Protein AF-A0A7S2Z3S9-F1 (afdb_monomer)

InterPro domains:
  IPR002192 Pyruvate phosphate dikinase, AMP/ATP-binding [PF01326] (464-545)
  IPR013815 ATP-grasp fold, subdomain 1 [G3DSA:3.30.1490.20] (349-508)
  IPR054481 Alpha-glucan water dikinase, phosphohistidine-like domain [PF22973] (184-282)

Mean predicted aligned error: 8.88 Å

Organism: NCBI:txid464258

Sequence (613 aa):
GGDPVGFIQCAVDARCILEEMGALRQGDGNGAARDCLYLDAALESQIRACAEAAAGNQGLDVARLVSPLLQNLCLSTGDNAELCYCLQAWQGLPNTSTQGISKEEALLMSAVVDRMKRAVGDLIERANAELQPIANAVGPPTGCDDWAVELFTEEVVRGGPAFCVSLVISLLEPSLRTLAELGSWQIISPAPEKTLLAKNVYHAQELYACMKLSFASPCVLVCDRVTGEEDIPENCVAVVTRDSPDMLSHIAVRARNEKVLLATCHDEAEFERIKANEAAPVPTSAAGDAAGDGRNQWFALNSTGSGSLTYERCDAPGGQESGAAAATGVSRNVRISSPKWRGKYAVGMDGFKDEVVGAKSKNLAGLRDKLPGWIRLPESVTIPFGTFEHVLEKVGANSALKADIARLTSSDRVSEDPEEALEKAKALAMEVSIPSEMRAAVVEGMREAGIDWRFEGGSKARLRQEEQIEAAIKSVWASKFNLRAYYSLHKAKLNFMDVRMAVLIQKVVNAKYAFVIHTTNPSTGDAGEVYCEVVKGLGEVLVGNYPGRALSFTCDKRALAAASESGQEQAAGMIQIESFPSKSVGLYLPESLIFRSDSNGEDLEGYAGAGLY

Structure (mmCIF, N/CA/C/O backbone):
data_AF-A0A7S2Z3S9-F1
#
_entry.id   AF-A0A7S2Z3S9-F1
#
loop_
_atom_site.group_PDB
_atom_site.id
_atom_site.type_symbol
_atom_site.label_atom_id
_atom_site.label_alt_id
_atom_site.label_comp_id
_atom_site.label_asym_id
_atom_site.label_entity_id
_atom_site.label_seq_id
_atom_site.pdbx_PDB_ins_code
_atom_site.Cartn_x
_atom_site.Cartn_y
_atom_site.Cartn_z
_atom_site.occupancy
_atom_site.B_iso_or_equiv
_atom_site.auth_seq_id
_atom_site.auth_comp_id
_atom_site.auth_asym_id
_atom_site.auth_atom_id
_atom_site.pdbx_PDB_model_num
ATOM 1 N N . GLY A 1 1 ? 38.839 -0.338 -29.214 1.00 46.25 1 GLY A N 1
ATOM 2 C CA . GLY A 1 1 ? 38.989 -1.756 -28.827 1.00 46.25 1 GLY A CA 1
ATOM 3 C C . GLY A 1 1 ? 37.606 -2.284 -28.541 1.00 46.25 1 GLY A C 1
ATOM 4 O O . GLY A 1 1 ? 36.820 -1.511 -28.022 1.00 46.25 1 GLY A O 1
ATOM 5 N N . GLY A 1 2 ? 37.279 -3.513 -28.938 1.00 70.69 2 GLY A N 1
ATOM 6 C CA . GLY A 1 2 ? 35.916 -4.071 -28.890 1.00 70.69 2 GLY A CA 1
ATOM 7 C C . GLY A 1 2 ? 35.334 -4.340 -27.493 1.00 70.69 2 GLY A C 1
ATOM 8 O O . GLY A 1 2 ? 34.629 -5.327 -27.343 1.00 70.69 2 GLY A O 1
ATOM 9 N N . ASP A 1 3 ? 35.649 -3.516 -26.488 1.00 84.44 3 ASP A N 1
ATOM 10 C CA . ASP A 1 3 ? 35.012 -3.538 -25.167 1.00 84.44 3 ASP A CA 1
ATOM 11 C C . ASP A 1 3 ? 33.890 -2.481 -25.131 1.00 84.44 3 ASP A C 1
ATOM 13 O O . ASP A 1 3 ? 34.186 -1.285 -25.017 1.00 84.44 3 ASP A O 1
ATOM 17 N N . PRO A 1 4 ? 32.615 -2.887 -25.272 1.00 84.69 4 PRO A N 1
ATOM 18 C CA . PRO A 1 4 ? 31.492 -1.954 -25.311 1.00 84.69 4 PRO A CA 1
ATOM 19 C C . PRO A 1 4 ? 31.331 -1.182 -23.999 1.00 84.69 4 PRO A C 1
ATOM 21 O O . PRO A 1 4 ? 31.001 0.000 -24.031 1.00 84.69 4 PRO A O 1
ATOM 24 N N . VAL A 1 5 ? 31.633 -1.805 -22.854 1.00 87.69 5 VAL A N 1
ATOM 25 C CA . VAL A 1 5 ? 31.534 -1.164 -21.534 1.00 87.69 5 VAL A CA 1
ATOM 26 C C . VAL A 1 5 ? 32.515 0.003 -21.441 1.00 87.69 5 VAL A C 1
ATOM 28 O O . VAL A 1 5 ? 32.126 1.112 -21.079 1.00 87.69 5 VAL A O 1
ATOM 31 N N . GLY A 1 6 ? 33.775 -0.232 -21.823 1.00 90.00 6 GLY A N 1
ATOM 32 C CA . GLY A 1 6 ? 34.807 0.801 -21.839 1.00 90.00 6 GLY A CA 1
ATOM 33 C C . GLY A 1 6 ? 34.465 1.963 -22.773 1.00 90.00 6 GLY A C 1
ATOM 34 O O . GLY A 1 6 ? 34.646 3.119 -22.397 1.00 90.00 6 GLY A O 1
ATOM 35 N N . PHE A 1 7 ? 33.915 1.681 -23.961 1.00 93.19 7 PHE A N 1
ATOM 36 C CA . PHE A 1 7 ? 33.456 2.736 -24.870 1.00 93.19 7 PHE A CA 1
ATOM 37 C C . PHE A 1 7 ? 32.340 3.586 -24.252 1.00 93.19 7 PHE A C 1
ATOM 39 O O . PHE A 1 7 ? 32.438 4.812 -24.269 1.00 93.19 7 PHE A O 1
ATOM 46 N N . ILE A 1 8 ? 31.303 2.947 -23.698 1.00 94.19 8 ILE A N 1
ATOM 47 C CA . ILE A 1 8 ? 30.168 3.659 -23.100 1.00 94.19 8 ILE A CA 1
ATOM 48 C C . ILE A 1 8 ? 30.655 4.529 -21.940 1.00 94.19 8 ILE A C 1
ATOM 50 O O . ILE A 1 8 ? 30.300 5.702 -21.895 1.00 94.19 8 ILE A O 1
ATOM 54 N N . GLN A 1 9 ? 31.506 4.007 -21.049 1.00 94.75 9 GLN A N 1
ATOM 55 C CA . GLN A 1 9 ? 32.038 4.803 -19.940 1.00 94.75 9 GLN A CA 1
ATOM 56 C C . GLN A 1 9 ? 32.809 6.031 -20.445 1.00 94.75 9 GLN A C 1
ATOM 58 O O . GLN A 1 9 ? 32.537 7.137 -19.995 1.00 94.75 9 GLN A O 1
ATOM 63 N N . CYS A 1 10 ? 33.702 5.877 -21.431 1.00 95.75 10 CYS A N 1
ATOM 64 C CA . CYS A 1 10 ? 34.425 7.020 -21.997 1.00 95.75 10 CYS A CA 1
ATOM 65 C C . CYS A 1 10 ? 33.494 8.057 -22.643 1.00 95.75 10 CYS A C 1
ATOM 67 O O . CYS A 1 10 ? 33.759 9.256 -22.560 1.00 95.75 10 CYS A O 1
ATOM 69 N N . ALA A 1 11 ? 32.419 7.617 -23.302 1.00 95.62 11 ALA A N 1
ATOM 70 C CA . ALA A 1 11 ? 31.433 8.522 -23.881 1.00 95.62 11 ALA A CA 1
ATOM 71 C C . ALA A 1 11 ? 30.648 9.273 -22.792 1.00 95.62 11 ALA A C 1
ATOM 73 O O . ALA A 1 11 ? 30.449 10.477 -22.916 1.00 95.62 11 ALA A O 1
ATOM 74 N N . VAL A 1 12 ? 30.268 8.597 -21.704 1.00 95.81 12 VAL A N 1
ATOM 75 C CA . VAL A 1 12 ? 29.623 9.217 -20.535 1.00 95.81 12 VAL A CA 1
ATOM 76 C C . VAL A 1 12 ? 30.548 10.230 -19.861 1.00 95.81 12 VAL A C 1
ATOM 78 O O . VAL A 1 12 ? 30.123 11.350 -19.593 1.00 95.81 12 VAL A O 1
ATOM 81 N N . ASP A 1 13 ? 31.825 9.892 -19.671 1.00 95.12 13 ASP A N 1
ATOM 82 C CA . ASP A 1 13 ? 32.823 10.811 -19.113 1.00 95.12 13 ASP A CA 1
ATOM 83 C C . ASP A 1 13 ? 32.978 12.064 -19.995 1.00 95.12 13 ASP A C 1
ATOM 85 O O . ASP A 1 13 ? 33.069 13.183 -19.490 1.00 95.12 13 ASP A O 1
ATOM 89 N N . ALA A 1 14 ? 32.942 11.904 -21.325 1.00 94.12 14 ALA A N 1
ATOM 90 C CA . ALA A 1 14 ? 32.953 13.031 -22.255 1.00 94.12 14 ALA A CA 1
ATOM 91 C C . ALA A 1 14 ? 31.709 13.926 -22.104 1.00 94.12 14 ALA A C 1
ATOM 93 O O . ALA A 1 14 ? 31.842 15.150 -22.146 1.00 94.12 14 ALA A O 1
ATOM 94 N N . ARG A 1 15 ? 30.522 13.347 -21.872 1.00 92.94 15 ARG A N 1
ATOM 95 C CA . ARG A 1 15 ? 29.297 14.112 -21.577 1.00 92.94 15 ARG A CA 1
ATOM 96 C C . ARG A 1 15 ? 29.404 14.883 -20.257 1.00 92.94 15 ARG A C 1
ATOM 98 O O . ARG A 1 15 ? 29.053 16.059 -20.225 1.00 92.94 15 ARG A O 1
ATOM 105 N N . CYS A 1 16 ? 29.967 14.283 -19.201 1.00 90.50 16 CYS A N 1
ATOM 106 C CA . CYS A 1 16 ? 30.242 14.990 -17.940 1.00 90.50 16 CYS A CA 1
ATOM 107 C C . CYS A 1 16 ? 31.135 16.221 -18.161 1.00 90.50 16 CYS A C 1
ATOM 109 O O . CYS A 1 16 ? 30.833 17.304 -17.666 1.00 90.50 16 CYS A O 1
ATOM 111 N N . ILE A 1 17 ? 32.202 16.077 -18.954 1.00 90.00 17 ILE A N 1
ATOM 112 C CA . ILE A 1 17 ? 33.101 17.190 -19.288 1.00 90.00 17 ILE A CA 1
ATOM 113 C C . ILE A 1 17 ? 32.343 18.308 -20.024 1.00 90.00 17 ILE A C 1
ATOM 115 O O . ILE A 1 17 ? 32.545 19.485 -19.725 1.00 90.00 17 ILE A O 1
ATOM 119 N N . LEU A 1 18 ? 31.455 17.967 -20.966 1.00 86.38 18 LEU A N 1
ATOM 120 C CA . LEU A 1 18 ? 30.634 18.956 -21.679 1.00 86.38 18 LEU A CA 1
ATOM 121 C C . LEU A 1 18 ? 29.681 19.713 -20.744 1.00 86.38 18 LEU A C 1
ATOM 123 O O . LEU A 1 18 ? 29.494 20.922 -20.916 1.00 86.38 18 LEU A O 1
ATOM 127 N N . GLU A 1 19 ? 29.110 19.032 -19.747 1.00 80.62 19 GLU A N 1
ATOM 128 C CA . GLU A 1 19 ? 28.272 19.662 -18.725 1.00 80.62 19 GLU A CA 1
ATOM 129 C C . GLU A 1 19 ? 29.084 20.636 -17.851 1.00 80.62 19 GLU A C 1
ATOM 131 O O . GLU A 1 19 ? 28.680 21.789 -17.664 1.00 80.62 19 GLU A O 1
ATOM 136 N N . GLU A 1 20 ? 30.259 20.212 -17.370 1.00 80.88 20 GLU A N 1
ATOM 137 C CA . GLU A 1 20 ? 31.160 21.024 -16.537 1.00 80.88 20 GLU A CA 1
ATOM 138 C C . GLU A 1 20 ? 31.692 22.265 -17.259 1.00 80.88 20 GLU A C 1
ATOM 140 O O . GLU A 1 20 ? 31.838 23.328 -16.651 1.00 80.88 20 GLU A O 1
ATOM 145 N N . MET A 1 21 ? 31.937 22.164 -18.569 1.00 73.62 21 MET A N 1
ATOM 146 C CA . MET A 1 21 ? 32.360 23.293 -19.404 1.00 73.62 21 MET A CA 1
ATOM 147 C C . MET A 1 21 ? 31.307 24.408 -19.487 1.00 73.62 21 MET A C 1
ATOM 149 O O . MET A 1 21 ? 31.589 25.476 -20.028 1.00 73.62 21 MET A O 1
ATOM 153 N N . GLY A 1 22 ? 30.092 24.195 -18.966 1.00 62.62 22 GLY A N 1
ATOM 154 C CA . GLY A 1 22 ? 29.043 25.209 -18.934 1.00 62.62 22 GLY A CA 1
ATOM 155 C C . GLY A 1 22 ? 28.518 25.581 -20.321 1.00 62.62 22 GLY A C 1
ATOM 156 O O . GLY A 1 22 ? 27.752 26.538 -20.435 1.00 62.62 22 GLY A O 1
ATOM 157 N N . ALA A 1 23 ? 28.873 24.819 -21.362 1.00 58.03 23 ALA A N 1
ATOM 158 C CA . ALA A 1 23 ? 28.475 25.066 -22.746 1.00 58.03 23 ALA A CA 1
ATOM 159 C C . ALA A 1 23 ? 26.946 25.041 -22.944 1.00 58.03 23 ALA A C 1
ATOM 161 O O . ALA A 1 23 ? 26.436 25.629 -23.891 1.00 58.03 23 ALA A O 1
ATOM 162 N N . LEU A 1 24 ? 26.218 24.409 -22.016 1.00 56.31 24 LEU A N 1
ATOM 163 C CA . LEU A 1 24 ? 24.753 24.367 -21.961 1.00 56.31 24 LEU A CA 1
ATOM 164 C C . LEU A 1 24 ? 24.124 25.491 -21.116 1.00 56.31 24 LEU A C 1
ATOM 166 O O . LEU A 1 24 ? 22.915 25.694 -21.171 1.00 56.31 24 LEU A O 1
ATOM 170 N N . ARG A 1 25 ? 24.917 26.204 -20.302 1.00 57.06 25 ARG A N 1
ATOM 171 C CA . ARG A 1 25 ? 24.436 27.183 -19.305 1.00 57.06 25 ARG A CA 1
ATOM 172 C C . ARG A 1 25 ? 24.898 28.617 -19.569 1.00 57.06 25 ARG A C 1
ATOM 174 O O . ARG A 1 25 ? 24.280 29.544 -19.053 1.00 57.06 25 ARG A O 1
ATOM 181 N N . GLN A 1 26 ? 25.959 28.822 -20.349 1.00 52.41 26 GLN A N 1
ATOM 182 C CA . GLN A 1 26 ? 26.469 30.153 -20.673 1.00 52.41 26 GLN A CA 1
ATOM 183 C C . GLN A 1 26 ? 25.977 30.599 -22.053 1.00 52.41 26 GLN A C 1
ATOM 185 O O . GLN A 1 26 ? 26.282 29.983 -23.071 1.00 52.41 26 GLN A O 1
ATOM 190 N N . GLY A 1 27 ? 25.202 31.687 -22.077 1.00 53.28 27 GLY A N 1
ATOM 191 C CA . GLY A 1 27 ? 24.647 32.324 -23.278 1.00 53.28 27 GLY A CA 1
ATOM 192 C C . GLY A 1 27 ? 25.679 33.071 -24.128 1.00 53.28 27 GLY A C 1
ATOM 193 O O . GLY A 1 27 ? 25.369 34.128 -24.678 1.00 53.28 27 GLY A O 1
ATOM 194 N N . ASP A 1 28 ? 26.895 32.544 -24.241 1.00 53.22 28 ASP A N 1
ATOM 195 C CA . ASP A 1 28 ? 27.974 33.192 -24.970 1.00 53.22 28 ASP A CA 1
ATOM 196 C C . ASP A 1 28 ? 27.952 32.750 -26.444 1.00 53.22 28 ASP A C 1
ATOM 198 O O . ASP A 1 28 ? 28.415 31.679 -26.831 1.00 53.22 28 ASP A O 1
ATOM 202 N N . GLY A 1 29 ? 27.375 33.607 -27.292 1.00 56.47 29 GLY A N 1
ATOM 203 C CA . GLY A 1 29 ? 27.724 33.719 -28.713 1.00 56.47 29 GLY A CA 1
ATOM 204 C C . GLY A 1 29 ? 27.525 32.485 -29.608 1.00 56.47 29 GLY A C 1
ATOM 205 O O . GLY A 1 29 ? 28.466 32.070 -30.271 1.00 56.47 29 GLY A O 1
ATOM 206 N N . ASN A 1 30 ? 26.299 31.953 -29.690 1.00 60.78 30 ASN A N 1
ATOM 207 C CA . ASN A 1 30 ? 25.638 31.264 -30.827 1.00 60.78 30 ASN A CA 1
ATOM 208 C C . ASN A 1 30 ? 26.328 30.141 -31.657 1.00 60.78 30 ASN A C 1
ATOM 210 O O . ASN A 1 30 ? 25.667 29.578 -32.530 1.00 60.78 30 ASN A O 1
ATOM 214 N N . GLY A 1 31 ? 27.585 29.758 -31.415 1.00 64.62 31 GLY A N 1
ATOM 215 C CA . GLY A 1 31 ? 28.278 28.677 -32.141 1.00 64.62 31 GLY A CA 1
ATOM 216 C C . GLY A 1 31 ? 28.707 27.519 -31.241 1.00 64.62 31 GLY A C 1
ATOM 217 O O . GLY A 1 31 ? 28.269 26.390 -31.434 1.00 64.62 31 GLY A O 1
ATOM 218 N N . ALA A 1 32 ? 29.503 27.814 -30.210 1.00 70.88 32 ALA A N 1
ATOM 219 C CA . ALA A 1 32 ? 30.092 26.794 -29.340 1.00 70.88 32 ALA A CA 1
ATOM 220 C C . ALA A 1 32 ? 29.043 26.014 -28.528 1.00 70.88 32 ALA A C 1
ATOM 222 O O . ALA A 1 32 ? 29.096 24.791 -28.489 1.00 70.88 32 ALA A O 1
ATOM 223 N N . ALA A 1 33 ? 28.041 26.696 -27.960 1.00 75.50 33 ALA A N 1
ATOM 224 C CA . ALA A 1 33 ? 26.952 26.045 -27.221 1.00 75.50 33 ALA A CA 1
ATOM 225 C C . ALA A 1 33 ? 26.161 25.055 -28.094 1.00 75.50 33 ALA A C 1
ATOM 227 O O . ALA A 1 33 ? 25.833 23.948 -27.673 1.00 75.50 33 ALA A O 1
ATOM 228 N N . ARG A 1 34 ? 25.901 25.439 -29.349 1.00 80.75 34 ARG A N 1
ATOM 229 C CA . ARG A 1 34 ? 25.205 24.602 -30.328 1.00 80.75 34 ARG A CA 1
ATOM 230 C C . ARG A 1 34 ? 26.041 23.382 -30.715 1.00 80.75 34 ARG A C 1
ATOM 232 O O . ARG A 1 34 ? 25.510 22.281 -30.787 1.00 80.75 34 ARG A O 1
ATOM 239 N N . ASP A 1 35 ? 27.332 23.570 -30.966 1.00 84.88 35 ASP A N 1
ATOM 240 C CA . ASP A 1 35 ? 28.220 22.474 -31.354 1.00 84.88 35 ASP A CA 1
ATOM 241 C C . ASP A 1 35 ? 28.435 21.494 -30.180 1.00 84.88 35 ASP A C 1
ATOM 243 O O . ASP A 1 35 ? 28.460 20.284 -30.395 1.00 84.88 35 ASP A O 1
ATOM 247 N N . CYS A 1 36 ? 28.475 21.987 -28.935 1.00 83.44 36 CYS A N 1
ATOM 248 C CA . CYS A 1 36 ? 28.467 21.153 -27.729 1.00 83.44 36 CYS A CA 1
ATOM 249 C C . CYS A 1 36 ? 27.154 20.376 -27.552 1.00 83.44 36 CYS A C 1
ATOM 251 O O . CYS A 1 36 ? 27.210 19.197 -27.222 1.00 83.44 36 CYS A O 1
ATOM 253 N N . LEU A 1 37 ? 25.992 20.987 -27.817 1.00 83.19 37 LEU A N 1
ATOM 254 C CA . LEU A 1 37 ? 24.693 20.294 -27.821 1.00 83.19 37 LEU A CA 1
ATOM 255 C C . LEU A 1 37 ? 24.646 19.168 -28.860 1.00 83.19 37 LEU A C 1
ATOM 257 O O . LEU A 1 37 ? 24.210 18.061 -28.558 1.00 83.19 37 LEU A O 1
ATOM 261 N N . TYR A 1 38 ? 25.112 19.435 -30.084 1.00 88.44 38 TYR A N 1
ATOM 262 C CA . TYR A 1 38 ? 25.170 18.410 -31.126 1.00 88.44 38 TYR A CA 1
ATOM 263 C C . TYR A 1 38 ? 26.153 17.294 -30.782 1.00 88.44 38 TYR A C 1
ATOM 265 O O . TYR A 1 38 ? 25.869 16.134 -31.074 1.00 88.44 38 TYR A O 1
ATOM 273 N N . LEU A 1 39 ? 27.288 17.625 -30.162 1.00 91.31 39 LEU A N 1
ATOM 274 C CA . LEU A 1 39 ? 28.233 16.624 -29.687 1.00 91.31 39 LEU A CA 1
ATOM 275 C C . LEU A 1 39 ? 27.629 15.774 -28.561 1.00 91.31 39 LEU A C 1
ATOM 277 O O . LEU A 1 39 ? 27.770 14.557 -28.611 1.00 91.31 39 LEU A O 1
ATOM 281 N N . ASP A 1 40 ? 26.921 16.377 -27.602 1.00 90.56 40 ASP A N 1
ATOM 282 C CA . ASP A 1 40 ? 26.237 15.648 -26.527 1.00 90.56 40 ASP A CA 1
ATOM 283 C C . ASP A 1 40 ? 25.178 14.683 -27.082 1.00 90.56 40 ASP A C 1
ATOM 285 O O . ASP A 1 40 ? 25.196 13.493 -26.769 1.00 90.56 40 ASP A O 1
ATOM 289 N N . ALA A 1 41 ? 24.330 15.160 -27.999 1.00 89.06 41 ALA A N 1
ATOM 290 C CA . ALA A 1 41 ? 23.329 14.331 -28.670 1.00 89.06 41 ALA A CA 1
ATOM 291 C C . ALA A 1 41 ? 23.964 13.207 -29.512 1.00 89.06 41 ALA A C 1
ATOM 293 O O . ALA A 1 41 ? 23.458 12.085 -29.554 1.00 89.06 41 ALA A O 1
ATOM 294 N N . ALA A 1 42 ? 25.094 13.478 -30.173 1.00 93.25 42 ALA A N 1
ATOM 295 C CA . ALA A 1 42 ? 25.831 12.458 -30.912 1.00 93.25 42 ALA A CA 1
ATOM 296 C C . ALA A 1 42 ? 26.434 11.402 -29.974 1.00 93.25 42 ALA A C 1
ATOM 298 O O . ALA A 1 42 ? 26.370 10.215 -30.286 1.00 93.25 42 ALA A O 1
ATOM 299 N N . LEU A 1 43 ? 26.992 11.810 -28.829 1.00 94.38 43 LEU A N 1
ATOM 300 C CA . LEU A 1 43 ? 27.526 10.896 -27.817 1.00 94.38 43 LEU A CA 1
ATOM 301 C C . LEU A 1 43 ? 26.426 10.005 -27.236 1.00 94.38 43 LEU A C 1
ATOM 303 O O . LEU A 1 43 ? 26.624 8.796 -27.161 1.00 94.38 43 LEU A O 1
ATOM 307 N N . GLU A 1 44 ? 25.268 10.569 -26.888 1.00 92.44 44 GLU A N 1
ATOM 308 C CA . GLU A 1 44 ? 24.108 9.806 -26.408 1.00 92.44 44 GLU A CA 1
ATOM 309 C C . GLU A 1 44 ? 23.663 8.761 -27.444 1.00 92.44 44 GLU A C 1
ATOM 311 O O . GLU A 1 44 ? 23.567 7.574 -27.126 1.00 92.44 44 GLU A O 1
ATOM 316 N N . SER A 1 45 ? 23.538 9.165 -28.710 1.00 92.44 45 SER A N 1
ATOM 317 C CA . SER A 1 45 ? 23.174 8.265 -29.807 1.00 92.44 45 SER A CA 1
ATOM 318 C C . SER A 1 45 ? 24.180 7.116 -29.986 1.00 92.44 45 SER A C 1
ATOM 320 O O . SER A 1 45 ? 23.789 5.961 -30.178 1.00 92.44 45 SER A O 1
ATOM 322 N N . GLN A 1 46 ? 25.486 7.395 -29.866 1.00 94.25 46 GLN A N 1
ATOM 323 C CA . GLN A 1 46 ? 26.528 6.362 -29.916 1.00 94.25 46 GLN A CA 1
ATOM 324 C C . GLN A 1 46 ? 26.507 5.441 -28.689 1.00 94.25 46 GLN A C 1
ATOM 326 O O . GLN A 1 46 ? 26.731 4.237 -28.830 1.00 94.25 46 GLN A O 1
ATOM 331 N N . ILE A 1 47 ? 26.230 5.978 -27.496 1.00 94.38 47 ILE A N 1
ATOM 332 C CA . ILE A 1 47 ? 26.049 5.190 -26.270 1.00 94.38 47 ILE A CA 1
ATOM 333 C C . ILE A 1 47 ? 24.902 4.200 -26.460 1.00 94.38 47 ILE A C 1
ATOM 335 O O . ILE A 1 47 ? 25.094 3.009 -26.215 1.00 94.38 47 ILE A O 1
ATOM 339 N N . ARG A 1 48 ? 23.750 4.666 -26.953 1.00 92.19 48 ARG A N 1
ATOM 340 C CA . ARG A 1 48 ? 22.579 3.821 -27.203 1.00 92.19 48 ARG A CA 1
A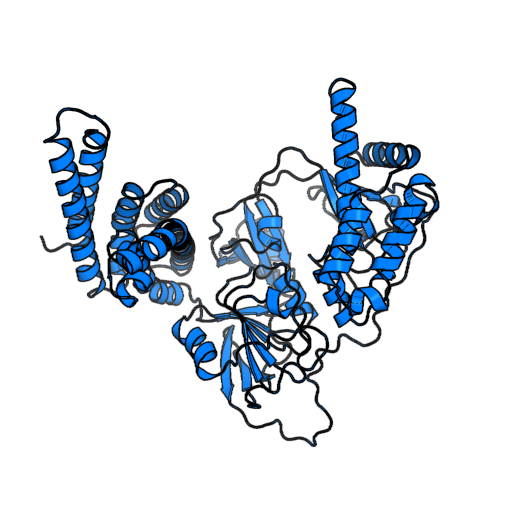TOM 341 C C . ARG A 1 48 ? 22.867 2.722 -28.217 1.00 92.19 48 ARG A C 1
ATOM 343 O O . ARG A 1 48 ? 22.654 1.551 -27.916 1.00 92.19 48 ARG A O 1
ATOM 350 N N . ALA A 1 49 ? 23.433 3.070 -29.373 1.00 90.94 49 ALA A N 1
ATOM 351 C CA . ALA A 1 49 ? 23.787 2.086 -30.396 1.00 90.94 49 ALA A CA 1
ATOM 352 C C . ALA A 1 49 ? 24.770 1.021 -29.868 1.00 90.94 49 ALA A C 1
ATOM 354 O O . ALA A 1 49 ? 24.633 -0.166 -30.168 1.00 90.94 49 ALA A O 1
ATOM 355 N N . CYS A 1 50 ? 25.748 1.428 -29.050 1.00 90.81 50 CYS A N 1
ATOM 356 C CA . CYS A 1 50 ? 26.682 0.502 -28.413 1.00 90.81 50 CYS A CA 1
ATOM 357 C C . CYS A 1 50 ? 25.984 -0.399 -27.380 1.00 90.81 50 CYS A C 1
ATOM 359 O O . CYS A 1 50 ? 26.238 -1.604 -27.349 1.00 90.81 50 CYS A O 1
ATOM 361 N N . ALA A 1 51 ? 25.085 0.160 -26.565 1.00 89.44 51 ALA A N 1
ATOM 362 C CA . ALA A 1 51 ? 24.321 -0.577 -25.563 1.00 89.44 51 ALA A CA 1
ATOM 363 C C . ALA A 1 51 ? 23.417 -1.640 -26.201 1.00 89.44 51 ALA A C 1
ATOM 365 O O . ALA A 1 51 ? 23.451 -2.794 -25.782 1.00 89.44 51 ALA A O 1
ATOM 366 N N . GLU A 1 52 ? 22.675 -1.279 -27.251 1.00 88.75 52 GLU A N 1
ATOM 367 C CA . GLU A 1 52 ? 21.822 -2.196 -28.017 1.00 88.75 52 GLU A CA 1
ATOM 368 C C . GLU A 1 52 ? 22.641 -3.338 -28.646 1.00 88.75 52 GLU A C 1
ATOM 370 O O . GLU A 1 52 ? 22.269 -4.510 -28.549 1.00 88.75 52 GLU A O 1
ATOM 375 N N . ALA A 1 53 ? 23.804 -3.025 -29.228 1.00 86.88 53 ALA A N 1
ATOM 376 C CA . ALA A 1 53 ? 24.695 -4.029 -29.810 1.00 86.88 53 ALA A CA 1
ATOM 377 C C . ALA A 1 53 ? 25.323 -4.963 -28.756 1.00 86.88 53 ALA A C 1
ATOM 379 O O . ALA A 1 53 ? 25.530 -6.153 -29.017 1.00 86.88 53 ALA A O 1
ATOM 380 N N . ALA A 1 54 ? 25.639 -4.439 -27.569 1.00 83.00 54 ALA A N 1
ATOM 381 C CA . ALA A 1 54 ? 26.207 -5.212 -26.467 1.00 83.00 54 ALA A CA 1
ATOM 382 C C . ALA A 1 54 ? 25.162 -6.124 -25.801 1.00 83.00 54 ALA A C 1
ATOM 384 O O . ALA A 1 54 ? 25.457 -7.281 -25.497 1.00 83.00 54 ALA A O 1
ATOM 385 N N . ALA A 1 55 ? 23.933 -5.627 -25.645 1.00 77.12 55 ALA A N 1
ATOM 386 C CA . ALA A 1 55 ? 22.796 -6.336 -25.064 1.00 77.12 55 ALA A CA 1
ATOM 387 C C . ALA A 1 55 ? 22.444 -7.632 -25.820 1.00 77.12 55 ALA A C 1
ATOM 389 O O . ALA A 1 55 ? 22.078 -8.629 -25.203 1.00 77.12 55 ALA A O 1
ATOM 390 N N . GLY A 1 56 ? 22.617 -7.659 -27.146 1.00 68.88 56 GLY A N 1
ATOM 391 C CA . GLY A 1 56 ? 22.321 -8.838 -27.968 1.00 68.88 56 GLY A CA 1
ATOM 392 C C . GLY A 1 56 ? 23.285 -10.024 -27.811 1.00 68.88 56 GLY A C 1
ATOM 393 O O . GLY A 1 56 ? 22.996 -11.098 -28.334 1.00 68.88 56 GLY A O 1
ATOM 394 N N . ASN A 1 57 ? 24.425 -9.859 -27.128 1.00 62.69 57 ASN A N 1
ATOM 395 C CA . ASN A 1 57 ? 25.527 -10.830 -27.171 1.00 62.69 57 ASN A CA 1
ATOM 396 C C . ASN A 1 57 ? 25.867 -11.504 -25.836 1.00 62.69 57 ASN A C 1
ATOM 398 O O . ASN A 1 57 ? 26.735 -12.380 -25.823 1.00 62.69 57 ASN A O 1
ATOM 402 N N . GLN A 1 58 ? 25.262 -11.109 -24.710 1.00 60.03 58 GLN A N 1
ATOM 403 C CA . GLN A 1 58 ? 25.810 -11.464 -23.400 1.00 60.03 58 GLN A CA 1
ATOM 404 C C . GLN A 1 58 ? 24.745 -11.741 -22.330 1.00 60.03 58 GLN A C 1
ATOM 406 O O . GLN A 1 58 ? 23.753 -11.036 -22.230 1.00 60.03 58 GLN A O 1
ATOM 411 N N . GLY A 1 59 ? 24.968 -12.787 -21.523 1.00 62.09 59 GLY A N 1
ATOM 412 C CA . GLY A 1 59 ? 24.191 -13.082 -20.311 1.00 62.09 59 GLY A CA 1
ATOM 413 C C . GLY A 1 59 ? 24.525 -12.108 -19.169 1.00 62.09 59 GLY A C 1
ATOM 414 O O . GLY A 1 59 ? 24.456 -10.898 -19.334 1.00 62.09 59 GLY A O 1
ATOM 415 N N . LEU A 1 60 ? 24.958 -12.607 -18.005 1.00 58.91 60 LEU A N 1
ATOM 416 C CA . LEU A 1 60 ? 25.265 -11.778 -16.817 1.00 58.91 60 LEU A CA 1
ATOM 417 C C . LEU A 1 60 ? 26.370 -10.708 -17.006 1.00 58.91 60 LEU A C 1
ATOM 419 O O . LEU A 1 60 ? 26.475 -9.807 -16.179 1.00 58.91 60 LEU A O 1
ATOM 423 N N . ASP A 1 61 ? 27.166 -10.749 -18.081 1.00 72.56 61 ASP A N 1
ATOM 424 C CA . ASP A 1 61 ? 28.163 -9.705 -18.420 1.00 72.56 61 ASP A CA 1
ATOM 425 C C . ASP A 1 61 ? 27.481 -8.348 -18.753 1.00 72.56 61 ASP A C 1
ATOM 427 O O . ASP A 1 61 ? 28.074 -7.281 -18.592 1.00 72.56 61 ASP A O 1
ATOM 431 N N . VAL A 1 62 ? 26.169 -8.366 -19.048 1.00 81.69 62 VAL A N 1
ATOM 432 C CA . VAL A 1 62 ? 25.298 -7.179 -19.169 1.00 81.69 62 VAL A CA 1
ATOM 433 C C . VAL A 1 62 ? 25.240 -6.353 -17.871 1.00 81.69 62 VAL A C 1
ATOM 435 O O . VAL A 1 62 ? 25.002 -5.147 -17.916 1.00 81.69 62 VAL A O 1
ATOM 438 N N . ALA A 1 63 ? 25.557 -6.939 -16.708 1.00 86.19 63 ALA A N 1
ATOM 439 C CA . ALA A 1 63 ? 25.580 -6.233 -15.422 1.00 86.19 63 ALA A CA 1
ATOM 440 C C . ALA A 1 63 ? 26.603 -5.085 -15.404 1.00 86.19 63 ALA A C 1
ATOM 442 O O . ALA A 1 63 ? 26.408 -4.076 -14.722 1.00 86.19 63 ALA A O 1
ATOM 443 N N . ARG A 1 64 ? 27.675 -5.200 -16.199 1.00 87.56 64 ARG A N 1
ATOM 444 C CA . ARG A 1 64 ? 28.706 -4.162 -16.333 1.00 87.56 64 ARG A CA 1
ATOM 445 C C . ARG A 1 64 ? 28.224 -2.938 -17.107 1.00 87.56 64 ARG A C 1
ATOM 447 O O . ARG A 1 64 ? 28.820 -1.875 -16.968 1.00 87.56 64 ARG A O 1
ATOM 454 N N . LEU A 1 65 ? 27.151 -3.067 -17.889 1.00 90.44 65 LEU A N 1
ATOM 455 C CA . LEU A 1 65 ? 26.537 -1.950 -18.608 1.00 90.44 65 LEU A CA 1
ATOM 456 C C . LEU A 1 65 ? 25.670 -1.078 -17.690 1.00 90.44 65 LEU A C 1
ATOM 458 O O . LEU A 1 65 ? 25.463 0.092 -17.993 1.00 90.44 65 LEU A O 1
ATOM 462 N N . VAL A 1 66 ? 25.196 -1.604 -16.554 1.00 92.62 66 VAL A N 1
ATOM 463 C CA . VAL A 1 66 ? 24.262 -0.889 -15.666 1.00 92.62 66 VAL A CA 1
ATOM 464 C C . VAL A 1 66 ? 24.852 0.420 -15.149 1.00 92.62 66 VAL A C 1
ATOM 466 O O . VAL A 1 66 ? 24.221 1.457 -15.300 1.00 92.62 66 VAL A O 1
ATOM 469 N N . SER A 1 67 ? 26.060 0.400 -14.573 1.00 94.25 67 SER A N 1
ATOM 470 C CA . SER A 1 67 ? 26.680 1.613 -14.014 1.00 94.25 67 SER A CA 1
ATOM 471 C C . SER A 1 67 ? 26.844 2.733 -15.054 1.00 94.25 67 SER A C 1
ATOM 473 O O . SER A 1 67 ? 26.317 3.820 -14.816 1.00 94.25 67 SER A O 1
ATOM 475 N N . PRO A 1 68 ? 27.522 2.519 -16.203 1.00 94.88 68 PRO A N 1
ATOM 476 C CA . PRO A 1 68 ? 27.701 3.589 -17.181 1.00 94.88 68 PRO A CA 1
ATOM 477 C C . PRO A 1 68 ? 26.375 4.053 -17.805 1.00 94.88 68 PRO A C 1
ATOM 479 O O . PRO A 1 68 ? 26.183 5.250 -17.999 1.00 94.88 68 PRO A O 1
ATOM 482 N N . LEU A 1 69 ? 25.419 3.154 -18.072 1.00 95.75 69 LEU A N 1
ATOM 483 C CA . LEU A 1 69 ? 24.120 3.550 -18.636 1.00 95.75 69 LEU A CA 1
ATOM 484 C C . LEU A 1 69 ? 23.239 4.297 -17.634 1.00 95.75 69 LEU A C 1
ATOM 486 O O . LEU A 1 69 ? 22.558 5.250 -18.007 1.00 95.75 69 LEU A O 1
ATOM 490 N N . LEU A 1 70 ? 23.269 3.908 -16.362 1.00 96.00 70 LEU A N 1
ATOM 491 C CA . LEU A 1 70 ? 22.536 4.611 -15.318 1.00 96.00 70 LEU A CA 1
ATOM 492 C C . LEU A 1 70 ? 23.155 5.987 -15.044 1.00 96.00 70 LEU A C 1
ATOM 494 O O . LEU A 1 70 ? 22.420 6.957 -14.888 1.00 96.00 70 LEU A O 1
ATOM 498 N N . GLN A 1 71 ? 24.486 6.108 -15.084 1.00 95.88 71 GLN A N 1
ATOM 499 C CA . GLN A 1 71 ? 25.169 7.405 -15.052 1.00 95.88 71 GLN A CA 1
ATOM 500 C C . GLN A 1 71 ? 24.754 8.282 -16.245 1.00 95.88 71 GLN A C 1
ATOM 502 O O . GLN A 1 71 ? 24.408 9.446 -16.053 1.00 95.88 71 GLN A O 1
ATOM 507 N N . ASN A 1 72 ? 24.708 7.716 -17.457 1.00 95.81 72 ASN A N 1
ATOM 508 C CA . ASN A 1 72 ? 24.231 8.405 -18.659 1.00 95.81 72 ASN A CA 1
ATOM 509 C C . ASN A 1 72 ? 22.793 8.934 -18.503 1.00 95.81 72 ASN A C 1
ATOM 511 O O . ASN A 1 72 ? 22.481 10.059 -18.904 1.00 95.81 72 ASN A O 1
ATOM 515 N N . LEU A 1 73 ? 21.916 8.123 -17.903 1.00 95.81 73 LEU A N 1
ATOM 516 C CA . LEU A 1 73 ? 20.539 8.503 -17.613 1.00 95.81 73 LEU A CA 1
ATOM 517 C C . LEU A 1 73 ? 20.470 9.628 -16.572 1.00 95.81 73 LEU A C 1
ATOM 519 O O . LEU A 1 73 ? 19.737 10.591 -16.788 1.00 95.81 73 LEU A O 1
ATOM 523 N N . CYS A 1 74 ? 21.258 9.557 -15.494 1.00 94.81 74 CYS A N 1
ATOM 524 C CA . CYS A 1 74 ? 21.342 10.629 -14.500 1.00 94.81 74 CYS A CA 1
ATOM 525 C C . CYS A 1 74 ? 21.744 11.969 -15.139 1.00 94.81 74 CYS A C 1
ATOM 527 O O . CYS A 1 74 ? 21.101 12.974 -14.863 1.00 94.81 74 CYS A O 1
ATOM 529 N N . LEU A 1 75 ? 22.731 11.991 -16.044 1.00 91.44 75 LEU A N 1
ATOM 530 C CA . LEU A 1 75 ? 23.138 13.218 -16.756 1.00 91.44 75 LEU A CA 1
ATOM 531 C C . LEU A 1 75 ? 22.029 13.806 -17.639 1.00 91.44 75 LEU A C 1
ATOM 533 O O . LEU A 1 75 ? 22.016 14.999 -17.921 1.00 91.44 75 LEU A O 1
ATOM 537 N N . SER A 1 76 ? 21.102 12.965 -18.095 1.00 90.25 76 SER A N 1
ATOM 538 C CA . SER A 1 76 ? 20.067 13.347 -19.061 1.00 90.25 76 SER A CA 1
ATOM 539 C C . SER A 1 76 ? 18.714 13.645 -18.411 1.00 90.25 76 SER A C 1
ATOM 541 O O . SER A 1 76 ? 17.743 13.899 -19.119 1.00 90.25 76 SER A O 1
ATOM 543 N N . THR A 1 77 ? 18.619 13.572 -17.079 1.00 88.19 77 THR A N 1
ATOM 544 C CA . THR A 1 77 ? 17.354 13.696 -16.345 1.00 88.19 77 THR A CA 1
ATOM 545 C C . THR A 1 77 ? 17.477 14.652 -15.163 1.00 88.19 77 THR A C 1
ATOM 547 O O . THR A 1 77 ? 18.400 14.559 -14.356 1.00 88.19 77 THR A O 1
ATOM 550 N N . GLY A 1 78 ? 16.518 15.576 -15.048 1.00 83.00 78 GLY A N 1
ATOM 551 C CA . GLY A 1 78 ? 16.294 16.354 -13.826 1.00 83.00 78 GLY A CA 1
ATOM 552 C C . GLY A 1 78 ? 15.585 15.523 -12.751 1.00 83.00 78 GLY A C 1
ATOM 553 O O . GLY A 1 78 ? 15.074 14.442 -13.043 1.00 83.00 78 GLY A O 1
ATOM 554 N N . ASP A 1 79 ? 15.565 16.020 -11.509 1.00 86.06 79 ASP A N 1
ATOM 555 C CA . ASP A 1 79 ? 14.900 15.373 -10.361 1.00 86.06 79 ASP A CA 1
ATOM 556 C C . ASP A 1 79 ? 15.237 13.875 -10.213 1.00 86.06 79 ASP A C 1
ATOM 558 O O . ASP A 1 79 ? 14.404 13.018 -9.921 1.00 86.06 79 ASP A O 1
ATOM 562 N N . ASN A 1 80 ? 16.514 13.553 -10.414 1.00 91.75 80 ASN A N 1
ATOM 563 C CA . ASN A 1 80 ? 17.038 12.197 -10.578 1.00 91.75 80 ASN A CA 1
ATOM 564 C C . ASN A 1 80 ? 17.574 11.568 -9.274 1.00 91.75 80 ASN A C 1
ATOM 566 O O . ASN A 1 80 ? 18.394 10.649 -9.322 1.00 91.75 80 ASN A O 1
ATOM 570 N N . ALA A 1 81 ? 17.147 12.050 -8.101 1.00 94.25 81 ALA A N 1
ATOM 571 C CA . ALA A 1 81 ? 17.706 11.624 -6.813 1.00 94.25 81 ALA A CA 1
ATOM 572 C C . ALA A 1 81 ? 17.650 10.096 -6.616 1.00 94.25 81 ALA A C 1
ATOM 574 O O . ALA A 1 81 ? 18.633 9.491 -6.188 1.00 94.25 81 ALA A O 1
ATOM 575 N N . GLU A 1 82 ? 16.536 9.459 -6.991 1.00 94.50 82 GLU A N 1
ATOM 576 C CA . GLU A 1 82 ? 16.390 8.003 -6.890 1.00 94.50 82 GLU A CA 1
ATOM 577 C C . GLU A 1 82 ? 17.333 7.249 -7.837 1.00 94.50 82 GLU A C 1
ATOM 579 O O . GLU A 1 82 ? 17.926 6.247 -7.435 1.00 94.50 82 GLU A O 1
ATOM 584 N N . LEU A 1 83 ? 17.541 7.747 -9.061 1.00 96.12 83 LEU A N 1
ATOM 585 C CA . LEU A 1 83 ? 18.499 7.167 -10.009 1.00 96.12 83 LEU A CA 1
ATOM 586 C C . LEU A 1 83 ? 19.932 7.279 -9.471 1.00 96.12 83 LEU A C 1
ATOM 588 O O . LEU A 1 83 ? 20.684 6.307 -9.527 1.00 96.12 83 LEU A O 1
ATOM 592 N N . CYS A 1 84 ? 20.283 8.415 -8.859 1.00 95.81 84 CYS A N 1
ATOM 593 C CA . CYS A 1 84 ? 21.565 8.598 -8.178 1.00 95.81 84 CYS A CA 1
ATOM 594 C C . CYS A 1 84 ? 21.744 7.608 -7.014 1.00 95.81 84 CYS A C 1
ATOM 596 O O . CYS A 1 84 ? 22.815 7.015 -6.869 1.00 95.81 84 CYS A O 1
ATOM 598 N N . TYR A 1 85 ? 20.702 7.372 -6.207 1.00 95.50 85 TYR A N 1
ATOM 599 C CA . TYR A 1 85 ? 20.750 6.362 -5.146 1.00 95.50 85 TYR A CA 1
ATOM 600 C C . TYR A 1 85 ? 20.893 4.942 -5.697 1.00 95.50 85 TYR A C 1
ATOM 602 O O . TYR A 1 85 ? 21.619 4.139 -5.111 1.00 95.50 85 TYR A O 1
ATOM 610 N N . CYS A 1 86 ? 20.236 4.627 -6.815 1.00 96.25 86 CYS A N 1
ATOM 611 C CA . CYS A 1 86 ? 20.387 3.343 -7.494 1.00 96.25 86 CYS A CA 1
ATOM 612 C C . CYS A 1 86 ? 21.807 3.159 -8.043 1.00 96.25 86 CYS A C 1
ATOM 614 O O . CYS A 1 86 ? 22.380 2.086 -7.881 1.00 96.25 86 CYS A O 1
ATOM 616 N N . LEU A 1 87 ? 22.396 4.207 -8.628 1.00 96.00 87 LEU A N 1
ATOM 617 C CA . LEU A 1 87 ? 23.769 4.194 -9.132 1.00 96.00 87 LEU A CA 1
ATOM 618 C C . LEU A 1 87 ? 24.766 3.948 -8.001 1.00 96.00 87 LEU A C 1
ATOM 620 O O . LEU A 1 87 ? 25.592 3.044 -8.100 1.00 96.00 87 LEU A O 1
ATOM 624 N N . GLN A 1 88 ? 24.641 4.694 -6.902 1.00 95.56 88 GLN A N 1
ATOM 625 C CA . GLN A 1 88 ? 25.492 4.516 -5.729 1.00 95.56 88 GLN A CA 1
ATOM 626 C C . GLN A 1 88 ? 25.343 3.111 -5.129 1.00 95.56 88 GLN A C 1
ATOM 628 O O . GLN A 1 88 ? 26.341 2.488 -4.770 1.00 95.56 88 GLN A O 1
ATOM 633 N N . ALA A 1 89 ? 24.111 2.605 -5.024 1.00 94.06 89 ALA A N 1
ATOM 634 C CA . ALA A 1 89 ? 23.855 1.262 -4.514 1.00 94.06 89 ALA A CA 1
ATOM 635 C C . ALA A 1 89 ? 24.475 0.192 -5.419 1.00 94.06 89 ALA A C 1
ATOM 637 O O . ALA A 1 89 ? 25.135 -0.708 -4.912 1.00 94.06 89 ALA A O 1
ATOM 638 N N . TRP A 1 90 ? 24.321 0.322 -6.740 1.00 93.94 90 TRP A N 1
ATOM 639 C CA . TRP A 1 90 ? 24.876 -0.616 -7.713 1.00 93.94 90 TRP A CA 1
ATOM 640 C C . TRP A 1 90 ? 26.407 -0.624 -7.715 1.00 93.94 90 TRP A C 1
ATOM 642 O O . TRP A 1 90 ? 27.023 -1.684 -7.712 1.00 93.94 90 TRP A O 1
ATOM 652 N N . GLN A 1 91 ? 27.038 0.551 -7.668 1.00 92.19 91 GLN A N 1
ATOM 653 C CA . GLN A 1 91 ? 28.499 0.680 -7.596 1.00 92.19 91 GLN A CA 1
ATOM 654 C C . GLN A 1 91 ? 29.080 0.178 -6.269 1.00 92.19 91 GLN A C 1
ATOM 656 O O . GLN A 1 91 ? 30.248 -0.200 -6.213 1.00 92.19 91 GLN A O 1
ATOM 661 N N . GLY A 1 92 ? 28.278 0.189 -5.201 1.00 89.94 92 GLY A N 1
ATOM 662 C CA . GLY A 1 92 ? 28.648 -0.346 -3.894 1.00 89.94 92 GLY A CA 1
ATOM 663 C C . GLY A 1 92 ? 28.517 -1.866 -3.773 1.00 89.94 92 GLY A C 1
ATOM 664 O O . GLY A 1 92 ? 28.891 -2.410 -2.732 1.00 89.94 92 GLY A O 1
ATOM 665 N N . LEU A 1 93 ? 27.984 -2.553 -4.790 1.00 88.38 93 LEU A N 1
ATOM 666 C CA . LEU A 1 93 ? 27.887 -4.011 -4.792 1.00 88.38 93 LEU A CA 1
ATOM 667 C C . LEU A 1 93 ? 29.286 -4.650 -4.858 1.00 88.38 93 LEU A C 1
ATOM 669 O O . LEU A 1 93 ? 30.196 -4.081 -5.468 1.00 88.38 93 LEU A O 1
ATOM 673 N N . PRO A 1 94 ? 29.487 -5.837 -4.258 1.00 76.25 94 PRO A N 1
ATOM 674 C CA . PRO A 1 94 ? 30.755 -6.548 -4.353 1.00 76.25 94 PRO A CA 1
ATOM 675 C C . PRO A 1 94 ? 31.147 -6.781 -5.817 1.00 76.25 94 PRO A C 1
ATOM 677 O O . PRO A 1 94 ? 30.334 -7.229 -6.624 1.00 76.25 94 PRO A O 1
ATOM 680 N N . ASN A 1 95 ? 32.408 -6.512 -6.167 1.00 65.94 95 ASN A N 1
ATOM 681 C CA . ASN A 1 95 ? 32.939 -6.870 -7.480 1.00 65.94 95 ASN A CA 1
ATOM 682 C C . ASN A 1 95 ? 32.985 -8.399 -7.584 1.00 65.94 95 ASN A C 1
ATOM 684 O O . ASN A 1 95 ? 33.921 -9.031 -7.092 1.00 65.94 95 ASN A O 1
ATOM 688 N N . THR A 1 96 ? 31.982 -8.996 -8.226 1.00 60.44 96 THR A N 1
ATOM 689 C CA . THR A 1 96 ? 31.875 -10.445 -8.432 1.00 60.44 96 THR A CA 1
ATOM 690 C C . THR A 1 96 ? 32.854 -10.901 -9.508 1.00 60.44 96 THR A C 1
ATOM 692 O O . THR A 1 96 ? 32.489 -11.287 -10.617 1.00 60.44 96 THR A O 1
ATOM 695 N N . SER A 1 97 ? 34.143 -10.829 -9.196 1.00 51.88 97 SER A N 1
ATOM 696 C CA . SER A 1 97 ? 35.202 -11.398 -10.011 1.00 51.88 97 SER A CA 1
ATOM 697 C C . SER A 1 97 ? 35.637 -12.722 -9.390 1.00 51.88 97 SER A C 1
ATOM 699 O O . SER A 1 97 ? 36.177 -12.745 -8.288 1.00 51.88 97 SER A O 1
ATOM 701 N N . THR A 1 98 ? 35.442 -13.808 -10.145 1.00 41.56 98 THR A N 1
ATOM 702 C CA . THR A 1 98 ? 36.005 -15.172 -10.001 1.00 41.56 98 THR A CA 1
ATOM 703 C C . THR A 1 98 ? 35.240 -16.254 -9.224 1.00 41.56 98 THR A C 1
ATOM 705 O O . THR A 1 98 ? 35.468 -17.419 -9.539 1.00 41.56 98 THR A O 1
ATOM 708 N N . GLN A 1 99 ? 34.312 -15.952 -8.304 1.00 55.00 99 GLN A N 1
ATOM 709 C CA . GLN A 1 99 ? 33.629 -16.994 -7.493 1.00 55.00 99 GLN A CA 1
ATOM 710 C C . GLN A 1 99 ? 32.125 -17.191 -7.77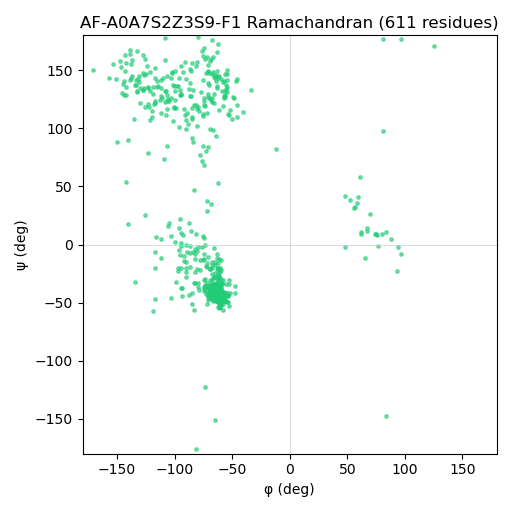2 1.00 55.00 99 GLN A C 1
ATOM 712 O O . GLN A 1 99 ? 31.492 -18.029 -7.135 1.00 55.00 99 GLN A O 1
ATOM 717 N N . GLY A 1 100 ? 31.569 -16.494 -8.768 1.00 73.19 100 GLY A N 1
ATOM 718 C CA . GLY A 1 100 ? 30.124 -16.479 -9.020 1.00 73.19 100 GLY A CA 1
ATOM 719 C C . GLY A 1 100 ? 29.388 -15.498 -8.102 1.00 73.19 100 GLY A C 1
ATOM 720 O O . GLY A 1 100 ? 30.010 -14.840 -7.275 1.00 73.19 100 GLY A O 1
ATOM 721 N N . ILE A 1 101 ? 28.077 -15.365 -8.305 1.00 82.56 101 ILE A N 1
ATOM 722 C CA . ILE A 1 101 ? 27.187 -14.504 -7.513 1.00 82.56 101 ILE A CA 1
ATOM 723 C C . ILE A 1 101 ? 26.465 -15.411 -6.509 1.00 82.56 101 ILE A C 1
ATOM 725 O O . ILE A 1 101 ? 25.840 -16.392 -6.917 1.00 82.56 101 ILE A O 1
ATOM 729 N N . SER A 1 102 ? 26.560 -15.117 -5.214 1.00 88.00 102 SER A N 1
ATOM 730 C CA . SER A 1 102 ? 25.804 -15.829 -4.175 1.00 88.00 102 SER A CA 1
ATOM 731 C C . SER A 1 102 ? 24.311 -15.477 -4.215 1.00 88.00 102 SER A C 1
ATOM 733 O O . SER A 1 102 ? 23.917 -14.442 -4.753 1.00 88.00 102 SER A O 1
ATOM 735 N N . LYS A 1 103 ? 23.459 -16.308 -3.598 1.00 89.62 103 LYS A N 1
ATOM 736 C CA . LYS A 1 103 ? 22.014 -16.034 -3.482 1.00 89.62 103 LYS A CA 1
ATOM 737 C C . LYS A 1 103 ? 21.739 -14.668 -2.841 1.00 89.62 103 LYS A C 1
ATOM 739 O O . LYS A 1 103 ? 20.900 -13.917 -3.326 1.00 89.62 103 LYS A O 1
ATOM 744 N N . GLU A 1 104 ? 22.459 -14.333 -1.772 1.00 89.38 104 GLU A N 1
ATOM 745 C CA . GLU A 1 104 ? 22.285 -13.067 -1.053 1.00 89.38 104 GLU A CA 1
ATOM 746 C C . GLU A 1 104 ? 22.723 -11.862 -1.901 1.00 89.38 104 GLU A C 1
ATOM 748 O O . GLU A 1 104 ? 22.003 -10.867 -1.975 1.00 89.38 104 GLU A O 1
ATOM 753 N N . GLU A 1 105 ? 23.841 -11.968 -2.627 1.00 90.12 105 GLU A N 1
ATOM 754 C CA . GLU A 1 105 ? 24.254 -10.938 -3.591 1.00 90.12 105 GLU A CA 1
ATOM 755 C C . GLU A 1 105 ? 23.228 -10.778 -4.719 1.00 90.12 105 GLU A C 1
ATOM 757 O O . GLU A 1 105 ? 22.896 -9.652 -5.085 1.00 90.12 105 GLU A O 1
ATOM 762 N N . ALA A 1 106 ? 22.663 -11.877 -5.229 1.00 91.31 106 ALA A N 1
ATOM 763 C CA . ALA A 1 106 ? 21.613 -11.833 -6.243 1.00 91.31 106 ALA A CA 1
ATOM 764 C C . ALA A 1 106 ? 20.323 -11.175 -5.720 1.00 91.31 106 ALA A C 1
ATOM 766 O O . ALA A 1 106 ? 19.701 -10.394 -6.445 1.00 91.31 106 ALA A O 1
ATOM 767 N N . LEU A 1 107 ? 19.937 -11.423 -4.461 1.00 92.50 107 LEU A N 1
ATOM 768 C CA . LEU A 1 107 ? 18.817 -10.736 -3.803 1.00 92.50 107 LEU A CA 1
ATOM 769 C C . LEU A 1 107 ? 19.086 -9.231 -3.666 1.00 92.50 107 LEU A C 1
ATOM 771 O O . LEU A 1 107 ? 18.193 -8.421 -3.917 1.00 92.50 107 LEU A O 1
ATOM 775 N N . LEU A 1 108 ? 20.310 -8.846 -3.297 1.00 92.88 108 LEU A N 1
ATOM 776 C CA . LEU A 1 108 ? 20.698 -7.443 -3.165 1.00 92.88 108 LEU A CA 1
ATOM 777 C C . LEU A 1 108 ? 20.686 -6.733 -4.525 1.00 92.88 108 LEU A C 1
ATOM 779 O O . LEU A 1 108 ? 20.103 -5.658 -4.651 1.00 92.88 108 LEU A O 1
ATOM 783 N N . MET A 1 109 ? 21.261 -7.357 -5.557 1.00 92.62 109 MET A N 1
ATOM 784 C CA . MET A 1 109 ? 21.208 -6.872 -6.939 1.00 92.62 109 MET A CA 1
ATOM 785 C C . MET A 1 109 ? 19.766 -6.715 -7.425 1.00 92.62 109 MET A C 1
ATOM 787 O O . MET A 1 109 ? 19.426 -5.677 -7.992 1.00 92.62 109 MET A O 1
ATOM 791 N N . SER A 1 110 ? 18.908 -7.705 -7.155 1.00 91.81 110 SER A N 1
ATOM 792 C CA . SER A 1 110 ? 17.484 -7.664 -7.514 1.00 91.81 110 SER A CA 1
ATOM 793 C C . SER A 1 110 ? 16.771 -6.485 -6.851 1.00 91.81 110 SER A C 1
ATOM 795 O O . SER A 1 110 ? 16.035 -5.766 -7.518 1.00 91.81 110 SER A O 1
ATOM 797 N N . ALA A 1 111 ? 17.051 -6.205 -5.574 1.00 93.56 111 ALA A N 1
ATOM 798 C CA . ALA A 1 111 ? 16.462 -5.062 -4.880 1.00 93.56 111 ALA A CA 1
ATOM 799 C C . ALA A 1 111 ? 16.872 -3.710 -5.492 1.00 93.56 111 ALA A C 1
ATOM 801 O O . ALA A 1 111 ? 16.062 -2.781 -5.529 1.00 93.56 111 ALA A O 1
ATOM 802 N N . VAL A 1 112 ? 18.105 -3.582 -5.998 1.00 94.81 112 VAL A N 1
ATOM 803 C CA . VAL A 1 112 ? 18.529 -2.375 -6.728 1.00 94.81 112 VAL A CA 1
ATOM 804 C C . VAL A 1 112 ? 17.846 -2.303 -8.097 1.00 94.81 112 VAL A C 1
ATOM 806 O O . VAL A 1 112 ? 17.343 -1.240 -8.456 1.00 94.81 112 VAL A O 1
ATOM 809 N N . VAL A 1 113 ? 17.758 -3.416 -8.832 1.00 93.19 113 VAL A N 1
ATOM 810 C CA . VAL A 1 113 ? 17.048 -3.484 -10.123 1.00 93.19 113 VAL A CA 1
ATOM 811 C C . VAL A 1 113 ? 15.574 -3.104 -9.971 1.00 93.19 113 VAL A C 1
ATOM 813 O O . VAL A 1 113 ? 15.080 -2.297 -10.753 1.00 93.19 113 VAL A O 1
ATOM 816 N N . ASP A 1 114 ? 14.889 -3.579 -8.929 1.00 91.69 114 ASP A N 1
ATOM 817 C CA . ASP A 1 114 ? 13.504 -3.200 -8.625 1.00 91.69 114 ASP A CA 1
ATOM 818 C C . ASP A 1 114 ? 13.348 -1.681 -8.454 1.00 91.69 114 ASP A C 1
ATOM 820 O O . ASP A 1 114 ? 12.368 -1.089 -8.914 1.00 91.69 114 ASP A O 1
ATOM 824 N N . ARG A 1 115 ? 14.314 -1.030 -7.791 1.00 94.75 115 ARG A N 1
ATOM 825 C CA . ARG A 1 115 ? 14.331 0.432 -7.639 1.00 94.75 115 ARG A CA 1
ATOM 826 C C . ARG A 1 115 ? 14.574 1.135 -8.967 1.00 94.75 115 ARG A C 1
ATOM 828 O O . ARG A 1 115 ? 13.859 2.085 -9.275 1.00 94.75 115 ARG A O 1
ATOM 835 N N . MET A 1 116 ? 15.519 0.641 -9.769 1.00 95.31 116 MET A N 1
ATOM 836 C CA . MET A 1 116 ? 15.784 1.175 -11.107 1.00 95.31 116 MET A CA 1
ATOM 837 C C . MET A 1 116 ? 14.544 1.074 -12.003 1.00 95.31 116 MET A C 1
ATOM 839 O O . MET A 1 116 ? 14.193 2.060 -12.643 1.00 95.31 116 MET A O 1
ATOM 843 N N . LYS A 1 117 ? 13.839 -0.068 -12.000 1.00 92.75 117 LYS A N 1
ATOM 844 C CA . LYS A 1 117 ? 12.592 -0.274 -12.762 1.00 92.75 117 LYS A CA 1
ATOM 845 C C . LYS A 1 117 ? 11.557 0.790 -12.440 1.00 92.75 117 LYS A C 1
ATOM 847 O O . LYS A 1 117 ? 11.010 1.399 -13.352 1.00 92.75 117 LYS A O 1
ATOM 852 N N . ARG A 1 118 ? 11.314 1.041 -11.152 1.00 91.44 118 ARG A N 1
ATOM 853 C CA . ARG A 1 118 ? 10.345 2.060 -10.733 1.00 91.44 118 ARG A CA 1
ATOM 854 C C . ARG A 1 118 ? 10.808 3.469 -11.083 1.00 91.44 118 ARG A C 1
ATOM 856 O O . ARG A 1 118 ? 10.032 4.216 -11.652 1.00 91.44 118 ARG A O 1
ATOM 863 N N . ALA A 1 119 ? 12.074 3.804 -10.839 1.00 93.94 119 ALA A N 1
ATOM 864 C CA . ALA A 1 119 ? 12.604 5.126 -11.171 1.00 93.94 119 ALA A CA 1
ATOM 865 C C . ALA A 1 119 ? 12.540 5.431 -12.680 1.00 93.94 119 ALA A C 1
ATOM 867 O O . ALA A 1 119 ? 12.238 6.558 -13.074 1.00 93.94 119 ALA A O 1
ATOM 868 N N . VAL A 1 120 ? 12.803 4.429 -13.526 1.00 94.25 120 VAL A N 1
ATOM 869 C CA . VAL A 1 120 ? 12.642 4.541 -14.982 1.00 94.25 120 VAL A CA 1
ATOM 870 C C . VAL A 1 120 ? 11.162 4.602 -15.366 1.00 94.25 120 VAL A C 1
ATOM 872 O O . VAL A 1 120 ? 10.797 5.426 -16.196 1.00 94.25 120 VAL A O 1
ATOM 875 N N . GLY A 1 121 ? 10.298 3.800 -14.737 1.00 91.69 121 GLY A N 1
ATOM 876 C CA . GLY A 1 121 ? 8.846 3.864 -14.929 1.00 91.69 121 GLY A CA 1
ATOM 877 C C . GLY A 1 121 ? 8.272 5.253 -14.635 1.00 91.69 121 GLY A C 1
ATOM 878 O O . GLY A 1 121 ? 7.600 5.821 -15.491 1.00 91.69 121 GLY A O 1
ATOM 879 N N . ASP A 1 122 ? 8.630 5.845 -13.493 1.00 91.31 122 ASP A N 1
ATOM 880 C CA . ASP A 1 122 ? 8.210 7.197 -13.101 1.00 91.31 122 ASP A CA 1
ATOM 881 C C . ASP A 1 122 ? 8.671 8.252 -14.119 1.00 91.31 122 ASP A C 1
ATOM 883 O O . ASP A 1 122 ? 7.966 9.222 -14.393 1.00 91.31 122 ASP A O 1
ATOM 887 N N . LEU A 1 123 ? 9.866 8.084 -14.697 1.00 92.38 123 LEU A N 1
ATOM 888 C CA . LEU A 1 123 ? 10.372 8.970 -15.745 1.00 92.38 123 LEU A CA 1
ATOM 889 C C . LEU A 1 123 ? 9.539 8.862 -17.031 1.00 92.38 123 LEU A C 1
ATOM 891 O O . LEU A 1 123 ? 9.219 9.887 -17.632 1.00 92.38 123 LEU A O 1
ATOM 895 N N . ILE A 1 124 ? 9.187 7.642 -17.440 1.00 91.25 124 ILE A N 1
ATOM 896 C CA . ILE A 1 124 ? 8.351 7.383 -18.621 1.00 91.25 124 ILE A CA 1
ATOM 897 C C . ILE A 1 124 ? 6.946 7.949 -18.411 1.00 91.25 124 ILE A C 1
ATOM 899 O O . ILE A 1 124 ? 6.403 8.594 -19.306 1.00 91.25 124 ILE A O 1
ATOM 903 N N . GLU A 1 125 ? 6.373 7.761 -17.224 1.00 91.06 125 GLU A N 1
ATOM 904 C CA . GLU A 1 125 ? 5.052 8.283 -16.882 1.00 91.06 125 GLU A CA 1
ATOM 905 C C . GLU A 1 125 ? 5.029 9.816 -16.891 1.00 91.06 125 GLU A C 1
ATOM 907 O O . GLU A 1 125 ? 4.125 10.408 -17.484 1.00 91.06 125 GLU A O 1
ATOM 912 N N . ARG A 1 126 ? 6.062 10.474 -16.339 1.00 91.44 126 ARG A N 1
ATOM 913 C CA . ARG A 1 126 ? 6.220 11.935 -16.446 1.00 91.44 126 ARG A CA 1
ATOM 914 C C . ARG A 1 126 ? 6.323 12.395 -17.897 1.00 91.44 126 ARG A C 1
ATOM 916 O O . ARG A 1 126 ? 5.613 13.319 -18.285 1.00 91.44 126 ARG A O 1
ATOM 923 N N . ALA A 1 127 ? 7.153 11.734 -18.708 1.00 91.12 127 ALA A N 1
ATOM 924 C CA . ALA A 1 127 ? 7.282 12.065 -20.124 1.00 91.12 127 ALA A CA 1
ATOM 925 C C . ALA A 1 127 ? 5.930 11.949 -20.847 1.00 91.12 127 ALA A C 1
ATOM 927 O O . ALA A 1 127 ? 5.555 12.857 -21.585 1.00 91.12 127 ALA A O 1
ATOM 928 N N . ASN A 1 128 ? 5.167 10.884 -20.584 1.00 92.44 128 ASN A N 1
ATOM 929 C CA . ASN A 1 128 ? 3.830 10.686 -21.144 1.00 92.44 128 ASN A CA 1
ATOM 930 C C . ASN A 1 128 ? 2.850 11.789 -20.715 1.00 92.44 128 ASN A C 1
ATOM 932 O O . ASN A 1 128 ? 2.149 12.353 -21.554 1.00 92.44 128 ASN A O 1
ATOM 936 N N . ALA A 1 129 ? 2.839 12.143 -19.428 1.00 93.94 129 ALA A N 1
ATOM 937 C CA . ALA A 1 129 ? 1.974 13.191 -18.893 1.00 93.94 129 ALA A CA 1
ATOM 938 C C . ALA A 1 129 ? 2.284 14.583 -19.474 1.00 93.94 129 ALA A C 1
ATOM 940 O O . ALA A 1 129 ? 1.370 15.390 -19.649 1.00 93.94 129 ALA A O 1
ATOM 941 N N . GLU A 1 130 ? 3.549 14.869 -19.788 1.00 93.56 130 GLU A N 1
ATOM 942 C CA . GLU A 1 130 ? 3.984 16.167 -20.312 1.00 93.56 130 GLU A CA 1
ATOM 943 C C . GLU A 1 130 ? 3.891 16.265 -21.842 1.00 93.56 130 GLU A C 1
ATOM 945 O O . GLU A 1 130 ? 3.437 17.283 -22.369 1.00 93.56 130 GLU A O 1
ATOM 950 N N . LEU A 1 131 ? 4.308 15.225 -22.571 1.00 94.75 131 LEU A N 1
ATOM 951 C CA . LEU A 1 131 ? 4.485 15.277 -24.027 1.00 94.75 131 LEU A CA 1
ATOM 952 C C . LEU A 1 131 ? 3.259 14.794 -24.806 1.00 94.75 131 LEU A C 1
ATOM 954 O O . LEU A 1 131 ? 2.923 15.390 -25.833 1.00 94.75 131 LEU A O 1
ATOM 958 N N . GLN A 1 132 ? 2.555 13.761 -24.336 1.00 95.94 132 GLN A N 1
ATOM 959 C CA . GLN A 1 132 ? 1.450 13.174 -25.099 1.00 95.94 132 GLN A CA 1
ATOM 960 C C . GLN A 1 132 ? 0.268 14.139 -25.295 1.00 95.94 132 GLN A C 1
ATOM 962 O O . GLN A 1 132 ? -0.268 14.200 -26.405 1.00 95.94 132 GLN A O 1
ATOM 967 N N . PRO A 1 133 ? -0.128 14.968 -24.304 1.00 96.94 133 PRO A N 1
ATOM 968 C CA . PRO A 1 133 ? -1.146 15.994 -24.525 1.00 96.94 133 PRO A CA 1
ATOM 969 C C . PRO A 1 133 ? -0.745 17.015 -25.598 1.00 96.94 133 PRO A C 1
ATOM 971 O O . PRO A 1 133 ? -1.601 17.477 -26.353 1.00 96.94 133 PRO A O 1
ATOM 974 N N . ILE A 1 134 ? 0.549 17.344 -25.698 1.00 95.56 134 ILE A N 1
ATOM 975 C CA . ILE A 1 134 ? 1.078 18.254 -26.723 1.00 95.56 134 ILE A CA 1
ATOM 976 C C . ILE A 1 134 ? 1.006 17.588 -28.098 1.00 95.56 134 ILE A C 1
ATOM 978 O O . ILE A 1 134 ? 0.524 18.210 -29.046 1.00 95.56 134 ILE A O 1
ATOM 982 N N . ALA A 1 135 ? 1.418 16.322 -28.207 1.00 94.94 135 ALA A N 1
ATOM 983 C CA . ALA A 1 135 ? 1.311 15.550 -29.443 1.00 94.94 135 ALA A CA 1
ATOM 984 C C . ALA A 1 135 ? -0.144 15.486 -29.934 1.00 94.94 135 ALA A C 1
ATOM 986 O O . ALA A 1 135 ? -0.418 15.822 -31.086 1.00 94.94 135 ALA A O 1
ATOM 987 N N . ASN A 1 136 ? -1.088 15.178 -29.040 1.00 95.25 136 ASN A N 1
ATOM 988 C CA . ASN A 1 136 ? -2.520 15.124 -29.349 1.00 95.25 136 ASN A CA 1
ATOM 989 C C . ASN A 1 136 ? -3.090 16.485 -29.789 1.00 95.25 136 ASN A C 1
ATOM 991 O O . ASN A 1 136 ? -4.014 16.535 -30.599 1.00 95.25 136 ASN A O 1
ATOM 995 N N . ALA A 1 137 ? -2.555 17.594 -29.268 1.00 95.38 137 ALA A N 1
ATOM 996 C CA . ALA A 1 137 ? -2.998 18.940 -29.624 1.00 95.38 137 ALA A CA 1
ATOM 997 C C . ALA A 1 137 ? -2.416 19.439 -30.959 1.00 95.38 137 ALA A C 1
ATOM 999 O O . ALA A 1 137 ? -3.099 20.153 -31.693 1.00 95.38 137 ALA A O 1
ATOM 1000 N N . VAL A 1 138 ? -1.161 19.096 -31.269 1.00 95.06 138 VAL A N 1
ATOM 1001 C CA . VAL A 1 138 ? -0.432 19.609 -32.444 1.00 95.06 138 VAL A CA 1
ATOM 1002 C C . VAL A 1 138 ? -0.563 18.688 -33.656 1.00 95.06 138 VAL A C 1
ATOM 1004 O O . VAL A 1 138 ? -0.694 19.184 -34.772 1.00 95.06 138 VAL A O 1
ATOM 1007 N N . GLY A 1 139 ? -0.560 17.372 -33.447 1.00 94.75 139 GLY A N 1
ATOM 1008 C CA . GLY A 1 139 ? -0.478 16.367 -34.507 1.00 94.75 139 GLY A CA 1
ATOM 1009 C C . GLY A 1 139 ? -1.621 16.404 -35.530 1.00 94.75 139 GLY A C 1
ATOM 1010 O O . GLY A 1 139 ? -1.344 16.526 -36.729 1.00 94.75 139 GLY A O 1
ATOM 1011 N N . PRO A 1 140 ? -2.901 16.355 -35.107 1.00 93.75 140 PRO A N 1
ATOM 1012 C CA . PRO A 1 140 ? -4.018 16.367 -36.052 1.00 93.75 140 PRO A CA 1
ATOM 1013 C C . PRO A 1 140 ? -4.086 17.658 -36.897 1.00 93.75 140 PRO A C 1
ATOM 1015 O O . PRO A 1 140 ? -4.231 17.561 -38.118 1.00 93.75 140 PRO A O 1
ATOM 1018 N N . PRO A 1 141 ? -3.909 18.875 -36.330 1.00 95.12 141 PRO A N 1
ATOM 1019 C CA . PRO A 1 141 ? -3.860 20.106 -37.124 1.00 95.12 141 PRO A CA 1
ATOM 1020 C C . PRO A 1 141 ? -2.719 20.186 -38.147 1.00 95.12 141 PRO A C 1
ATOM 1022 O O . PRO A 1 141 ? -2.856 20.897 -39.143 1.00 95.12 141 PRO A O 1
ATOM 1025 N N . THR A 1 142 ? -1.595 19.497 -37.921 1.00 93.94 142 THR A N 1
ATOM 1026 C CA . THR A 1 142 ? -0.445 19.500 -38.843 1.00 93.94 142 THR A CA 1
ATOM 1027 C C . THR A 1 142 ? -0.547 18.458 -39.956 1.00 93.94 142 THR A C 1
ATOM 1029 O O . THR A 1 142 ? 0.337 18.404 -40.810 1.00 93.94 142 THR A O 1
ATOM 1032 N N . GLY A 1 143 ? -1.615 17.653 -39.979 1.00 93.44 143 GLY A N 1
ATOM 1033 C CA . GLY A 1 143 ? -1.786 16.565 -40.942 1.00 93.44 143 GLY A CA 1
ATOM 1034 C C . GLY A 1 143 ? -0.826 15.397 -40.707 1.00 93.44 143 GLY A C 1
ATOM 1035 O O . GLY A 1 143 ? -0.476 14.708 -41.662 1.00 93.44 143 GLY A O 1
ATOM 1036 N N . CYS A 1 144 ? -0.361 15.210 -39.466 1.00 93.50 144 CYS A N 1
ATOM 1037 C CA . CYS A 1 144 ? 0.394 14.020 -39.086 1.00 93.50 144 CYS A CA 1
ATOM 1038 C C . CYS A 1 144 ? -0.526 12.797 -39.070 1.00 93.50 144 CYS A C 1
ATOM 1040 O O . CYS A 1 144 ? -1.703 12.916 -38.733 1.00 93.50 144 CYS A O 1
ATOM 1042 N N . ASP A 1 145 ? 0.023 11.630 -39.400 1.00 95.62 145 ASP A N 1
ATOM 1043 C CA . ASP A 1 145 ? -0.720 10.378 -39.302 1.00 95.62 145 ASP A CA 1
ATOM 1044 C C . ASP A 1 145 ? -1.086 10.068 -37.842 1.00 95.62 145 ASP A C 1
ATOM 1046 O O . ASP A 1 145 ? -0.253 10.231 -36.947 1.00 95.62 145 ASP A O 1
ATOM 1050 N N . ASP A 1 146 ? -2.292 9.540 -37.614 1.00 93.56 146 ASP A N 1
ATOM 1051 C CA . ASP A 1 146 ? -2.811 9.237 -36.270 1.00 93.56 146 ASP A CA 1
ATOM 1052 C C . ASP A 1 146 ? -1.865 8.327 -35.467 1.00 93.56 146 ASP A C 1
ATOM 1054 O O . ASP A 1 146 ? -1.567 8.609 -34.308 1.00 93.56 146 ASP A O 1
ATOM 1058 N N . TRP A 1 147 ? -1.290 7.297 -36.103 1.00 94.44 147 TRP A N 1
ATOM 1059 C CA . TRP A 1 147 ? -0.352 6.372 -35.451 1.00 94.44 147 TRP A CA 1
ATOM 1060 C C . TRP A 1 147 ? 0.918 7.072 -34.938 1.00 94.44 147 TRP A C 1
ATOM 1062 O O . TRP A 1 147 ? 1.469 6.688 -33.907 1.00 94.44 147 TRP A O 1
ATOM 1072 N N . ALA A 1 148 ? 1.392 8.104 -35.646 1.00 93.00 148 ALA A N 1
ATOM 1073 C CA . ALA A 1 148 ? 2.583 8.853 -35.257 1.00 93.00 148 ALA A CA 1
ATOM 1074 C C . ALA A 1 148 ? 2.290 9.779 -34.071 1.00 93.00 148 ALA A C 1
ATOM 1076 O O . ALA A 1 148 ? 3.173 10.028 -33.252 1.00 93.00 148 ALA A O 1
ATOM 1077 N N . VAL A 1 149 ? 1.049 10.267 -33.966 1.00 94.12 149 VAL A N 1
ATOM 1078 C CA . VAL A 1 149 ? 0.573 11.037 -32.812 1.00 94.12 149 VAL A CA 1
ATOM 1079 C C . VAL A 1 149 ? 0.424 10.127 -31.595 1.00 94.12 149 VAL A C 1
ATOM 1081 O O . VAL A 1 149 ? 0.935 10.461 -30.528 1.00 94.12 149 VAL A O 1
ATOM 1084 N N . GLU A 1 150 ? -0.210 8.965 -31.758 1.00 93.62 150 GLU A N 1
ATOM 1085 C CA . GLU A 1 150 ? -0.441 7.988 -30.685 1.00 93.62 150 GLU A CA 1
ATOM 1086 C C . GLU A 1 150 ? 0.862 7.461 -30.066 1.00 93.62 150 GLU A C 1
ATOM 1088 O O . GLU A 1 150 ? 0.947 7.327 -28.848 1.00 93.62 150 GLU A O 1
ATOM 1093 N N . LEU A 1 151 ? 1.889 7.209 -30.885 1.00 92.88 151 LEU A N 1
ATOM 1094 C CA . LEU A 1 151 ? 3.170 6.646 -30.440 1.00 92.88 151 LEU A CA 1
ATOM 1095 C C . LEU A 1 151 ? 4.245 7.698 -30.136 1.00 92.88 151 LEU A C 1
ATOM 1097 O O . LEU A 1 151 ? 5.365 7.335 -29.779 1.00 92.88 151 LEU A O 1
ATOM 1101 N N . PHE A 1 152 ? 3.942 8.994 -30.272 1.00 94.56 152 PHE A N 1
ATOM 1102 C CA . PHE A 1 152 ? 4.950 10.057 -30.210 1.00 94.56 152 PHE A CA 1
ATOM 1103 C C . PHE A 1 152 ? 5.818 9.974 -28.951 1.00 94.56 152 PHE A C 1
ATOM 1105 O O . PHE A 1 152 ? 7.046 9.936 -29.036 1.00 94.56 152 PHE A O 1
ATOM 1112 N N . THR A 1 153 ? 5.190 9.922 -27.775 1.00 93.56 153 THR A N 1
ATOM 1113 C CA . THR A 1 153 ? 5.939 9.926 -26.514 1.00 93.56 153 THR A CA 1
ATOM 1114 C C . THR A 1 153 ? 6.704 8.625 -26.295 1.00 93.56 153 THR A C 1
ATOM 1116 O O . THR A 1 153 ? 7.824 8.649 -25.784 1.00 93.56 153 THR A O 1
ATOM 1119 N N . GLU A 1 154 ? 6.141 7.493 -26.722 1.00 90.19 154 GLU A N 1
ATOM 1120 C CA . GLU A 1 154 ? 6.822 6.200 -26.656 1.00 90.19 154 GLU A CA 1
ATOM 1121 C C . GLU A 1 154 ? 8.104 6.209 -27.499 1.00 90.19 154 GLU A C 1
ATOM 1123 O O . GLU A 1 154 ? 9.154 5.777 -27.025 1.00 90.19 154 GLU A O 1
ATOM 1128 N N . GLU A 1 155 ? 8.056 6.766 -28.709 1.00 92.38 155 GLU A N 1
ATOM 1129 C CA . GLU A 1 155 ? 9.226 6.881 -29.583 1.00 92.38 155 GLU A CA 1
ATOM 1130 C C . GLU A 1 155 ? 10.266 7.878 -29.043 1.00 92.38 155 GLU A C 1
ATOM 1132 O O . GLU A 1 155 ? 11.468 7.629 -29.155 1.00 92.38 155 GLU A O 1
ATOM 1137 N N . VAL A 1 156 ? 9.844 8.957 -28.370 1.00 91.56 156 VAL A N 1
ATOM 1138 C CA . VAL A 1 156 ? 10.766 9.859 -27.650 1.00 91.56 156 VAL A CA 1
ATOM 1139 C C . VAL A 1 156 ? 11.493 9.117 -26.524 1.00 91.56 156 VAL A C 1
ATOM 1141 O O . VAL A 1 156 ? 12.709 9.246 -26.384 1.00 91.56 156 VAL A O 1
ATOM 1144 N N . VAL A 1 157 ? 10.774 8.309 -25.740 1.00 90.88 157 VAL A N 1
ATOM 1145 C CA . VAL A 1 157 ? 11.357 7.501 -24.657 1.00 90.88 157 VAL A CA 1
ATOM 1146 C C . VAL A 1 157 ? 12.299 6.428 -25.210 1.00 90.88 157 VAL A C 1
ATOM 1148 O O . VAL A 1 157 ? 13.411 6.277 -24.699 1.00 90.88 157 VAL A O 1
ATOM 1151 N N . ARG A 1 158 ? 11.885 5.703 -26.259 1.00 87.75 158 ARG A N 1
ATOM 1152 C CA . ARG A 1 158 ? 12.704 4.690 -26.953 1.00 87.75 158 ARG A CA 1
ATOM 1153 C C . ARG A 1 158 ? 13.971 5.288 -27.558 1.00 87.75 158 ARG A C 1
ATOM 1155 O O . ARG A 1 158 ? 15.017 4.645 -27.553 1.00 87.75 158 ARG A O 1
ATOM 1162 N N . GLY A 1 159 ? 13.884 6.521 -28.051 1.00 88.38 159 GLY A N 1
ATOM 1163 C CA . GLY A 1 159 ? 15.015 7.268 -28.587 1.00 88.38 159 GLY A CA 1
ATOM 1164 C C . GLY A 1 159 ? 15.978 7.814 -27.532 1.00 88.38 159 GLY A C 1
ATOM 1165 O O . GLY A 1 159 ? 17.027 8.322 -27.918 1.00 88.38 159 GLY A O 1
ATOM 1166 N N . GLY A 1 160 ? 15.642 7.729 -26.240 1.00 89.81 160 GLY A N 1
ATOM 1167 C CA . GLY A 1 160 ? 16.413 8.317 -25.148 1.00 89.81 160 GLY A CA 1
ATOM 1168 C C . GLY A 1 160 ? 17.158 7.313 -24.254 1.00 89.81 160 GLY A C 1
ATOM 1169 O O . GLY A 1 160 ? 17.014 6.093 -24.374 1.00 89.81 160 GLY A O 1
ATOM 1170 N N . PRO A 1 161 ? 17.915 7.813 -23.261 1.00 92.38 161 PRO A N 1
ATOM 1171 C CA . PRO A 1 161 ? 18.785 6.991 -22.418 1.00 92.38 161 PRO A CA 1
ATOM 1172 C C . PRO A 1 161 ? 18.029 6.052 -21.467 1.00 92.38 161 PRO A C 1
ATOM 1174 O O . PRO A 1 161 ? 18.591 5.052 -21.016 1.00 92.38 161 PRO A O 1
ATOM 1177 N N . ALA A 1 162 ? 16.757 6.343 -21.172 1.00 93.25 162 ALA A N 1
ATOM 1178 C CA . ALA A 1 162 ? 15.905 5.504 -20.328 1.00 93.25 162 ALA A CA 1
ATOM 1179 C C . ALA A 1 162 ? 15.694 4.112 -20.942 1.00 93.25 162 ALA A C 1
ATOM 1181 O O . ALA A 1 162 ? 15.686 3.111 -20.226 1.00 93.25 162 ALA A O 1
ATOM 1182 N N . PHE A 1 163 ? 15.605 4.041 -22.274 1.00 92.25 163 PHE A N 1
ATOM 1183 C CA . PHE A 1 163 ? 15.448 2.791 -23.008 1.00 92.25 163 PHE A CA 1
ATOM 1184 C C . PHE A 1 163 ? 16.623 1.834 -22.787 1.00 92.25 163 PHE A C 1
ATOM 1186 O O . PHE A 1 163 ? 16.411 0.659 -22.494 1.00 92.25 163 PHE A O 1
ATOM 1193 N N . CYS A 1 164 ? 17.861 2.336 -22.846 1.00 92.50 164 CYS A N 1
ATOM 1194 C CA . CYS A 1 164 ? 19.058 1.521 -22.623 1.00 92.50 164 CYS A CA 1
ATOM 1195 C C . CYS A 1 164 ? 19.073 0.879 -21.231 1.00 92.50 164 CYS A C 1
ATOM 1197 O O . CYS A 1 164 ? 19.454 -0.282 -21.084 1.00 92.50 164 CYS A O 1
ATOM 1199 N N . VAL A 1 165 ? 18.646 1.627 -20.210 1.00 94.38 165 VAL A N 1
ATOM 1200 C CA . VAL A 1 165 ? 18.548 1.118 -18.837 1.00 94.38 165 VAL A CA 1
ATOM 1201 C C . VAL A 1 165 ? 17.452 0.050 -18.745 1.00 94.38 165 VAL A C 1
ATOM 1203 O O . VAL A 1 165 ? 17.718 -1.036 -18.230 1.00 94.38 165 VAL A O 1
ATOM 1206 N N . SER A 1 166 ? 16.265 0.293 -19.312 1.00 93.06 166 SER A N 1
ATOM 1207 C CA . SER A 1 166 ? 15.173 -0.695 -19.377 1.00 93.06 166 SER A CA 1
ATOM 1208 C C . SER A 1 166 ? 15.567 -1.985 -20.100 1.00 93.06 166 SER A C 1
ATOM 1210 O O . SER A 1 166 ? 15.225 -3.080 -19.645 1.00 93.06 166 SER A O 1
ATOM 1212 N N . LEU A 1 167 ? 16.313 -1.876 -21.203 1.00 90.25 167 LEU A N 1
ATOM 1213 C CA . LEU A 1 167 ? 16.810 -3.017 -21.972 1.00 90.25 167 LEU A CA 1
ATOM 1214 C C . LEU A 1 167 ? 17.738 -3.892 -21.123 1.00 90.25 167 LEU A C 1
ATOM 1216 O O . LEU A 1 167 ? 17.534 -5.099 -21.013 1.00 90.25 167 LEU A O 1
ATOM 1220 N N . VAL A 1 168 ? 18.733 -3.276 -20.483 1.00 89.81 168 VAL A N 1
ATOM 1221 C CA . VAL A 1 168 ? 19.698 -3.975 -19.624 1.00 89.81 168 VAL A CA 1
ATOM 1222 C C . VAL A 1 168 ? 19.013 -4.619 -18.419 1.00 89.81 168 VAL A C 1
ATOM 1224 O O . VAL A 1 168 ? 19.308 -5.767 -18.093 1.00 89.81 168 VAL A O 1
ATOM 1227 N N . ILE A 1 169 ? 18.054 -3.930 -17.799 1.00 90.62 169 ILE A N 1
ATOM 1228 C CA . ILE A 1 169 ? 17.239 -4.492 -16.717 1.00 90.62 169 ILE A CA 1
ATOM 1229 C C . ILE A 1 169 ? 16.495 -5.752 -17.177 1.00 90.62 169 ILE A C 1
ATOM 1231 O O . ILE A 1 169 ? 16.574 -6.781 -16.507 1.00 90.62 169 ILE A O 1
ATOM 1235 N N . SER A 1 170 ? 15.821 -5.685 -18.328 1.00 87.50 170 SER A N 1
ATOM 1236 C CA . SER A 1 170 ? 15.004 -6.788 -18.856 1.00 87.50 170 SER A CA 1
ATOM 1237 C C . SER A 1 170 ? 15.831 -8.045 -19.151 1.00 87.50 170 SER A C 1
ATOM 1239 O O . SER A 1 170 ? 15.328 -9.161 -19.055 1.00 87.50 170 SER A O 1
ATOM 1241 N N . LEU A 1 171 ? 17.116 -7.878 -19.479 1.00 86.12 171 LEU A N 1
ATOM 1242 C CA . LEU A 1 171 ? 18.052 -8.982 -19.708 1.00 86.12 171 LEU A CA 1
ATOM 1243 C C . LEU A 1 171 ? 18.642 -9.552 -18.410 1.00 86.12 171 LEU A C 1
ATOM 1245 O O . LEU A 1 171 ? 18.916 -10.751 -18.324 1.00 86.12 171 LEU A O 1
ATOM 1249 N N . LEU A 1 172 ? 18.848 -8.708 -17.396 1.00 86.12 172 LEU A N 1
ATOM 1250 C CA . LEU A 1 172 ? 19.438 -9.117 -16.118 1.00 86.12 172 LEU A CA 1
ATOM 1251 C C . LEU A 1 172 ? 18.447 -9.816 -15.198 1.00 86.12 172 LEU A C 1
ATOM 1253 O O . LEU A 1 172 ? 18.815 -10.779 -14.523 1.00 86.12 172 LEU A O 1
ATOM 1257 N N . GLU A 1 173 ? 17.208 -9.337 -15.168 1.00 86.31 173 GLU A N 1
ATOM 1258 C CA . GLU A 1 173 ? 16.192 -9.774 -14.216 1.00 86.31 173 GLU A CA 1
ATOM 1259 C C . GLU A 1 173 ? 15.982 -11.300 -14.207 1.00 86.31 173 GLU A C 1
ATOM 1261 O O . GLU A 1 173 ? 16.096 -11.880 -13.125 1.00 86.31 173 GLU A O 1
ATOM 1266 N N . PRO A 1 174 ? 15.800 -12.008 -15.343 1.00 84.38 174 PRO A N 1
ATOM 1267 C CA . PRO A 1 174 ? 15.605 -13.462 -15.317 1.00 84.38 174 PRO A CA 1
ATOM 1268 C C . PRO A 1 174 ? 16.779 -14.223 -14.682 1.00 84.38 174 PRO A C 1
ATOM 1270 O O . PRO A 1 174 ? 16.585 -15.184 -13.930 1.00 84.38 174 PRO A O 1
ATOM 1273 N N . SER A 1 175 ? 18.010 -13.771 -14.947 1.00 85.25 175 SER A N 1
ATOM 1274 C CA . SER A 1 175 ? 19.225 -14.393 -14.410 1.00 85.25 175 SER A CA 1
ATOM 1275 C C . SER A 1 175 ? 19.365 -14.141 -12.909 1.00 85.25 175 SER A C 1
ATOM 1277 O O . SER A 1 175 ? 19.644 -15.072 -12.155 1.00 85.25 175 SER A O 1
ATOM 1279 N N . LEU A 1 176 ? 19.132 -12.901 -12.463 1.00 87.88 176 LEU A N 1
ATOM 1280 C CA . LEU A 1 176 ? 19.187 -12.538 -11.046 1.00 87.88 176 LEU A CA 1
ATOM 1281 C C . LEU A 1 176 ? 18.114 -13.261 -10.235 1.00 87.88 176 LEU A C 1
ATOM 1283 O O . LEU A 1 176 ? 18.422 -13.794 -9.174 1.00 87.88 176 LEU A O 1
ATOM 1287 N N . ARG A 1 177 ? 16.887 -13.356 -10.758 1.00 86.69 177 ARG A N 1
ATOM 1288 C CA . ARG A 1 177 ? 15.800 -14.101 -10.112 1.00 86.69 177 ARG A CA 1
ATOM 1289 C C . ARG A 1 177 ? 16.144 -15.575 -9.941 1.00 86.69 177 ARG A C 1
ATOM 1291 O O . ARG A 1 177 ? 15.953 -16.118 -8.860 1.00 86.69 177 ARG A O 1
ATOM 1298 N N . THR A 1 178 ? 16.715 -16.196 -10.974 1.00 86.06 178 THR A N 1
ATOM 1299 C CA . THR A 1 178 ? 17.153 -17.597 -10.912 1.00 86.06 178 THR A CA 1
ATOM 1300 C C . THR A 1 178 ? 18.236 -17.798 -9.846 1.00 86.06 178 THR A C 1
ATOM 1302 O O . THR A 1 178 ? 18.126 -18.711 -9.033 1.00 86.06 178 THR A O 1
ATOM 1305 N N . LEU A 1 179 ? 19.253 -16.928 -9.806 1.00 88.81 179 LEU A N 1
ATOM 1306 C CA . LEU A 1 179 ? 20.335 -16.983 -8.809 1.00 88.81 179 LEU A CA 1
ATOM 1307 C C . LEU A 1 179 ? 19.853 -16.703 -7.379 1.00 88.81 179 LEU A C 1
ATOM 1309 O O . LEU A 1 179 ? 20.373 -17.276 -6.425 1.00 88.81 179 LEU A O 1
ATOM 1313 N N . ALA A 1 180 ? 18.860 -15.829 -7.236 1.00 87.69 180 ALA A N 1
ATOM 1314 C CA . ALA A 1 180 ? 18.222 -15.502 -5.969 1.00 87.69 180 ALA A CA 1
ATOM 1315 C C . ALA A 1 180 ? 17.188 -16.556 -5.524 1.00 87.69 180 ALA A C 1
ATOM 1317 O O . ALA A 1 180 ? 16.599 -16.409 -4.454 1.00 87.69 180 ALA A O 1
ATOM 1318 N N . GLU A 1 181 ? 16.958 -17.604 -6.328 1.00 87.25 181 GLU A N 1
ATOM 1319 C CA . GLU A 1 181 ? 15.909 -18.616 -6.130 1.00 87.25 181 GLU A CA 1
ATOM 1320 C C . GLU A 1 181 ? 14.498 -18.005 -6.011 1.00 87.25 181 GLU A C 1
ATOM 1322 O O . GLU A 1 181 ? 13.616 -18.534 -5.337 1.00 87.25 181 GLU A O 1
ATOM 1327 N N . LEU A 1 182 ? 14.274 -16.878 -6.690 1.00 82.25 182 LEU A N 1
ATOM 1328 C CA . LEU A 1 182 ? 12.978 -16.217 -6.781 1.00 82.25 182 LEU A CA 1
ATOM 1329 C C . LEU A 1 182 ? 12.171 -16.855 -7.919 1.00 82.25 182 LEU A C 1
ATOM 1331 O O . LEU A 1 182 ? 12.458 -16.633 -9.097 1.00 82.25 182 LEU A O 1
ATOM 1335 N N . GLY A 1 183 ? 11.142 -17.634 -7.579 1.00 80.12 183 GLY A N 1
ATOM 1336 C CA . GLY A 1 183 ? 10.214 -18.205 -8.564 1.00 80.12 183 GLY A CA 1
ATOM 1337 C C . GLY A 1 183 ? 9.420 -17.135 -9.327 1.00 80.12 183 GLY A C 1
ATOM 1338 O O . GLY A 1 183 ? 9.374 -15.979 -8.916 1.00 80.12 183 GLY A O 1
ATOM 1339 N N . SER A 1 184 ? 8.761 -17.494 -10.433 1.00 83.19 184 SER A N 1
ATOM 1340 C CA . SER A 1 184 ? 7.908 -16.561 -11.206 1.00 83.19 184 SER A CA 1
ATOM 1341 C C . SER A 1 184 ? 6.710 -16.033 -10.412 1.00 83.19 184 SER A C 1
ATOM 1343 O O . SER A 1 184 ? 6.163 -14.982 -10.736 1.00 83.19 184 SER A O 1
ATOM 1345 N N . TRP A 1 185 ? 6.338 -16.738 -9.347 1.00 87.06 185 TRP A N 1
ATOM 1346 C CA . TRP A 1 185 ? 5.220 -16.416 -8.477 1.00 87.06 185 TRP A CA 1
ATOM 1347 C C . TRP A 1 185 ? 5.697 -16.110 -7.064 1.00 87.06 185 TRP A C 1
ATOM 1349 O O . TRP A 1 185 ? 6.602 -16.765 -6.547 1.00 87.06 185 TRP A O 1
ATOM 1359 N N . GLN A 1 186 ? 5.034 -15.154 -6.424 1.00 86.75 186 GLN A N 1
ATOM 1360 C CA . GLN A 1 186 ? 5.138 -14.919 -4.992 1.00 86.75 186 GLN A CA 1
ATOM 1361 C C . GLN A 1 186 ? 3.748 -15.036 -4.366 1.00 86.75 186 GLN A C 1
ATOM 1363 O O . GLN A 1 186 ? 2.842 -14.268 -4.688 1.00 86.75 186 GLN A O 1
ATOM 1368 N N . ILE A 1 187 ? 3.578 -15.997 -3.457 1.00 88.00 187 ILE A N 1
ATOM 1369 C CA . ILE A 1 187 ? 2.321 -16.191 -2.728 1.00 88.00 187 ILE A CA 1
ATOM 1370 C C . ILE A 1 187 ? 2.305 -15.273 -1.515 1.00 88.00 187 ILE A C 1
ATOM 1372 O O . ILE A 1 187 ? 3.040 -15.486 -0.552 1.00 88.00 187 ILE A O 1
ATOM 1376 N N . ILE A 1 188 ? 1.451 -14.258 -1.571 1.00 89.06 188 ILE A N 1
ATOM 1377 C CA . ILE A 1 188 ? 1.276 -13.277 -0.503 1.00 89.06 188 ILE A CA 1
ATOM 1378 C C . ILE A 1 188 ? 0.287 -13.822 0.528 1.00 89.06 188 ILE A C 1
ATOM 1380 O O . ILE A 1 188 ? 0.592 -13.880 1.717 1.00 89.06 188 ILE A O 1
ATOM 1384 N N . SER A 1 189 ? -0.878 -14.282 0.073 1.00 89.44 189 SER A N 1
ATOM 1385 C CA . SER A 1 189 ? -1.875 -14.979 0.892 1.00 89.44 189 SER A CA 1
ATOM 1386 C C . SER A 1 189 ? -2.092 -16.373 0.311 1.00 89.44 189 SER A C 1
ATOM 1388 O O . SER A 1 189 ? -2.554 -16.452 -0.826 1.00 89.44 189 SER A O 1
ATOM 1390 N N . PRO A 1 190 ? -1.748 -17.462 1.022 1.00 86.38 190 PRO A N 1
ATOM 1391 C CA . PRO A 1 190 ? -1.940 -18.813 0.512 1.00 86.38 190 PRO A CA 1
ATOM 1392 C C . PRO A 1 190 ? -3.421 -19.201 0.466 1.00 86.38 190 PRO A C 1
ATOM 1394 O O . PRO A 1 190 ? -4.226 -18.782 1.300 1.00 86.38 190 PRO A O 1
ATOM 1397 N N . ALA A 1 191 ? -3.769 -20.049 -0.500 1.00 79.94 191 ALA A N 1
ATOM 1398 C CA . ALA A 1 191 ? -5.092 -20.646 -0.585 1.00 79.94 191 ALA A CA 1
ATOM 1399 C C . ALA A 1 191 ? -5.355 -21.592 0.610 1.00 79.94 191 ALA A C 1
ATOM 1401 O O . ALA A 1 191 ? -4.442 -22.301 1.041 1.00 79.94 191 ALA A O 1
ATOM 1402 N N . PRO A 1 192 ? -6.596 -21.666 1.130 1.00 72.50 192 PRO A N 1
ATOM 1403 C CA . PRO A 1 192 ? -6.960 -22.616 2.187 1.00 72.50 192 PRO A CA 1
ATOM 1404 C C . PRO A 1 192 ? -6.879 -24.080 1.727 1.00 72.50 192 PRO A C 1
ATOM 1406 O O . PRO A 1 192 ? -6.647 -24.978 2.535 1.00 72.50 192 PRO A O 1
ATOM 1409 N N . GLU A 1 193 ? -7.079 -24.320 0.432 1.00 77.94 193 GLU A N 1
ATOM 1410 C CA . GLU A 1 193 ? -7.005 -25.628 -0.210 1.00 77.94 193 GLU A CA 1
ATOM 1411 C C . GLU A 1 193 ? -5.872 -25.627 -1.238 1.00 77.94 193 GLU A C 1
ATOM 1413 O O . GLU A 1 193 ? -5.541 -24.591 -1.810 1.00 77.94 193 GLU A O 1
ATOM 1418 N N . LYS A 1 194 ? -5.279 -26.799 -1.506 1.00 75.50 194 LYS A N 1
ATOM 1419 C CA . LYS A 1 194 ? -4.193 -26.917 -2.498 1.00 75.50 194 LYS A CA 1
ATOM 1420 C C . LYS A 1 194 ? -4.632 -26.534 -3.913 1.00 75.50 194 LYS A C 1
ATOM 1422 O O . LYS A 1 194 ? -3.798 -26.078 -4.691 1.00 75.50 194 LYS A O 1
ATOM 1427 N N . THR A 1 195 ? -5.910 -26.742 -4.217 1.00 81.50 195 THR A N 1
ATOM 1428 C CA . THR A 1 195 ? -6.529 -26.476 -5.514 1.00 81.50 195 THR A CA 1
ATOM 1429 C C . THR A 1 195 ? -7.735 -25.578 -5.297 1.00 81.50 195 THR A C 1
ATOM 1431 O O . THR A 1 195 ? -8.680 -25.976 -4.623 1.00 81.50 195 THR A O 1
ATOM 1434 N N . LEU A 1 196 ? -7.718 -24.386 -5.884 1.00 86.81 196 LEU A N 1
ATOM 1435 C CA . LEU A 1 196 ? -8.879 -23.506 -5.942 1.00 86.81 196 LEU A CA 1
ATOM 1436 C C . LEU A 1 196 ? -9.583 -23.673 -7.281 1.00 86.81 196 LEU A C 1
ATOM 1438 O O . LEU A 1 196 ? -8.935 -23.696 -8.325 1.00 86.81 196 LEU A O 1
ATOM 1442 N N . LEU A 1 197 ? -10.911 -23.754 -7.248 1.00 88.94 197 LEU A N 1
ATOM 1443 C CA . LEU A 1 197 ? -11.738 -23.818 -8.446 1.00 88.94 197 LEU A CA 1
ATOM 1444 C C . LEU A 1 197 ? -12.458 -22.489 -8.660 1.00 88.94 197 LEU A C 1
ATOM 1446 O O . LEU A 1 197 ? -13.141 -21.988 -7.766 1.00 88.94 197 LEU A O 1
ATOM 1450 N N . ALA A 1 198 ? -12.338 -21.948 -9.867 1.00 88.88 198 ALA A N 1
ATOM 1451 C CA . ALA A 1 198 ? -13.017 -20.735 -10.297 1.00 88.88 198 ALA A CA 1
ATOM 1452 C C . ALA A 1 198 ? -13.782 -20.996 -11.595 1.00 88.88 198 ALA A C 1
ATOM 1454 O O . ALA A 1 198 ? -13.240 -21.585 -12.521 1.00 88.88 198 ALA A O 1
ATOM 1455 N N . LYS A 1 199 ? -15.032 -20.538 -11.687 1.00 86.50 199 LYS A N 1
ATOM 1456 C CA . LYS A 1 199 ? -15.869 -20.647 -12.895 1.00 86.50 199 LYS A CA 1
ATOM 1457 C C . LYS A 1 199 ? -15.540 -19.569 -13.934 1.00 86.50 199 LYS A C 1
ATOM 1459 O O . LYS A 1 199 ? -15.923 -19.691 -15.092 1.00 86.50 199 LYS A O 1
ATOM 1464 N N . ASN A 1 200 ? -14.918 -18.469 -13.514 1.00 85.44 200 ASN A N 1
ATOM 1465 C CA . ASN A 1 200 ? -14.625 -17.331 -14.378 1.00 85.44 200 ASN A CA 1
ATOM 1466 C C . ASN A 1 200 ? -13.316 -16.651 -13.970 1.00 85.44 200 ASN A C 1
ATOM 1468 O O . ASN A 1 200 ? -12.939 -16.662 -12.798 1.00 85.44 200 ASN A O 1
ATOM 1472 N N . VAL A 1 201 ? -12.667 -16.007 -14.938 1.00 88.75 201 VAL A N 1
ATOM 1473 C CA . VAL A 1 201 ? -11.540 -15.099 -14.709 1.00 88.75 201 VAL A CA 1
ATOM 1474 C C . VAL A 1 201 ? -11.904 -13.740 -15.273 1.00 88.75 201 VAL A C 1
ATOM 1476 O O . VAL A 1 201 ? -12.391 -13.652 -16.404 1.00 88.75 201 VAL A O 1
ATOM 1479 N N . TYR A 1 202 ? -11.677 -12.693 -14.488 1.00 90.19 202 TYR A N 1
ATOM 1480 C CA . TYR A 1 202 ? -11.920 -11.323 -14.903 1.00 90.19 202 TYR A CA 1
ATOM 1481 C C . TYR A 1 202 ? -10.655 -10.477 -14.822 1.00 90.19 202 TYR A C 1
ATOM 1483 O O . TYR A 1 202 ? -9.803 -10.706 -13.968 1.00 90.19 202 TYR A O 1
ATOM 1491 N N . HIS A 1 203 ? -10.546 -9.494 -15.710 1.00 91.12 203 HIS A N 1
ATOM 1492 C CA . HIS A 1 203 ? -9.471 -8.511 -15.737 1.00 91.12 203 HIS A CA 1
ATOM 1493 C C . HIS A 1 203 ? -9.991 -7.150 -15.281 1.00 91.12 203 HIS A C 1
ATOM 1495 O O . HIS A 1 203 ? -11.024 -6.675 -15.762 1.00 91.12 203 HIS A O 1
ATOM 1501 N N . ALA A 1 204 ? -9.250 -6.532 -14.366 1.00 89.75 204 ALA A N 1
ATOM 1502 C CA . ALA A 1 204 ? -9.459 -5.166 -13.923 1.00 89.75 204 ALA A CA 1
ATOM 1503 C C . ALA A 1 204 ? -8.146 -4.389 -13.956 1.00 89.75 204 ALA A C 1
ATOM 1505 O O . ALA A 1 204 ? -7.087 -4.920 -13.625 1.00 89.75 204 ALA A O 1
ATOM 1506 N N . GLN A 1 205 ? -8.221 -3.102 -14.286 1.00 88.44 205 GLN A N 1
ATOM 1507 C CA . GLN A 1 205 ? -7.059 -2.225 -14.174 1.00 88.44 205 GLN A CA 1
ATOM 1508 C C . GLN A 1 205 ? -6.626 -2.084 -12.708 1.00 88.44 205 GLN A C 1
ATOM 1510 O O . GLN A 1 205 ? -5.453 -2.228 -12.382 1.00 88.44 205 GLN A O 1
ATOM 1515 N N . GLU A 1 206 ? -7.582 -1.888 -11.802 1.00 89.94 206 GLU A N 1
ATOM 1516 C CA . GLU A 1 206 ? -7.314 -1.763 -10.372 1.00 89.94 206 GLU A CA 1
ATOM 1517 C C . GLU A 1 206 ? -8.289 -2.621 -9.576 1.00 89.94 206 GLU A C 1
ATOM 1519 O O . GLU A 1 206 ? -9.488 -2.671 -9.881 1.00 89.94 206 GLU A O 1
ATOM 1524 N N . LEU A 1 207 ? -7.797 -3.253 -8.509 1.00 90.38 207 LEU A N 1
ATOM 1525 C CA . LEU A 1 207 ? -8.662 -3.973 -7.575 1.00 90.38 207 LEU A CA 1
ATOM 1526 C C . LEU A 1 207 ? -9.706 -3.034 -6.940 1.00 90.38 207 LEU A C 1
ATOM 1528 O O . LEU A 1 207 ? -10.824 -3.463 -6.656 1.00 90.38 207 LEU A O 1
ATOM 1532 N N . TYR A 1 208 ? -9.383 -1.741 -6.790 1.00 86.50 208 TYR A N 1
ATOM 1533 C CA . TYR A 1 208 ? -10.244 -0.750 -6.136 1.00 86.50 208 TYR A CA 1
ATOM 1534 C C . TYR A 1 208 ? -11.590 -0.630 -6.853 1.00 86.50 208 TYR A C 1
ATOM 1536 O O . TYR A 1 208 ? -12.645 -0.620 -6.220 1.00 86.50 208 TYR A O 1
ATOM 1544 N N . ALA A 1 209 ? -11.570 -0.647 -8.188 1.00 84.75 209 ALA A N 1
ATOM 1545 C CA . ALA A 1 209 ? -12.771 -0.577 -9.014 1.00 84.75 209 ALA A CA 1
ATOM 1546 C C . ALA A 1 209 ? -13.713 -1.783 -8.823 1.00 84.75 209 ALA A C 1
ATOM 1548 O O . ALA A 1 209 ? -14.909 -1.685 -9.108 1.00 84.75 209 ALA A O 1
ATOM 1549 N N . CYS A 1 210 ? -13.191 -2.907 -8.323 1.00 86.06 210 CYS A N 1
ATOM 1550 C CA . CYS A 1 210 ? -13.935 -4.150 -8.153 1.00 86.06 210 CYS A CA 1
ATOM 1551 C C . CYS A 1 210 ? -14.613 -4.276 -6.785 1.00 86.06 210 CYS A C 1
ATOM 1553 O O . CYS A 1 210 ? -15.489 -5.123 -6.645 1.00 86.06 210 CYS A O 1
ATOM 1555 N N . MET A 1 211 ? -14.259 -3.457 -5.784 1.00 82.56 211 MET A N 1
ATOM 1556 C CA . MET A 1 211 ? -14.717 -3.657 -4.395 1.00 82.56 211 MET A CA 1
ATOM 1557 C C . MET A 1 211 ? -16.242 -3.599 -4.220 1.00 82.56 211 MET A C 1
ATOM 1559 O O . MET A 1 211 ? -16.783 -4.141 -3.263 1.00 82.56 211 MET A O 1
ATOM 1563 N N . LYS A 1 212 ? -16.934 -2.924 -5.146 1.00 81.25 212 LYS A N 1
ATOM 1564 C CA . LYS A 1 212 ? -18.396 -2.770 -5.152 1.00 81.25 212 LYS A CA 1
ATOM 1565 C C . LY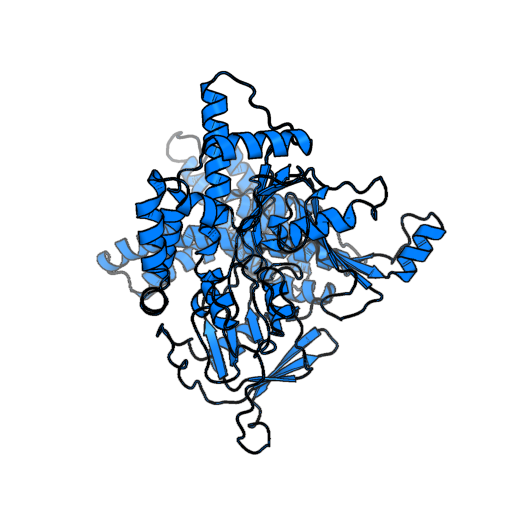S A 1 212 ? -19.140 -3.949 -5.783 1.00 81.25 212 LYS A C 1
ATOM 1567 O O . LYS A 1 212 ? -20.369 -3.948 -5.810 1.00 81.25 212 LYS A O 1
ATOM 1572 N N . LEU A 1 213 ? -18.417 -4.906 -6.360 1.00 82.44 213 LEU A N 1
ATOM 1573 C CA . LEU A 1 213 ? -18.998 -6.005 -7.119 1.00 82.44 213 LEU A CA 1
ATOM 1574 C C . LEU A 1 213 ? -19.245 -7.223 -6.228 1.00 82.44 213 LEU A C 1
ATOM 1576 O O . LEU A 1 213 ? -18.487 -7.514 -5.305 1.00 82.44 213 LEU A O 1
ATOM 1580 N N . SER A 1 214 ? -20.294 -7.971 -6.565 1.00 81.62 214 SER A N 1
ATOM 1581 C CA . SER A 1 214 ? -20.526 -9.325 -6.065 1.00 81.62 214 SER A CA 1
ATOM 1582 C C . SER A 1 214 ? -20.651 -10.256 -7.268 1.00 81.62 214 SER A C 1
ATOM 1584 O O . SER A 1 214 ? -21.477 -10.042 -8.162 1.00 81.62 214 SER A O 1
ATOM 1586 N N . PHE A 1 215 ? -19.779 -11.262 -7.338 1.00 83.50 215 PHE A N 1
ATOM 1587 C CA . PHE A 1 215 ? -19.766 -12.213 -8.447 1.00 83.50 215 PHE A CA 1
ATOM 1588 C C . PHE A 1 215 ? -20.742 -13.356 -8.169 1.00 83.50 215 PHE A C 1
ATOM 1590 O O . PHE A 1 215 ? -20.794 -13.870 -7.059 1.00 83.50 215 PHE A O 1
ATOM 1597 N N . ALA A 1 216 ? -21.504 -13.807 -9.168 1.00 80.94 216 ALA A N 1
ATOM 1598 C CA . ALA A 1 216 ? -22.489 -14.882 -8.975 1.00 80.94 216 ALA A CA 1
ATOM 1599 C C . ALA A 1 216 ? -21.863 -16.265 -8.716 1.00 80.94 216 ALA A C 1
ATOM 1601 O O . ALA A 1 216 ? -22.517 -17.173 -8.203 1.00 80.94 216 ALA A O 1
ATOM 1602 N N . SER A 1 217 ? -20.603 -16.442 -9.103 1.00 82.75 217 SER A N 1
ATOM 1603 C CA . SER A 1 217 ? -19.868 -17.701 -9.024 1.00 82.75 217 SER A CA 1
ATOM 1604 C C . SER A 1 217 ? -18.412 -17.446 -8.638 1.00 82.75 217 SER A C 1
ATOM 1606 O O . SER A 1 217 ? -17.914 -16.367 -8.959 1.00 82.75 217 SER A O 1
ATOM 1608 N N . PRO A 1 218 ? -17.710 -18.439 -8.061 1.00 88.38 218 PRO A N 1
ATOM 1609 C CA . PRO A 1 218 ? -16.288 -18.339 -7.743 1.00 88.38 218 PRO A CA 1
ATOM 1610 C C . PRO A 1 218 ? -15.459 -17.830 -8.928 1.00 88.38 218 PRO A C 1
ATOM 1612 O O . PRO A 1 218 ? -15.555 -18.397 -10.020 1.00 88.38 218 PRO A O 1
ATOM 1615 N N . CYS A 1 219 ? -14.656 -16.783 -8.739 1.00 90.38 219 CYS A N 1
ATOM 1616 C CA . CYS A 1 219 ? -13.862 -16.190 -9.816 1.00 90.38 219 CYS A CA 1
ATOM 1617 C C . CYS A 1 219 ? -12.428 -15.828 -9.411 1.00 90.38 219 CYS A C 1
ATOM 1619 O O . CYS A 1 219 ? -12.128 -15.607 -8.236 1.00 90.38 219 CYS A O 1
ATOM 1621 N N . VAL A 1 220 ? -11.555 -15.715 -10.412 1.00 91.94 220 VAL A N 1
ATOM 1622 C CA . VAL A 1 220 ? -10.214 -15.128 -10.280 1.00 91.94 220 VAL A CA 1
ATOM 1623 C C . VAL A 1 220 ? -10.232 -13.703 -10.813 1.00 91.94 220 VAL A C 1
ATOM 1625 O O . VAL A 1 220 ? -10.789 -13.454 -11.882 1.00 91.94 220 VAL A O 1
ATOM 1628 N N . LEU A 1 221 ? -9.604 -12.781 -10.092 1.00 93.06 221 LEU A N 1
ATOM 1629 C CA . LEU A 1 221 ? -9.338 -11.429 -10.569 1.00 93.06 221 LEU A CA 1
ATOM 1630 C C . LEU A 1 221 ? -7.875 -11.297 -10.973 1.00 93.06 221 LEU A C 1
ATOM 1632 O O . LEU A 1 221 ? -6.978 -11.572 -10.183 1.00 93.06 221 LEU A O 1
ATOM 1636 N N . VAL A 1 222 ? -7.649 -10.857 -12.203 1.00 93.44 222 VAL A N 1
ATOM 1637 C CA . VAL A 1 222 ? -6.345 -10.457 -12.722 1.00 93.44 222 VAL A CA 1
ATOM 1638 C C . VAL A 1 222 ? -6.317 -8.935 -12.703 1.00 93.44 222 VAL A C 1
ATOM 1640 O O . VAL A 1 222 ? -7.011 -8.290 -13.491 1.00 93.44 222 VAL A O 1
ATOM 1643 N N . CYS A 1 223 ? -5.572 -8.362 -11.765 1.00 93.44 223 CYS A N 1
ATOM 1644 C CA . CYS A 1 223 ? -5.518 -6.923 -11.532 1.00 93.44 223 CYS A CA 1
ATOM 1645 C C . CYS A 1 223 ? -4.173 -6.361 -11.987 1.00 93.44 223 CYS A C 1
ATOM 1647 O O . CYS A 1 223 ? -3.133 -6.896 -11.612 1.00 93.44 223 CYS A O 1
ATOM 1649 N N . ASP A 1 224 ? -4.172 -5.269 -12.754 1.00 89.69 224 ASP A N 1
ATOM 1650 C CA . ASP A 1 224 ? -2.910 -4.595 -13.087 1.00 89.69 224 ASP A CA 1
ATOM 1651 C C . ASP A 1 224 ? -2.310 -3.891 -11.862 1.00 89.69 224 ASP A C 1
ATOM 1653 O O . ASP A 1 224 ? -1.089 -3.885 -11.714 1.00 89.69 224 ASP A O 1
ATOM 1657 N N . ARG A 1 225 ? -3.157 -3.332 -10.982 1.00 88.38 225 ARG A N 1
ATOM 1658 C CA . ARG A 1 225 ? -2.742 -2.608 -9.772 1.00 88.38 225 ARG A CA 1
ATOM 1659 C C . ARG A 1 225 ? -3.491 -3.037 -8.511 1.00 88.38 225 ARG A C 1
ATOM 1661 O O . ARG A 1 225 ? -4.703 -3.278 -8.533 1.00 88.38 225 ARG A O 1
ATOM 1668 N N . VAL A 1 226 ? -2.752 -3.082 -7.401 1.00 89.31 226 VAL A N 1
ATOM 1669 C CA . VAL A 1 226 ? -3.241 -3.306 -6.033 1.00 89.31 226 VAL A CA 1
ATOM 1670 C C . VAL A 1 226 ? -2.562 -2.295 -5.109 1.00 89.31 226 VAL A C 1
ATOM 1672 O O . VAL A 1 226 ? -1.376 -2.403 -4.806 1.00 89.31 226 VAL A O 1
ATOM 1675 N N . THR A 1 227 ? -3.324 -1.309 -4.650 1.00 82.50 227 THR A N 1
ATOM 1676 C CA . THR A 1 227 ? -2.838 -0.192 -3.829 1.00 82.50 227 THR A CA 1
ATOM 1677 C C . THR A 1 227 ? -2.718 -0.546 -2.354 1.00 82.50 227 THR A C 1
ATOM 1679 O O . THR A 1 227 ? -1.897 0.042 -1.667 1.00 82.50 227 THR A O 1
ATOM 1682 N N . GLY A 1 228 ? -3.456 -1.542 -1.862 1.00 81.81 228 GLY A N 1
ATOM 1683 C CA . GLY A 1 228 ? -3.489 -1.926 -0.450 1.00 81.81 228 GLY A CA 1
ATOM 1684 C C . GLY A 1 228 ? -4.656 -1.320 0.334 1.00 81.81 228 GLY A C 1
ATOM 1685 O O . GLY A 1 228 ? -4.909 -1.732 1.469 1.00 81.81 228 GLY A O 1
ATOM 1686 N N . GLU A 1 229 ? -5.408 -0.399 -0.269 1.00 77.81 229 GLU A N 1
ATOM 1687 C CA . GLU A 1 229 ? -6.542 0.300 0.348 1.00 77.81 229 GLU A CA 1
ATOM 1688 C C . GLU A 1 229 ? -7.903 -0.350 0.019 1.00 77.81 229 GLU A C 1
ATOM 1690 O O . GLU A 1 229 ? -8.934 0.076 0.548 1.00 77.81 229 GLU A O 1
ATOM 1695 N N . GLU A 1 230 ? -7.908 -1.378 -0.836 1.00 84.25 230 GLU A N 1
ATOM 1696 C CA . GLU A 1 230 ? -9.096 -2.046 -1.376 1.00 84.25 230 GLU A CA 1
ATOM 1697 C C . GLU A 1 230 ? -9.671 -3.135 -0.477 1.00 84.25 230 GLU A C 1
ATOM 1699 O O . GLU A 1 230 ? -8.946 -3.806 0.260 1.00 84.25 230 GLU A O 1
ATOM 1704 N N . ASP A 1 231 ? -10.961 -3.414 -0.647 1.00 85.44 231 ASP A N 1
ATOM 1705 C CA . ASP A 1 231 ? -11.557 -4.658 -0.171 1.00 85.44 231 ASP A CA 1
ATOM 1706 C C . ASP A 1 231 ? -11.710 -5.681 -1.311 1.00 85.44 231 ASP A C 1
ATOM 1708 O O . ASP A 1 231 ? -11.882 -5.302 -2.473 1.00 85.44 231 ASP A O 1
ATOM 1712 N N . ILE A 1 232 ? -11.632 -6.975 -0.989 1.00 88.50 232 ILE A N 1
ATOM 1713 C CA . ILE A 1 232 ? -11.743 -8.056 -1.981 1.00 88.50 232 ILE A CA 1
ATOM 1714 C C . ILE A 1 232 ? -13.231 -8.402 -2.191 1.00 88.50 232 ILE A C 1
ATOM 1716 O O . ILE A 1 232 ? -13.940 -8.641 -1.211 1.00 88.50 232 ILE A O 1
ATOM 1720 N N . PRO A 1 233 ? -13.738 -8.431 -3.438 1.00 87.81 233 PRO A N 1
ATOM 1721 C CA . PRO A 1 233 ? -15.161 -8.647 -3.705 1.00 87.81 233 PRO A CA 1
ATOM 1722 C C . PRO A 1 233 ? -15.642 -10.070 -3.394 1.00 87.81 233 PRO A C 1
ATOM 1724 O O . PRO A 1 233 ? -14.878 -11.038 -3.399 1.00 87.81 233 PRO A O 1
ATOM 1727 N N . GLU A 1 234 ? -16.951 -10.208 -3.167 1.00 84.25 234 GLU A N 1
ATOM 1728 C CA . GLU A 1 234 ? -17.589 -11.495 -2.868 1.00 84.25 234 GLU A CA 1
ATOM 1729 C C . GLU A 1 234 ? -17.394 -12.528 -3.983 1.00 84.25 234 GLU A C 1
ATOM 1731 O O . GLU A 1 234 ? -17.482 -12.208 -5.169 1.00 84.25 234 GLU A O 1
ATOM 1736 N N . ASN A 1 235 ? -17.195 -13.791 -3.587 1.00 86.25 235 ASN A N 1
ATOM 1737 C CA . ASN A 1 235 ? -16.927 -14.931 -4.469 1.00 86.25 235 ASN A CA 1
ATOM 1738 C C . ASN A 1 235 ? -15.631 -14.815 -5.297 1.00 86.25 235 ASN A C 1
ATOM 1740 O O . ASN A 1 235 ? -15.371 -15.661 -6.152 1.00 86.25 235 ASN A O 1
ATOM 1744 N N . CYS A 1 236 ? -14.764 -13.840 -5.014 1.00 90.44 236 CYS A N 1
ATOM 1745 C CA . CYS A 1 236 ? -13.386 -13.872 -5.487 1.00 90.44 236 CYS A CA 1
ATOM 1746 C C . CYS A 1 236 ? -12.599 -14.921 -4.689 1.00 90.44 236 CYS A C 1
ATOM 1748 O O . CYS A 1 236 ? -12.493 -14.827 -3.470 1.00 90.44 236 CYS A O 1
ATOM 1750 N N . VAL A 1 237 ? -12.060 -15.937 -5.368 1.00 91.69 237 VAL A N 1
ATOM 1751 C CA . VAL A 1 237 ? -11.239 -16.986 -4.731 1.00 91.69 237 VAL A CA 1
ATOM 1752 C C . VAL A 1 237 ? -9.745 -16.715 -4.863 1.00 91.69 237 VAL A C 1
ATOM 1754 O O . VAL A 1 237 ? -8.956 -17.215 -4.060 1.00 91.69 237 VAL A O 1
ATOM 1757 N N . ALA A 1 238 ? -9.351 -15.913 -5.854 1.00 92.88 238 ALA A N 1
ATOM 1758 C CA . ALA A 1 238 ? -7.966 -15.533 -6.071 1.00 92.88 238 ALA A CA 1
ATOM 1759 C C . ALA A 1 238 ? -7.834 -14.151 -6.724 1.00 92.88 238 ALA A C 1
ATOM 1761 O O . ALA A 1 238 ? -8.593 -13.816 -7.634 1.00 92.88 238 ALA A O 1
ATOM 1762 N N . VAL A 1 239 ? -6.817 -13.402 -6.306 1.00 93.88 239 VAL A N 1
ATOM 1763 C CA . VAL A 1 239 ? -6.341 -12.168 -6.934 1.00 93.88 239 VAL A CA 1
ATOM 1764 C C . VAL A 1 239 ? -4.905 -12.391 -7.409 1.00 93.88 239 VAL A C 1
ATOM 1766 O O . VAL A 1 239 ? -4.023 -12.738 -6.620 1.00 93.88 239 VAL A O 1
ATOM 1769 N N . VAL A 1 240 ? -4.676 -12.184 -8.702 1.00 93.62 240 VAL A N 1
ATOM 1770 C CA . VAL A 1 240 ? -3.366 -12.232 -9.357 1.00 93.62 240 VAL A CA 1
ATOM 1771 C C . VAL A 1 240 ? -3.002 -10.822 -9.801 1.00 93.62 240 VAL A C 1
ATOM 1773 O O . VAL A 1 240 ? -3.789 -10.170 -10.482 1.00 93.62 240 VAL A O 1
ATOM 1776 N N . THR A 1 241 ? -1.818 -10.348 -9.425 1.00 93.12 241 THR A N 1
ATOM 1777 C CA . THR A 1 241 ? -1.349 -8.991 -9.742 1.00 93.12 241 THR A CA 1
ATOM 1778 C C . THR A 1 241 ? 0.125 -8.974 -10.143 1.00 93.12 241 THR A C 1
ATOM 1780 O O . THR A 1 241 ? 0.849 -9.937 -9.893 1.00 93.12 241 THR A O 1
ATOM 1783 N N . ARG A 1 242 ? 0.572 -7.883 -10.769 1.00 87.25 242 ARG A N 1
ATOM 1784 C CA . ARG A 1 242 ? 1.998 -7.582 -10.990 1.00 87.25 242 ARG A CA 1
ATOM 1785 C C . ARG A 1 242 ? 2.608 -6.777 -9.847 1.00 87.25 242 ARG A C 1
ATOM 1787 O O . ARG A 1 242 ? 3.818 -6.831 -9.626 1.00 87.25 242 ARG A O 1
ATOM 1794 N N . ASP A 1 243 ? 1.774 -6.060 -9.096 1.00 86.50 243 ASP A N 1
ATOM 1795 C CA . ASP A 1 243 ? 2.228 -5.370 -7.896 1.00 86.50 243 ASP A CA 1
ATOM 1796 C C . ASP A 1 243 ? 2.721 -6.398 -6.868 1.00 86.50 243 ASP A C 1
ATOM 1798 O O . ASP A 1 243 ? 2.212 -7.515 -6.769 1.00 86.50 243 ASP A O 1
ATOM 1802 N N . SER A 1 244 ? 3.752 -6.027 -6.111 1.00 82.50 244 SER A N 1
ATOM 1803 C CA . SER A 1 244 ? 4.393 -6.889 -5.110 1.00 82.50 244 SER A CA 1
ATOM 1804 C C . SER A 1 244 ? 4.063 -6.390 -3.705 1.00 82.50 244 SER A C 1
ATOM 1806 O O . SER A 1 244 ? 4.925 -5.757 -3.085 1.00 82.50 244 SER A O 1
ATOM 1808 N N . PRO A 1 245 ? 2.829 -6.593 -3.206 1.00 86.69 245 PRO A N 1
ATOM 1809 C CA . PRO A 1 245 ? 2.501 -6.161 -1.866 1.00 86.69 245 PRO A CA 1
ATOM 1810 C C . PRO A 1 245 ? 3.322 -6.928 -0.834 1.00 86.69 245 PRO A C 1
ATOM 1812 O O . PRO A 1 245 ? 3.581 -8.122 -0.994 1.00 86.69 245 PRO A O 1
ATOM 1815 N N . ASP A 1 246 ? 3.725 -6.250 0.240 1.00 87.38 246 ASP A N 1
ATOM 1816 C CA . ASP A 1 246 ? 4.423 -6.918 1.339 1.00 87.38 246 ASP A CA 1
ATOM 1817 C C . ASP A 1 246 ? 3.506 -7.961 1.989 1.00 87.38 246 ASP A C 1
ATOM 1819 O O . ASP A 1 246 ? 2.276 -7.798 2.047 1.00 87.38 246 ASP A O 1
ATOM 1823 N N . MET A 1 247 ? 4.097 -9.030 2.524 1.00 85.75 247 MET A N 1
ATOM 1824 C CA . MET A 1 247 ? 3.329 -10.120 3.119 1.00 85.75 247 MET A CA 1
ATOM 1825 C C . MET A 1 247 ? 2.557 -9.658 4.352 1.00 85.75 247 MET A C 1
ATOM 1827 O O . MET A 1 247 ? 1.526 -10.250 4.669 1.00 85.75 247 MET A O 1
ATOM 1831 N N . LEU A 1 248 ? 2.995 -8.602 5.032 1.00 86.69 248 LEU A N 1
ATOM 1832 C CA . LEU A 1 248 ? 2.351 -8.076 6.233 1.00 86.69 248 LEU A CA 1
ATOM 1833 C C . LEU A 1 248 ? 1.577 -6.767 5.976 1.00 86.69 248 LEU A C 1
ATOM 1835 O O . LEU A 1 248 ? 1.204 -6.073 6.922 1.00 86.69 248 LEU A O 1
ATOM 1839 N N . SER A 1 249 ? 1.293 -6.451 4.706 1.00 89.25 249 SER A N 1
ATOM 1840 C CA . SER A 1 249 ? 0.420 -5.338 4.300 1.00 89.25 249 SER A CA 1
ATOM 1841 C C . SER A 1 249 ? -1.055 -5.569 4.668 1.00 89.25 249 SER A C 1
ATOM 1843 O O . SER A 1 249 ? -1.501 -6.706 4.858 1.00 89.25 249 SER A O 1
ATOM 1845 N N . HIS A 1 250 ? -1.857 -4.497 4.732 1.00 88.00 250 HIS A N 1
ATOM 1846 C CA . HIS A 1 250 ? -3.286 -4.606 5.054 1.00 88.00 250 HIS A CA 1
ATOM 1847 C C . HIS A 1 250 ? -4.051 -5.523 4.086 1.00 88.00 250 HIS A C 1
ATOM 1849 O O . HIS A 1 250 ? -4.830 -6.366 4.533 1.00 88.00 250 HIS A O 1
ATOM 1855 N N . ILE A 1 251 ? -3.804 -5.412 2.775 1.00 88.88 251 ILE A N 1
ATOM 1856 C CA . ILE A 1 251 ? -4.451 -6.266 1.769 1.00 88.88 251 ILE A CA 1
ATOM 1857 C C . ILE A 1 251 ? -4.064 -7.740 1.931 1.00 88.88 251 ILE A C 1
ATOM 1859 O O . ILE A 1 251 ? -4.924 -8.612 1.824 1.00 88.88 251 ILE A O 1
ATOM 1863 N N . ALA A 1 252 ? -2.807 -8.030 2.280 1.00 88.94 252 ALA A N 1
ATOM 1864 C CA . ALA A 1 252 ? -2.358 -9.391 2.550 1.00 88.94 252 ALA A CA 1
ATOM 1865 C C . ALA A 1 252 ? -3.046 -9.986 3.789 1.00 88.94 252 ALA A C 1
ATOM 1867 O O . ALA A 1 252 ? -3.421 -11.159 3.800 1.00 88.94 252 ALA A O 1
ATOM 1868 N N . VAL A 1 253 ? -3.237 -9.188 4.844 1.00 86.12 253 VAL A N 1
ATOM 1869 C CA . VAL A 1 253 ? -3.977 -9.607 6.045 1.00 86.12 253 VAL A CA 1
ATOM 1870 C C . VAL A 1 253 ? -5.455 -9.853 5.721 1.00 86.12 253 VAL A C 1
ATOM 1872 O O . VAL A 1 253 ? -5.991 -10.886 6.127 1.00 86.12 253 VAL A O 1
ATOM 1875 N N . ARG A 1 254 ? -6.106 -8.964 4.958 1.00 85.81 254 ARG A N 1
ATOM 1876 C CA . ARG A 1 254 ? -7.504 -9.144 4.523 1.00 85.81 254 ARG A CA 1
ATOM 1877 C C . ARG A 1 254 ? -7.678 -10.406 3.679 1.00 85.81 254 ARG A C 1
ATOM 1879 O O . ARG A 1 254 ? -8.503 -11.246 4.029 1.00 85.81 254 ARG A O 1
ATOM 1886 N N . ALA A 1 255 ? -6.834 -10.601 2.665 1.00 88.75 255 ALA A N 1
ATOM 1887 C CA . ALA A 1 255 ? -6.856 -11.791 1.815 1.00 88.75 255 ALA A CA 1
ATOM 1888 C C . ALA A 1 255 ? -6.773 -13.093 2.629 1.00 88.75 255 ALA A C 1
ATOM 1890 O O . ALA A 1 255 ? -7.566 -14.005 2.407 1.00 88.75 255 ALA A O 1
ATOM 1891 N N . ARG A 1 256 ? -5.887 -13.166 3.633 1.00 86.94 256 ARG A N 1
ATOM 1892 C CA . ARG A 1 256 ? -5.758 -14.362 4.487 1.00 86.94 256 ARG A CA 1
ATOM 1893 C C . ARG A 1 256 ? -6.993 -14.615 5.340 1.00 86.94 256 ARG A C 1
ATOM 1895 O O . ARG A 1 256 ? -7.447 -15.754 5.435 1.00 86.94 256 ARG A O 1
ATOM 1902 N N . ASN A 1 257 ? -7.540 -13.568 5.953 1.00 82.38 257 ASN A N 1
ATOM 1903 C CA . ASN A 1 257 ? -8.730 -13.688 6.796 1.00 82.38 257 ASN A CA 1
ATOM 1904 C C . ASN A 1 257 ? -9.966 -14.101 5.988 1.00 82.38 257 ASN A C 1
ATOM 1906 O O . ASN A 1 257 ? -10.776 -14.897 6.462 1.00 82.38 257 ASN A O 1
ATOM 1910 N N . GLU A 1 258 ? -10.064 -13.628 4.746 1.00 83.44 258 GLU A N 1
ATOM 1911 C CA . GLU A 1 258 ? -11.115 -14.003 3.795 1.00 83.44 258 GLU A CA 1
ATOM 1912 C C . GLU A 1 258 ? -10.832 -15.318 3.058 1.00 83.44 258 GLU A C 1
ATOM 1914 O O . GLU A 1 258 ? -11.690 -15.813 2.329 1.00 83.44 258 GLU A O 1
ATOM 1919 N N . LYS A 1 259 ? -9.660 -15.924 3.295 1.00 86.88 259 LYS A N 1
ATOM 1920 C CA . LYS A 1 259 ? -9.191 -17.163 2.657 1.00 86.88 259 LYS A CA 1
ATOM 1921 C C . LYS A 1 259 ? -9.110 -17.061 1.130 1.00 86.88 259 LYS A C 1
ATOM 1923 O O . LYS A 1 259 ? -9.370 -18.031 0.419 1.00 86.88 259 LYS A O 1
ATOM 1928 N N . VAL A 1 260 ? -8.728 -15.887 0.645 1.00 90.56 260 VAL A N 1
ATOM 1929 C CA . VAL A 1 260 ? -8.493 -15.591 -0.766 1.00 90.56 260 VAL A CA 1
ATOM 1930 C C . VAL A 1 260 ? -7.006 -15.747 -1.065 1.00 90.56 260 VAL A C 1
ATOM 1932 O O . VAL A 1 260 ? -6.151 -15.236 -0.333 1.00 90.56 260 VAL A O 1
ATOM 1935 N N . LEU A 1 261 ? -6.692 -16.443 -2.159 1.00 92.19 261 LEU A N 1
ATOM 1936 C CA . LEU A 1 261 ? -5.331 -16.496 -2.686 1.00 92.19 261 LEU A CA 1
ATOM 1937 C C . LEU A 1 261 ? -4.947 -15.107 -3.210 1.00 92.19 261 LEU A C 1
ATOM 1939 O O . LEU A 1 261 ? -5.609 -14.584 -4.097 1.00 92.19 261 LEU A O 1
ATOM 1943 N N . LEU A 1 262 ? -3.866 -14.524 -2.704 1.00 92.81 262 LEU A N 1
ATOM 1944 C CA . LEU A 1 262 ? -3.276 -13.306 -3.267 1.00 92.81 262 LEU A CA 1
ATOM 1945 C C . LEU A 1 262 ? -1.869 -13.643 -3.733 1.00 92.81 262 LEU A C 1
ATOM 1947 O O . LEU A 1 262 ? -1.047 -14.072 -2.918 1.00 92.81 262 LEU A O 1
ATOM 1951 N N . ALA A 1 263 ? -1.597 -13.457 -5.020 1.00 92.50 263 ALA A N 1
ATOM 1952 C CA . ALA A 1 263 ? -0.308 -13.793 -5.598 1.00 92.50 263 ALA A CA 1
ATOM 1953 C C . ALA A 1 263 ? 0.189 -12.739 -6.584 1.00 92.50 263 ALA A C 1
ATOM 1955 O O . ALA A 1 263 ? -0.571 -12.199 -7.391 1.00 92.50 263 ALA A O 1
ATOM 1956 N N . THR A 1 264 ? 1.495 -12.507 -6.536 1.00 91.44 264 THR A N 1
ATOM 1957 C CA . THR A 1 264 ? 2.208 -11.684 -7.505 1.00 91.44 264 THR A CA 1
ATOM 1958 C C . THR A 1 264 ? 2.800 -12.574 -8.588 1.00 91.44 264 THR A C 1
ATOM 1960 O O . THR A 1 264 ? 3.495 -13.544 -8.277 1.00 91.44 264 THR A O 1
ATOM 1963 N N . CYS A 1 265 ? 2.542 -12.239 -9.850 1.00 90.88 265 CYS A N 1
ATOM 1964 C CA . CYS A 1 265 ? 3.199 -12.834 -11.007 1.00 90.88 265 CYS A CA 1
ATOM 1965 C C . CYS A 1 265 ? 4.289 -11.876 -11.497 1.00 90.88 265 CYS A C 1
ATOM 1967 O O . CYS A 1 265 ? 4.004 -10.739 -11.866 1.00 90.88 265 CYS A O 1
ATOM 1969 N N . HIS A 1 266 ? 5.539 -12.329 -11.477 1.00 84.81 266 HIS A N 1
ATOM 1970 C CA . HIS A 1 266 ? 6.690 -11.563 -11.958 1.00 84.81 266 HIS A CA 1
ATOM 1971 C C . HIS A 1 266 ? 7.060 -11.885 -13.412 1.00 84.81 266 HIS A C 1
ATOM 1973 O O . HIS A 1 266 ? 7.918 -11.215 -13.982 1.00 84.81 266 HIS A O 1
ATOM 1979 N N . ASP A 1 267 ? 6.456 -12.920 -13.998 1.00 84.56 267 ASP A N 1
ATOM 1980 C CA . ASP A 1 267 ? 6.625 -13.263 -15.407 1.00 84.56 267 ASP A CA 1
ATOM 1981 C C . ASP A 1 267 ? 5.560 -12.534 -16.239 1.00 84.56 267 ASP A C 1
ATOM 1983 O O . ASP A 1 267 ? 4.377 -12.875 -16.212 1.00 84.56 267 ASP A O 1
ATOM 1987 N N . GLU A 1 268 ? 5.991 -11.509 -16.977 1.00 83.06 268 GLU A N 1
ATOM 1988 C CA . GLU A 1 268 ? 5.109 -10.680 -17.806 1.00 83.06 268 GLU A CA 1
ATOM 1989 C C . GLU A 1 268 ? 4.387 -11.507 -18.879 1.00 83.06 268 GLU A C 1
ATOM 1991 O O . GLU A 1 268 ? 3.201 -11.298 -19.134 1.00 83.06 268 GLU A O 1
ATOM 1996 N N . ALA A 1 269 ? 5.072 -12.481 -19.488 1.00 85.50 269 ALA A N 1
ATOM 1997 C CA . ALA A 1 269 ? 4.475 -13.308 -20.528 1.00 85.50 269 ALA A CA 1
ATOM 1998 C C . ALA A 1 269 ? 3.397 -14.227 -19.942 1.00 85.50 269 ALA A C 1
ATOM 2000 O O . ALA A 1 269 ? 2.353 -14.432 -20.563 1.00 85.50 269 ALA A O 1
ATOM 2001 N N . GLU A 1 270 ? 3.621 -14.763 -18.740 1.00 86.00 270 GLU A N 1
ATOM 2002 C CA . GLU A 1 270 ? 2.620 -15.557 -18.034 1.00 86.00 270 GLU A CA 1
ATOM 2003 C C . GLU A 1 270 ? 1.413 -14.711 -17.601 1.00 86.00 270 GLU A C 1
ATOM 2005 O O . GLU A 1 270 ? 0.272 -15.120 -17.839 1.00 86.00 270 GLU A O 1
ATOM 2010 N N . PHE A 1 271 ? 1.643 -13.524 -17.033 1.00 89.44 271 PHE A N 1
ATOM 2011 C CA . PHE A 1 271 ? 0.574 -12.612 -16.619 1.00 89.44 271 PHE A CA 1
ATOM 2012 C C . PHE A 1 271 ? -0.298 -12.184 -17.808 1.00 89.44 271 PHE A C 1
ATOM 2014 O O . PHE A 1 271 ? -1.524 -12.337 -17.772 1.00 89.44 271 PHE A O 1
ATOM 2021 N N . GLU A 1 272 ? 0.322 -11.730 -18.901 1.00 87.69 272 GLU A N 1
ATOM 2022 C CA . GLU A 1 272 ? -0.394 -11.322 -20.113 1.00 87.69 272 GLU A CA 1
ATOM 2023 C C . GLU A 1 272 ? -1.072 -12.511 -20.809 1.00 87.69 272 GLU A C 1
ATOM 2025 O O . GLU A 1 272 ? -2.163 -12.366 -21.364 1.00 87.69 272 GLU A O 1
ATOM 2030 N N . ARG A 1 273 ? -0.516 -13.728 -20.709 1.00 87.31 273 ARG A N 1
ATOM 2031 C CA . ARG A 1 273 ? -1.194 -14.941 -21.193 1.00 87.31 273 ARG A CA 1
ATOM 2032 C C . ARG A 1 273 ? -2.522 -15.159 -20.469 1.00 87.31 273 ARG A C 1
ATOM 2034 O O . ARG A 1 273 ? -3.505 -15.451 -21.152 1.00 87.31 273 ARG A O 1
ATOM 2041 N N . ILE A 1 274 ? -2.560 -15.039 -19.139 1.00 85.31 274 ILE A N 1
ATOM 2042 C CA . ILE A 1 274 ? -3.790 -15.207 -18.344 1.00 85.31 274 ILE A CA 1
ATOM 2043 C C . ILE A 1 274 ? -4.777 -14.072 -18.666 1.00 85.31 274 ILE A C 1
ATOM 2045 O O . ILE A 1 274 ? -5.952 -14.317 -18.956 1.00 85.31 274 ILE A O 1
ATOM 2049 N N . LYS A 1 275 ? -4.290 -12.827 -18.686 1.00 86.62 275 LYS A N 1
ATOM 2050 C CA . LYS A 1 275 ? -5.089 -11.626 -18.956 1.00 86.62 275 LYS A CA 1
ATOM 2051 C C . LYS A 1 275 ? -5.725 -11.636 -20.348 1.00 86.62 275 LYS A C 1
ATOM 2053 O O . LYS A 1 275 ? -6.941 -11.533 -20.462 1.00 86.62 275 LYS A O 1
ATOM 2058 N N . ALA A 1 276 ? -4.941 -11.810 -21.410 1.00 80.69 276 ALA A N 1
ATOM 2059 C CA . ALA A 1 276 ? -5.437 -11.701 -22.781 1.00 80.69 276 ALA A CA 1
ATOM 2060 C C . ALA A 1 276 ? -6.289 -12.907 -23.210 1.00 80.69 276 ALA A C 1
ATOM 2062 O O . ALA A 1 276 ? -7.305 -12.760 -23.896 1.00 80.69 276 ALA A O 1
ATOM 2063 N N . ASN A 1 277 ? -5.890 -14.123 -22.823 1.00 68.38 277 ASN A N 1
ATOM 2064 C CA . ASN A 1 277 ? -6.511 -15.329 -23.371 1.00 68.38 277 ASN A CA 1
ATOM 2065 C C . ASN A 1 277 ? -7.705 -15.824 -22.566 1.00 68.38 277 ASN A C 1
ATOM 2067 O O . ASN A 1 277 ? -8.490 -16.610 -23.101 1.00 68.38 277 ASN A O 1
ATOM 2071 N N . GLU A 1 278 ? -7.843 -15.436 -21.298 1.00 72.06 278 GLU A N 1
ATOM 2072 C CA . GLU A 1 278 ? -8.736 -16.129 -20.360 1.00 72.06 278 GLU A CA 1
ATOM 2073 C C . GLU A 1 278 ? -9.599 -15.170 -19.547 1.00 72.06 278 GLU A C 1
ATOM 2075 O O . GLU A 1 278 ? -10.764 -15.490 -19.299 1.00 72.06 278 GLU A O 1
ATOM 2080 N N . ALA A 1 279 ? -9.092 -13.975 -19.237 1.00 76.69 279 ALA A N 1
ATOM 2081 C CA . ALA A 1 279 ? -9.849 -12.977 -18.506 1.00 76.69 279 ALA A CA 1
ATOM 2082 C C . ALA A 1 279 ? -10.884 -12.259 -19.397 1.00 76.69 279 ALA A C 1
ATOM 2084 O O . ALA A 1 279 ? -10.596 -11.803 -20.506 1.00 76.69 279 ALA A O 1
ATOM 2085 N N . ALA A 1 280 ? -12.124 -12.167 -18.920 1.00 82.50 280 ALA A N 1
ATOM 2086 C CA . ALA A 1 280 ? -13.113 -11.229 -19.450 1.00 82.50 280 ALA A CA 1
ATOM 2087 C C . ALA A 1 280 ? -12.948 -9.865 -18.754 1.00 82.50 280 ALA A C 1
ATOM 2089 O O . ALA A 1 280 ? -12.573 -9.842 -17.585 1.00 82.50 280 ALA A O 1
ATOM 2090 N N . PRO A 1 281 ? -13.236 -8.722 -19.397 1.00 82.50 281 PRO A N 1
ATOM 2091 C CA . PRO A 1 281 ? -13.253 -7.451 -18.678 1.00 82.50 281 PRO A CA 1
ATOM 2092 C C . PRO A 1 281 ? -14.268 -7.513 -17.529 1.00 82.50 281 PRO A C 1
ATOM 2094 O O . PRO A 1 281 ? -15.353 -8.085 -17.682 1.00 82.50 281 PRO A O 1
ATOM 2097 N N . VAL A 1 282 ? -13.916 -6.943 -16.376 1.00 79.94 282 VAL A N 1
ATOM 2098 C CA . VAL A 1 282 ? -14.847 -6.828 -15.249 1.00 79.94 282 VAL A CA 1
ATOM 2099 C C . VAL A 1 282 ? -16.090 -6.027 -15.683 1.00 79.94 282 VAL A C 1
ATOM 2101 O O . VAL A 1 282 ? -15.948 -4.970 -16.306 1.00 79.94 282 VAL A O 1
ATOM 2104 N N . PRO A 1 283 ? -17.316 -6.502 -15.387 1.00 69.38 283 PRO A N 1
ATOM 2105 C CA . PRO A 1 283 ? -18.534 -5.790 -15.759 1.00 69.38 283 PRO A CA 1
ATOM 2106 C C . PRO A 1 283 ? -18.625 -4.429 -15.059 1.00 69.38 283 PRO A C 1
ATOM 2108 O O . PRO A 1 283 ? -18.352 -4.294 -13.869 1.00 69.38 283 PRO A O 1
ATOM 2111 N N . THR A 1 284 ? -19.026 -3.411 -15.818 1.00 60.69 284 THR A N 1
ATOM 2112 C CA . THR A 1 284 ? -19.039 -2.004 -15.388 1.00 60.69 284 THR A CA 1
ATOM 2113 C C . THR A 1 284 ? -20.319 -1.578 -14.664 1.00 60.69 284 THR A C 1
ATOM 2115 O O . THR A 1 284 ? -20.370 -0.463 -14.142 1.00 60.69 284 THR A O 1
ATOM 2118 N N . SER A 1 285 ? -21.354 -2.425 -14.601 1.00 53.22 285 SER A N 1
ATOM 2119 C CA . SER A 1 285 ? -22.608 -2.086 -13.919 1.00 53.22 285 SER A CA 1
ATOM 2120 C C . SER A 1 285 ? -22.448 -2.161 -12.400 1.00 53.22 285 SER A C 1
ATOM 2122 O O . SER A 1 285 ? -22.285 -3.233 -11.819 1.00 53.22 285 SER A O 1
ATOM 2124 N N . ALA A 1 286 ? -22.491 -0.986 -11.776 1.00 40.34 286 ALA A N 1
ATOM 2125 C CA . ALA A 1 286 ? -22.629 -0.803 -10.342 1.00 40.34 286 ALA A CA 1
ATOM 2126 C C . ALA A 1 286 ? -24.049 -1.172 -9.874 1.00 40.34 286 ALA A C 1
ATOM 2128 O O . ALA A 1 286 ? -25.000 -1.020 -10.635 1.00 40.34 286 ALA A O 1
ATOM 2129 N N . ALA A 1 287 ? -24.147 -1.557 -8.599 1.00 36.47 287 ALA A N 1
ATOM 2130 C CA . ALA A 1 287 ? -25.350 -1.910 -7.839 1.00 36.47 287 ALA A CA 1
ATOM 2131 C C . ALA A 1 287 ? -25.874 -3.338 -8.052 1.00 36.47 287 ALA A C 1
ATOM 2133 O O . ALA A 1 287 ? -26.632 -3.597 -8.972 1.00 36.47 287 ALA A O 1
ATOM 2134 N N . GLY A 1 288 ? -25.513 -4.242 -7.131 1.00 41.50 288 GLY A N 1
ATOM 2135 C CA . GLY A 1 288 ? -26.347 -5.377 -6.695 1.00 41.50 288 GLY A CA 1
ATOM 2136 C C . GLY A 1 288 ? -26.685 -6.486 -7.699 1.00 41.50 288 GLY A C 1
ATOM 2137 O O . GLY A 1 288 ? -27.156 -7.540 -7.275 1.00 41.50 288 GLY A O 1
ATOM 2138 N N . ASP A 1 289 ? -26.421 -6.290 -8.983 1.00 37.50 289 ASP A N 1
ATOM 2139 C CA . ASP A 1 289 ? -26.743 -7.230 -10.040 1.00 37.50 289 ASP A CA 1
ATOM 2140 C C . ASP A 1 289 ? -25.529 -8.113 -10.320 1.00 37.50 289 ASP A C 1
ATOM 2142 O O . ASP A 1 289 ? -24.406 -7.633 -10.482 1.00 37.50 289 ASP A O 1
ATOM 2146 N N . ALA A 1 290 ? -25.769 -9.425 -10.340 1.00 47.34 290 ALA A N 1
ATOM 2147 C CA . ALA A 1 290 ? -24.786 -10.448 -10.658 1.00 47.34 290 ALA A CA 1
ATOM 2148 C C . ALA A 1 290 ? -23.892 -10.002 -11.826 1.00 47.34 290 ALA A C 1
ATOM 2150 O O . ALA A 1 290 ? -24.368 -9.860 -12.954 1.00 47.34 290 ALA A O 1
ATOM 2151 N N . ALA A 1 291 ? -22.599 -9.799 -11.545 1.00 50.53 291 ALA A N 1
ATOM 2152 C CA . ALA A 1 291 ? -21.581 -9.605 -12.568 1.00 50.53 291 ALA A CA 1
ATOM 2153 C C . ALA A 1 291 ? -21.779 -10.675 -13.652 1.00 50.53 291 ALA A C 1
ATOM 2155 O O . ALA A 1 291 ? -21.778 -11.867 -13.332 1.00 50.53 291 ALA A O 1
ATOM 2156 N N . GLY A 1 292 ? -22.035 -10.234 -14.891 1.00 50.19 292 GLY A N 1
ATOM 2157 C CA . GLY A 1 292 ? -22.476 -11.090 -15.991 1.00 50.19 292 GLY A CA 1
ATOM 2158 C C . GLY A 1 292 ? -21.670 -12.383 -16.098 1.00 50.19 292 GLY A C 1
ATOM 2159 O O . GLY A 1 292 ? -20.456 -12.390 -15.859 1.00 50.19 292 GLY A O 1
ATOM 2160 N N . ASP A 1 293 ? -22.372 -13.469 -16.442 1.00 52.25 293 ASP A N 1
ATOM 2161 C CA . ASP A 1 293 ? -21.792 -14.786 -16.704 1.00 52.25 293 ASP A CA 1
ATOM 2162 C C . ASP A 1 293 ? -20.574 -14.593 -17.612 1.00 52.25 293 ASP A C 1
ATOM 2164 O O . ASP A 1 293 ? -20.707 -14.181 -18.766 1.00 52.25 293 ASP A O 1
ATOM 2168 N N . GLY A 1 294 ? -19.375 -14.798 -17.061 1.00 57.81 294 GLY A N 1
ATOM 2169 C CA . GLY A 1 294 ? -18.143 -14.726 -17.830 1.00 57.81 294 GLY A CA 1
ATOM 2170 C C . GLY A 1 294 ? -18.103 -15.844 -18.874 1.00 57.81 294 GLY A C 1
ATOM 2171 O O . GLY A 1 294 ? -19.117 -16.352 -19.351 1.00 57.81 294 GLY A O 1
ATOM 2172 N N . ARG A 1 295 ? -16.907 -16.305 -19.234 1.00 66.50 295 ARG A N 1
ATOM 2173 C CA . ARG A 1 295 ? -16.782 -17.380 -20.232 1.00 66.50 295 ARG A CA 1
ATOM 2174 C C . ARG A 1 295 ? -17.360 -18.729 -19.766 1.00 66.50 295 ARG A C 1
ATOM 2176 O O . ARG A 1 295 ? -17.360 -19.665 -20.558 1.00 66.50 295 ARG A O 1
ATOM 2183 N N . ASN A 1 296 ? -17.857 -18.826 -18.524 1.00 74.88 296 ASN A N 1
ATOM 2184 C CA . ASN A 1 296 ? -18.452 -20.024 -17.923 1.00 74.88 296 ASN A CA 1
ATOM 2185 C C . ASN A 1 296 ? -17.524 -21.247 -18.054 1.00 74.88 296 ASN A C 1
ATOM 2187 O O . ASN A 1 296 ? -17.970 -22.369 -18.287 1.00 74.88 296 ASN A O 1
ATOM 2191 N N . GLN A 1 297 ? -16.221 -21.008 -17.900 1.00 83.88 297 GLN A N 1
ATOM 2192 C CA . GLN A 1 297 ? -15.153 -21.991 -18.036 1.00 83.88 297 GLN A CA 1
ATOM 2193 C C . GLN A 1 297 ? -14.510 -22.212 -16.673 1.00 83.88 297 GLN A C 1
ATOM 2195 O O . GLN A 1 297 ? -14.008 -21.272 -16.070 1.00 83.88 297 GLN A O 1
ATOM 2200 N N . TRP A 1 298 ? -14.466 -23.457 -16.208 1.00 86.62 298 TRP A N 1
ATOM 2201 C CA . TRP A 1 298 ? -13.800 -23.764 -14.949 1.00 86.62 298 TRP A CA 1
ATOM 2202 C C . TRP A 1 298 ? -12.279 -23.750 -15.095 1.00 86.62 298 TRP A C 1
ATOM 2204 O O . TRP A 1 298 ? -11.723 -24.185 -16.110 1.00 86.62 298 TRP A O 1
ATOM 2214 N N . PHE A 1 299 ? -11.625 -23.242 -14.059 1.00 88.38 299 PHE A N 1
ATOM 2215 C CA . PHE A 1 299 ? -10.184 -23.167 -13.918 1.00 88.38 299 PHE A CA 1
ATOM 2216 C C . PHE A 1 299 ? -9.770 -23.704 -12.554 1.00 88.38 299 PHE A C 1
ATOM 2218 O O . PHE A 1 299 ? -10.423 -23.424 -11.544 1.00 88.38 299 PHE A O 1
ATOM 2225 N N . ALA A 1 300 ? -8.673 -24.454 -12.539 1.00 87.75 300 ALA A N 1
ATOM 2226 C CA . ALA A 1 300 ? -8.007 -24.929 -11.341 1.00 87.75 300 ALA A CA 1
ATOM 2227 C C . ALA A 1 300 ? -6.718 -24.130 -11.130 1.00 87.75 300 ALA A C 1
ATOM 2229 O O . ALA A 1 300 ? -5.866 -24.047 -12.017 1.00 87.75 300 ALA A O 1
ATOM 2230 N N . LEU A 1 301 ? -6.593 -23.533 -9.947 1.00 88.00 301 LEU A N 1
ATOM 2231 C CA . LEU A 1 301 ? -5.387 -22.855 -9.495 1.00 88.00 301 LEU A CA 1
ATOM 2232 C C . LEU A 1 301 ? -4.746 -23.729 -8.427 1.00 88.00 301 LEU A C 1
ATOM 2234 O O . LEU A 1 301 ? -5.310 -23.881 -7.343 1.00 88.00 301 LEU A O 1
ATOM 2238 N N . ASN A 1 302 ? -3.583 -24.308 -8.726 1.00 85.12 302 ASN A N 1
ATOM 2239 C CA . ASN A 1 302 ? -2.881 -25.172 -7.781 1.00 85.12 302 ASN A CA 1
ATOM 2240 C C . ASN A 1 302 ? -1.633 -24.484 -7.238 1.00 85.12 302 ASN A C 1
ATOM 2242 O O . ASN A 1 302 ? -0.727 -24.139 -8.004 1.00 85.12 302 ASN A O 1
ATOM 2246 N N . SER A 1 303 ? -1.553 -24.356 -5.913 1.00 80.06 303 SER A N 1
ATOM 2247 C CA . SER A 1 303 ? -0.320 -23.969 -5.230 1.00 80.06 303 SER A CA 1
ATOM 2248 C C . SER A 1 303 ? 0.598 -25.184 -5.115 1.00 80.06 303 SER A C 1
ATOM 2250 O O . SER A 1 303 ? 0.268 -26.195 -4.492 1.00 80.06 303 SER A O 1
ATOM 2252 N N . THR A 1 304 ? 1.767 -25.094 -5.736 1.00 73.12 304 THR A N 1
ATOM 2253 C CA . THR A 1 304 ? 2.797 -26.135 -5.673 1.00 73.12 304 THR A CA 1
ATOM 2254 C C . THR A 1 304 ? 3.596 -26.032 -4.372 1.00 73.12 304 THR A C 1
ATOM 2256 O O . THR A 1 304 ? 3.694 -24.967 -3.764 1.00 73.12 304 THR A O 1
ATOM 2259 N N . GLY A 1 305 ? 4.225 -27.134 -3.947 1.00 60.09 305 GLY A N 1
ATOM 2260 C CA . GLY A 1 305 ? 5.083 -27.144 -2.752 1.00 60.09 305 GLY A CA 1
ATOM 2261 C C . GLY A 1 305 ? 6.322 -26.240 -2.849 1.00 60.09 305 GLY A C 1
ATOM 2262 O O . GLY A 1 305 ? 6.961 -25.997 -1.835 1.00 60.09 305 GLY A O 1
ATOM 2263 N N . SER A 1 306 ? 6.648 -25.735 -4.043 1.00 60.19 306 SER A N 1
ATOM 2264 C CA . SER A 1 306 ? 7.737 -24.785 -4.291 1.00 60.19 306 SER A CA 1
ATOM 2265 C C . SER A 1 306 ? 7.281 -23.320 -4.301 1.00 60.19 306 SER A C 1
ATOM 2267 O O . SER A 1 306 ? 8.037 -22.460 -4.740 1.00 60.19 306 SER A O 1
ATOM 2269 N N . GLY A 1 307 ? 6.038 -23.024 -3.901 1.00 67.75 307 GLY A N 1
ATOM 2270 C CA . GLY A 1 307 ? 5.501 -21.657 -3.899 1.00 67.75 307 GLY A CA 1
ATOM 2271 C C . GLY A 1 307 ? 5.130 -21.114 -5.285 1.00 67.75 307 GLY A C 1
ATOM 2272 O O . GLY A 1 307 ? 4.805 -19.939 -5.408 1.00 67.75 307 GLY A O 1
ATOM 227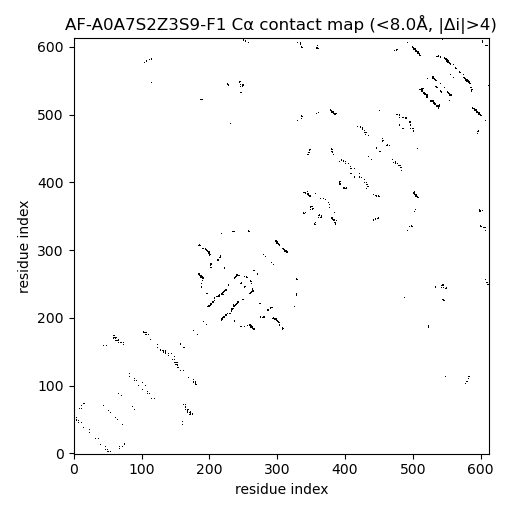3 N N . SER A 1 308 ? 5.145 -21.955 -6.326 1.00 77.12 308 SER A N 1
ATOM 2274 C CA . SER A 1 308 ? 4.653 -21.593 -7.661 1.00 77.12 308 SER A CA 1
ATOM 2275 C C . SER A 1 308 ? 3.149 -21.841 -7.782 1.00 77.12 308 SER A C 1
ATOM 2277 O O . SER A 1 308 ? 2.626 -22.769 -7.150 1.00 77.12 308 SER A O 1
ATOM 2279 N N . LEU A 1 309 ? 2.464 -21.064 -8.619 1.00 84.12 309 LEU A N 1
ATOM 2280 C CA . LEU A 1 309 ? 1.083 -21.321 -9.012 1.00 84.12 309 LEU A CA 1
ATOM 2281 C C . LEU A 1 309 ? 1.044 -21.957 -10.391 1.00 84.12 309 LEU A C 1
ATOM 2283 O O . LEU A 1 309 ? 1.740 -21.543 -11.309 1.00 84.12 309 LEU A O 1
ATOM 2287 N N . THR A 1 310 ? 0.191 -22.962 -10.530 1.00 84.62 310 THR A N 1
ATOM 2288 C CA . THR A 1 310 ? -0.223 -23.450 -11.844 1.00 84.62 310 THR A CA 1
ATOM 2289 C C . THR A 1 310 ? -1.670 -23.072 -12.063 1.00 84.62 310 THR A C 1
ATOM 2291 O O . THR A 1 310 ? -2.472 -23.072 -11.127 1.00 84.62 310 THR A O 1
ATOM 2294 N N . TYR A 1 311 ? -1.977 -22.737 -13.306 1.00 84.25 311 TYR A N 1
ATOM 2295 C CA . TYR A 1 311 ? -3.295 -22.321 -13.737 1.00 84.25 311 TYR A CA 1
ATOM 2296 C C . TYR A 1 311 ? -3.670 -23.146 -14.964 1.00 84.25 311 TYR A C 1
ATOM 2298 O O . TYR A 1 311 ? -2.956 -23.121 -15.971 1.00 84.25 311 TYR A O 1
ATOM 2306 N N . GLU A 1 312 ? -4.785 -23.866 -14.888 1.00 87.50 312 GLU A N 1
ATOM 2307 C CA . GLU A 1 312 ? -5.254 -24.723 -15.975 1.00 87.50 312 GLU A CA 1
ATOM 2308 C C . GLU A 1 312 ? -6.778 -24.713 -16.102 1.00 87.50 312 GLU A C 1
ATOM 2310 O O . GLU A 1 312 ? -7.507 -24.555 -15.123 1.00 87.50 312 GLU A O 1
ATOM 2315 N N . ARG A 1 313 ? -7.273 -24.899 -17.329 1.00 87.62 313 ARG A N 1
ATOM 2316 C CA . ARG A 1 313 ? -8.697 -25.149 -17.575 1.00 87.62 313 ARG A CA 1
ATOM 2317 C C . ARG A 1 313 ? -9.055 -26.539 -17.074 1.00 87.62 313 ARG A C 1
ATOM 2319 O O . ARG A 1 313 ? -8.334 -27.494 -17.348 1.00 87.62 313 ARG A O 1
ATOM 2326 N N . CYS A 1 314 ? -10.195 -26.655 -16.414 1.00 86.88 314 CYS A N 1
ATOM 2327 C CA . CYS A 1 314 ? -10.728 -27.928 -15.957 1.00 86.88 314 CYS A CA 1
ATOM 2328 C C . CYS A 1 314 ? -12.214 -28.064 -16.305 1.00 86.88 314 CYS A C 1
ATOM 2330 O O . CYS A 1 314 ? -12.876 -27.101 -16.704 1.00 86.88 314 CYS A O 1
ATOM 2332 N N . ASP A 1 315 ? -12.725 -29.285 -16.181 1.00 85.06 315 ASP A N 1
ATOM 2333 C CA . ASP A 1 315 ? -14.157 -29.542 -16.262 1.00 85.06 315 ASP A CA 1
ATOM 2334 C C . ASP A 1 315 ? -14.861 -29.055 -14.992 1.00 85.06 315 ASP A C 1
ATOM 2336 O O . ASP A 1 315 ? -14.250 -28.897 -13.930 1.00 85.06 315 ASP A O 1
ATOM 2340 N N . ALA A 1 316 ? -16.174 -28.845 -15.092 1.00 79.50 316 ALA A N 1
ATOM 2341 C CA . ALA A 1 316 ? -16.981 -28.548 -13.919 1.00 79.50 316 ALA A CA 1
ATOM 2342 C C . ALA A 1 316 ? -16.804 -29.653 -12.857 1.00 79.50 316 ALA A C 1
ATOM 2344 O O . ALA A 1 316 ? -16.814 -30.840 -13.205 1.00 79.50 316 ALA A O 1
ATOM 2345 N N . PRO A 1 317 ? -16.661 -29.298 -11.568 1.00 78.44 317 PRO A N 1
ATOM 2346 C CA . PRO A 1 317 ? -16.504 -30.286 -10.511 1.00 78.44 317 PRO A CA 1
ATOM 2347 C C . PRO A 1 317 ? -17.688 -31.266 -10.513 1.00 78.44 317 PRO A C 1
ATOM 2349 O O . PRO A 1 317 ? -18.850 -30.865 -10.478 1.00 78.44 317 PRO A O 1
ATOM 2352 N N . GLY A 1 318 ? -17.388 -32.566 -10.582 1.00 50.31 318 GLY A N 1
ATOM 2353 C CA . GLY A 1 318 ? -18.390 -33.628 -10.662 1.00 50.31 318 GLY A CA 1
ATOM 2354 C C . GLY A 1 318 ? -19.184 -33.779 -9.362 1.00 50.31 318 GLY A C 1
ATOM 2355 O O . GLY A 1 318 ? -18.735 -34.435 -8.426 1.00 50.31 318 GLY A O 1
ATOM 2356 N N . GLY A 1 319 ? -20.383 -33.204 -9.323 1.00 52.22 319 GLY A N 1
ATOM 2357 C CA . GLY A 1 319 ? -21.372 -33.336 -8.253 1.00 52.22 319 GLY A CA 1
ATOM 2358 C C . GLY A 1 319 ? -22.693 -32.705 -8.695 1.00 52.22 319 GLY A C 1
ATOM 2359 O O . GLY A 1 319 ? -22.680 -31.798 -9.521 1.00 52.22 319 GLY A O 1
ATOM 2360 N N . GLN A 1 320 ? -23.837 -33.205 -8.205 1.00 37.66 320 GLN A N 1
ATOM 2361 C CA . GLN A 1 320 ? -25.145 -32.580 -8.460 1.00 37.66 320 GLN A CA 1
ATOM 2362 C C . GLN A 1 320 ? -25.054 -31.065 -8.234 1.00 37.66 320 GLN A C 1
ATOM 2364 O O . GLN A 1 320 ? -24.406 -30.641 -7.279 1.00 37.66 320 GLN A O 1
ATOM 2369 N N . GLU A 1 321 ? -25.725 -30.275 -9.078 1.00 37.88 321 GLU A N 1
ATOM 2370 C CA . GLU A 1 321 ? -25.910 -28.820 -8.950 1.00 37.88 321 GLU A CA 1
ATOM 2371 C C . GLU A 1 321 ? -26.697 -28.439 -7.673 1.00 37.88 321 GLU A C 1
ATOM 2373 O O . GLU A 1 321 ? -27.701 -27.735 -7.701 1.00 37.88 321 GLU A O 1
ATOM 2378 N N . SER A 1 322 ? -26.266 -28.897 -6.503 1.00 32.34 322 SER A N 1
ATOM 2379 C CA . SER A 1 322 ? -26.567 -28.257 -5.237 1.00 32.34 322 SER A CA 1
ATOM 2380 C C . SER A 1 322 ? -25.524 -27.164 -5.065 1.00 32.34 322 SER A C 1
ATOM 2382 O O . SER A 1 322 ? -24.433 -27.457 -4.589 1.00 32.34 322 SER A O 1
ATOM 2384 N N . GLY A 1 323 ? -25.848 -25.951 -5.526 1.00 36.16 323 GLY A N 1
ATOM 2385 C CA . GLY A 1 323 ? -25.055 -24.719 -5.438 1.00 36.16 323 GLY A CA 1
ATOM 2386 C C . GLY A 1 323 ? -23.855 -24.778 -4.495 1.00 36.16 323 GLY A C 1
ATOM 2387 O O . GLY A 1 323 ? -23.925 -24.303 -3.359 1.00 36.16 323 GLY A O 1
ATOM 2388 N N . ALA A 1 324 ? -22.747 -25.331 -4.989 1.00 34.88 324 ALA A N 1
ATOM 2389 C CA . ALA A 1 324 ? -21.452 -25.241 -4.347 1.00 34.88 324 ALA A CA 1
ATOM 2390 C C . ALA A 1 324 ? -20.935 -23.831 -4.630 1.00 34.88 324 ALA A C 1
ATOM 2392 O O . ALA A 1 324 ? -20.041 -23.613 -5.443 1.00 34.88 324 ALA A O 1
ATOM 2393 N N . ALA A 1 325 ? -21.561 -22.851 -3.976 1.00 35.00 325 ALA A N 1
ATOM 2394 C CA . ALA A 1 325 ? -20.863 -21.640 -3.614 1.00 35.00 325 ALA A CA 1
ATOM 2395 C C . ALA A 1 325 ? -19.586 -22.117 -2.917 1.00 35.00 325 ALA A C 1
ATOM 2397 O O . ALA A 1 325 ? -19.669 -22.676 -1.819 1.00 35.00 325 ALA A O 1
ATOM 2398 N N . ALA A 1 326 ? -18.428 -21.984 -3.573 1.00 38.53 326 ALA A N 1
ATOM 2399 C CA . ALA A 1 326 ? -17.168 -22.043 -2.853 1.00 38.53 326 ALA A CA 1
ATOM 2400 C C . ALA A 1 326 ? -17.325 -21.011 -1.741 1.00 38.53 326 ALA A C 1
ATOM 2402 O O . ALA A 1 326 ? -17.577 -19.837 -2.003 1.00 38.53 326 ALA A O 1
ATOM 2403 N N . ALA A 1 327 ? -17.394 -21.500 -0.509 1.00 39.12 327 ALA A N 1
ATOM 2404 C CA . ALA A 1 327 ? -17.875 -20.736 0.615 1.00 39.12 327 ALA A CA 1
ATOM 2405 C C . ALA A 1 327 ? -16.849 -19.654 0.983 1.00 39.12 327 ALA A C 1
ATOM 2407 O O . ALA A 1 327 ? -16.091 -19.819 1.930 1.00 39.12 327 ALA A O 1
ATOM 2408 N N . THR A 1 328 ? -16.887 -18.511 0.294 1.00 41.72 328 THR A N 1
ATOM 2409 C CA . THR A 1 328 ? -16.396 -17.225 0.819 1.00 41.72 328 THR A CA 1
ATOM 2410 C C . THR A 1 328 ? -17.384 -16.639 1.832 1.00 41.72 328 THR A C 1
ATOM 2412 O O . THR A 1 328 ? -17.234 -15.512 2.290 1.00 41.72 328 THR A O 1
ATOM 2415 N N . GLY A 1 329 ? -18.424 -17.394 2.209 1.00 41.78 329 GLY A N 1
ATOM 2416 C CA . GLY A 1 329 ? -19.280 -17.057 3.330 1.00 41.78 329 GLY A CA 1
ATOM 2417 C C . GLY A 1 329 ? -18.472 -17.099 4.619 1.00 41.78 329 GLY A C 1
ATOM 2418 O O . GLY A 1 329 ? -18.370 -18.156 5.244 1.00 41.78 329 GLY A O 1
ATOM 2419 N N . VAL A 1 330 ? -17.945 -15.939 5.020 1.00 43.69 330 VAL A N 1
ATOM 2420 C CA . VAL A 1 330 ? -17.587 -15.613 6.405 1.00 43.69 330 VAL A CA 1
ATOM 2421 C C . VAL A 1 330 ? -18.588 -16.303 7.332 1.00 43.69 330 VAL A C 1
ATOM 2423 O O . VAL A 1 330 ? -19.798 -16.296 7.069 1.00 43.69 330 VAL A O 1
ATOM 2426 N N . SER A 1 331 ? -18.089 -16.975 8.374 1.00 43.97 331 SER A N 1
ATOM 2427 C CA . SER A 1 331 ? -18.931 -17.777 9.263 1.00 43.97 331 SER A CA 1
ATOM 2428 C C . SER A 1 331 ? -20.169 -16.973 9.694 1.00 43.97 331 SER A C 1
ATOM 2430 O O . SER A 1 331 ? -20.075 -15.832 10.146 1.00 43.97 331 SER A O 1
ATOM 2432 N N . ARG A 1 332 ? -21.355 -17.552 9.475 1.00 51.31 332 ARG A N 1
ATOM 2433 C CA . ARG A 1 332 ? -22.659 -16.861 9.444 1.00 51.31 332 ARG A CA 1
ATOM 2434 C C . ARG A 1 332 ? -23.190 -16.378 10.809 1.00 51.31 332 ARG A C 1
ATOM 2436 O O . ARG A 1 332 ? -24.399 -16.304 10.979 1.00 51.31 332 ARG A O 1
ATOM 2443 N N . ASN A 1 333 ? -22.334 -16.058 11.780 1.00 52.84 333 ASN A N 1
ATOM 2444 C CA . ASN A 1 333 ? -22.747 -15.633 13.125 1.00 52.84 333 ASN A CA 1
ATOM 2445 C C . ASN A 1 333 ? -21.906 -14.493 13.729 1.00 52.84 333 ASN A C 1
ATOM 2447 O O . ASN A 1 333 ? -21.973 -14.270 14.939 1.00 52.84 333 ASN A O 1
ATOM 2451 N N . VAL A 1 334 ? -21.144 -13.745 12.927 1.00 67.81 334 VAL A N 1
ATOM 2452 C CA . VAL A 1 334 ? -20.476 -12.537 13.432 1.00 67.81 334 VAL A CA 1
ATOM 2453 C C . VAL A 1 334 ? -21.541 -11.486 13.763 1.00 67.81 334 VAL A C 1
ATOM 2455 O O . VAL A 1 334 ? -22.404 -11.179 12.944 1.00 67.81 334 VAL A O 1
ATOM 2458 N N . ARG A 1 335 ? -21.520 -10.960 14.990 1.00 75.19 335 ARG A N 1
ATOM 2459 C CA . ARG A 1 335 ? -22.396 -9.868 15.431 1.00 75.19 335 ARG A CA 1
ATOM 2460 C C . ARG A 1 335 ? -21.550 -8.760 16.024 1.00 75.19 335 ARG A C 1
ATOM 2462 O O . ARG A 1 335 ? -20.709 -9.018 16.880 1.00 75.19 335 ARG A O 1
ATOM 2469 N N . ILE A 1 336 ? -21.836 -7.533 15.617 1.00 81.25 336 ILE A N 1
ATOM 2470 C CA . ILE A 1 336 ? -21.272 -6.343 16.242 1.00 81.25 336 ILE A CA 1
ATOM 2471 C C . ILE A 1 336 ? -22.161 -5.996 17.441 1.00 81.25 336 ILE A C 1
ATOM 2473 O O . ILE A 1 336 ? -23.352 -5.731 17.279 1.00 81.25 336 ILE A O 1
ATOM 2477 N N . SER A 1 337 ? -21.611 -6.028 18.660 1.00 82.31 337 SER A N 1
ATOM 2478 C CA . SER A 1 337 ? -22.289 -5.399 19.800 1.00 82.31 337 SER A CA 1
ATOM 2479 C C . SER A 1 337 ? -22.281 -3.888 19.582 1.00 82.31 337 SER A C 1
ATOM 2481 O O . SER A 1 337 ? -21.324 -3.370 19.025 1.00 82.31 337 SER A O 1
ATOM 2483 N N . SER A 1 338 ? -23.308 -3.150 20.009 1.00 85.94 338 SER A N 1
ATOM 2484 C CA . SER A 1 338 ? -23.301 -1.678 19.964 1.00 85.94 338 SER A CA 1
ATOM 2485 C C . SER A 1 338 ? -23.122 -1.097 21.367 1.00 85.94 338 SER A C 1
ATOM 2487 O O . SER A 1 338 ? -24.123 -0.770 22.021 1.00 85.94 338 SER A O 1
ATOM 2489 N N . PRO A 1 339 ? -21.873 -0.956 21.854 1.00 89.62 339 PRO A N 1
ATOM 2490 C CA . PRO A 1 339 ? -21.605 -0.370 23.153 1.00 89.62 339 PRO A CA 1
ATOM 2491 C C . PRO A 1 339 ? -22.238 1.014 23.286 1.00 89.62 339 PRO A C 1
ATOM 2493 O O . PRO A 1 339 ? -22.251 1.827 22.356 1.00 89.62 339 PRO A O 1
ATOM 2496 N N . LYS A 1 340 ? -22.762 1.291 24.477 1.00 90.62 340 LYS A N 1
ATOM 2497 C CA . LYS A 1 340 ? -23.280 2.612 24.839 1.00 90.62 340 LYS A CA 1
ATOM 2498 C C . LYS A 1 340 ? -22.203 3.415 25.550 1.00 90.62 340 LYS A C 1
ATOM 2500 O O . LYS A 1 340 ? -21.353 2.849 26.232 1.00 90.62 340 LYS A O 1
ATOM 2505 N N . TRP A 1 341 ? -22.308 4.736 25.457 1.00 94.69 341 TRP A N 1
ATOM 2506 C CA . TRP A 1 341 ? -21.451 5.651 26.202 1.00 94.69 341 TRP A CA 1
ATOM 2507 C C . TRP A 1 341 ? -21.487 5.360 27.712 1.00 94.69 341 TRP A C 1
ATOM 2509 O O . TRP A 1 341 ? -22.556 5.208 28.307 1.00 94.69 341 TRP A O 1
ATOM 2519 N N . ARG A 1 342 ? -20.304 5.275 28.333 1.00 93.50 342 ARG A N 1
ATOM 2520 C CA . ARG A 1 342 ? -20.110 4.835 29.730 1.00 93.50 342 ARG A CA 1
ATOM 2521 C C . ARG A 1 342 ? -19.811 5.971 30.716 1.00 93.50 342 ARG A C 1
ATOM 2523 O O . ARG A 1 342 ? -19.301 5.711 31.802 1.00 93.50 342 ARG A O 1
ATOM 2530 N N . GLY A 1 343 ? -20.106 7.223 30.370 1.00 93.75 343 GLY A N 1
ATOM 2531 C CA . GLY A 1 343 ? -19.989 8.338 31.319 1.00 93.75 343 GLY A CA 1
ATOM 2532 C C . GLY A 1 343 ? -18.669 9.115 31.294 1.00 93.75 343 GLY A C 1
ATOM 2533 O O . GLY A 1 343 ? -18.529 10.071 32.051 1.00 93.75 343 GLY A O 1
ATOM 2534 N N . LYS A 1 344 ? -17.691 8.721 30.468 1.00 96.31 344 LYS A N 1
ATOM 2535 C CA . LYS A 1 344 ? -16.365 9.356 30.395 1.00 96.31 344 LYS A CA 1
ATOM 2536 C C . LYS A 1 344 ? -16.013 9.732 28.961 1.00 96.31 344 LYS A C 1
ATOM 2538 O O . LYS A 1 344 ? -16.393 9.027 28.034 1.00 96.31 344 LYS A O 1
ATOM 2543 N N . TYR A 1 345 ? -15.268 10.823 28.803 1.00 97.50 345 TYR A N 1
ATOM 2544 C CA . TYR A 1 345 ? -14.755 11.290 27.509 1.00 97.50 345 TYR A CA 1
ATOM 2545 C C . TYR A 1 345 ? -13.331 10.813 27.208 1.00 97.50 345 TYR A C 1
ATOM 2547 O O . TYR A 1 345 ? -12.932 10.790 26.051 1.00 97.50 345 TYR A O 1
ATOM 2555 N N . ALA A 1 346 ? -12.582 10.412 28.234 1.00 97.25 346 ALA A N 1
ATOM 2556 C CA . ALA A 1 346 ? -11.243 9.859 28.109 1.00 97.25 346 ALA A CA 1
ATOM 2557 C C . ALA A 1 346 ? -11.047 8.756 29.153 1.00 97.25 346 ALA A C 1
ATOM 2559 O O . ALA A 1 346 ? -11.530 8.860 30.287 1.00 97.25 346 ALA A O 1
ATOM 2560 N N . VAL A 1 347 ? -10.364 7.686 28.760 1.00 97.50 347 VAL A N 1
ATOM 2561 C CA . VAL A 1 347 ? -9.976 6.578 29.633 1.00 97.50 347 VAL A CA 1
ATOM 2562 C C . VAL A 1 347 ? -8.503 6.251 29.409 1.00 97.50 347 VAL A C 1
ATOM 2564 O O . VAL A 1 347 ? -8.063 6.125 28.271 1.00 97.50 347 VAL A O 1
ATOM 2567 N N . GLY A 1 348 ? -7.731 6.134 30.489 1.00 95.50 348 GLY A N 1
ATOM 2568 C CA . GLY A 1 348 ? -6.366 5.604 30.433 1.00 95.50 348 GLY A CA 1
ATOM 2569 C C . GLY A 1 348 ? -6.350 4.074 30.371 1.00 95.50 348 GLY A C 1
ATOM 2570 O O . GLY A 1 348 ? -7.400 3.431 30.457 1.00 95.50 348 GLY A O 1
ATOM 2571 N N . MET A 1 349 ? -5.151 3.489 30.292 1.00 93.56 349 MET A N 1
ATOM 2572 C CA . MET A 1 349 ? -4.950 2.039 30.140 1.00 93.56 349 MET A CA 1
ATOM 2573 C C . MET A 1 349 ? -5.675 1.169 31.182 1.00 93.56 349 MET A C 1
ATOM 2575 O O . MET A 1 349 ? -6.178 0.104 30.837 1.00 93.56 349 MET A O 1
ATOM 2579 N N . ASP A 1 350 ? -5.819 1.622 32.432 1.00 93.00 350 ASP A N 1
ATOM 2580 C CA . ASP A 1 350 ? -6.556 0.874 33.473 1.00 93.00 350 ASP A CA 1
ATOM 2581 C C . ASP A 1 350 ? -8.070 0.769 33.194 1.00 93.00 350 ASP A C 1
ATOM 2583 O O . ASP A 1 350 ? -8.784 -0.064 33.766 1.00 93.00 350 ASP A O 1
ATOM 2587 N N . GLY A 1 351 ? -8.579 1.631 32.313 1.00 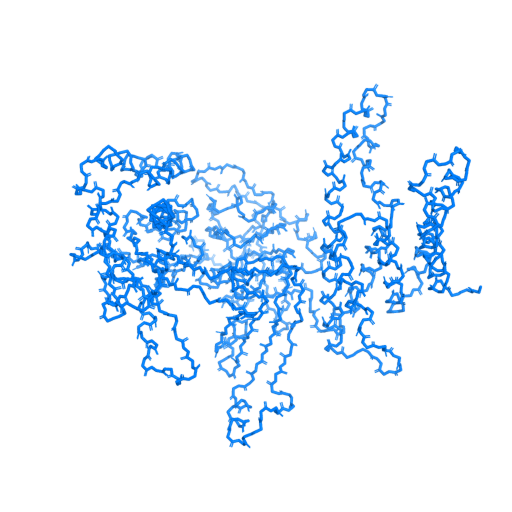94.31 351 GLY A N 1
ATOM 2588 C CA . GLY A 1 351 ? -9.950 1.639 31.820 1.00 94.31 351 GLY A CA 1
ATOM 2589 C C . GLY A 1 351 ? -10.152 0.880 30.507 1.00 94.31 351 GLY A C 1
ATOM 2590 O O . GLY A 1 351 ? -11.292 0.816 30.047 1.00 94.31 351 GLY A O 1
ATOM 2591 N N . PHE A 1 352 ? -9.102 0.309 29.905 1.00 95.38 352 PHE A N 1
ATOM 2592 C CA . PHE A 1 352 ? -9.188 -0.405 28.627 1.00 95.38 352 PHE A CA 1
ATOM 2593 C C . PHE A 1 352 ? -9.830 -1.784 28.807 1.00 95.38 352 PHE A C 1
ATOM 2595 O O . PHE A 1 352 ? -9.160 -2.796 29.001 1.00 95.38 352 PHE A O 1
ATOM 2602 N N . LYS A 1 353 ? -11.163 -1.806 28.791 1.00 94.25 353 LYS A N 1
ATOM 2603 C CA . LYS A 1 353 ? -11.997 -2.980 29.067 1.00 94.25 353 LYS A CA 1
ATOM 2604 C C . LYS A 1 353 ? -13.005 -3.208 27.945 1.00 94.25 353 LYS A C 1
ATOM 2606 O O . LYS A 1 353 ? -13.297 -2.297 27.165 1.00 94.25 353 LYS A O 1
ATOM 2611 N N . ASP A 1 354 ? -13.564 -4.415 27.906 1.00 91.06 354 ASP A N 1
ATOM 2612 C CA . ASP A 1 354 ? -14.670 -4.753 27.008 1.00 91.06 354 ASP A CA 1
ATOM 2613 C C . ASP A 1 354 ? -15.840 -3.780 27.175 1.00 91.06 354 ASP A C 1
ATOM 2615 O O . ASP A 1 354 ? -16.094 -3.272 28.270 1.00 91.06 354 ASP A O 1
ATOM 2619 N N . GLU A 1 355 ? -16.547 -3.510 26.076 1.00 91.44 355 GLU A N 1
ATOM 2620 C CA . GLU A 1 355 ? -17.675 -2.568 26.017 1.00 91.44 355 GLU A CA 1
ATOM 2621 C C . GLU A 1 355 ? -17.317 -1.104 26.364 1.00 91.44 355 GLU A C 1
ATOM 2623 O O . GLU A 1 355 ? -18.217 -0.270 26.502 1.00 91.44 355 GLU A O 1
ATOM 2628 N N . VAL A 1 356 ? -16.024 -0.775 26.508 1.00 95.38 356 VAL A N 1
ATOM 2629 C CA . VAL A 1 356 ? -15.518 0.593 26.735 1.00 95.38 356 VAL A CA 1
ATOM 2630 C C . VAL A 1 356 ? -14.634 1.057 25.578 1.00 95.38 356 VAL A C 1
ATOM 2632 O O . VAL A 1 356 ? -14.813 2.175 25.098 1.00 95.38 356 VAL A O 1
ATOM 2635 N N . VAL A 1 357 ? -13.700 0.215 25.130 1.00 95.81 357 VAL A N 1
ATOM 2636 C CA . VAL A 1 357 ? -12.735 0.505 24.053 1.00 95.81 357 VAL A CA 1
ATOM 2637 C C . VAL A 1 357 ? -12.563 -0.703 23.127 1.00 95.81 357 VAL A C 1
ATOM 2639 O O . VAL A 1 357 ? -12.997 -1.810 23.464 1.00 95.81 357 VAL A O 1
ATOM 2642 N N . GLY A 1 358 ? -11.926 -0.501 21.975 1.00 93.50 358 GLY A N 1
ATOM 2643 C CA . GLY A 1 358 ? -11.691 -1.546 20.985 1.00 93.50 358 GLY A CA 1
ATOM 2644 C C . GLY A 1 358 ? -10.491 -2.438 21.284 1.00 93.50 358 GLY A C 1
ATOM 2645 O O . GLY A 1 358 ? -9.861 -2.393 22.349 1.00 93.50 358 GLY A O 1
ATOM 2646 N N . ALA A 1 359 ? -10.219 -3.332 20.335 1.00 91.62 359 ALA A N 1
ATOM 2647 C CA . ALA A 1 359 ? -9.199 -4.362 20.465 1.00 91.62 359 ALA A CA 1
ATOM 2648 C C . ALA A 1 359 ? -7.778 -3.788 20.560 1.00 91.62 359 ALA A C 1
ATOM 2650 O O . ALA A 1 359 ? -6.981 -4.315 21.337 1.00 91.62 359 ALA A O 1
ATOM 2651 N N . LYS A 1 360 ? -7.462 -2.682 19.870 1.00 92.62 360 LYS A N 1
ATOM 2652 C CA . LYS A 1 360 ? -6.120 -2.077 19.901 1.00 92.62 360 LYS A CA 1
ATOM 2653 C C . LYS A 1 360 ? -5.789 -1.584 21.303 1.00 92.62 360 LYS A C 1
ATOM 2655 O O . LYS A 1 360 ? -4.741 -1.937 21.846 1.00 92.62 360 LYS A O 1
ATOM 2660 N N . SER A 1 361 ? -6.705 -0.843 21.930 1.00 95.50 361 SER A N 1
ATOM 2661 C CA . SER A 1 361 ? -6.530 -0.395 23.316 1.00 95.50 361 SER A CA 1
ATOM 2662 C C . SER A 1 361 ? -6.434 -1.588 24.276 1.00 95.50 361 SER A C 1
ATOM 2664 O O . SER A 1 361 ? -5.511 -1.658 25.088 1.00 95.50 361 SER A O 1
ATOM 2666 N N . LYS A 1 362 ? -7.327 -2.583 24.162 1.00 94.44 362 LYS A N 1
ATOM 2667 C CA . LYS A 1 362 ? -7.291 -3.778 25.027 1.00 94.44 362 LYS A CA 1
ATOM 2668 C C . LYS A 1 362 ? -5.982 -4.563 24.908 1.00 94.44 362 LYS A C 1
ATOM 2670 O O . LYS A 1 362 ? -5.431 -4.975 25.927 1.00 94.44 362 LYS A O 1
ATOM 2675 N N . ASN A 1 363 ? -5.463 -4.736 23.695 1.00 93.44 363 ASN A N 1
ATOM 2676 C CA . ASN A 1 363 ? -4.204 -5.438 23.452 1.00 93.44 363 ASN A CA 1
ATOM 2677 C C . ASN A 1 363 ? -3.022 -4.705 24.101 1.00 93.44 363 ASN A C 1
ATOM 2679 O O . ASN A 1 363 ? -2.187 -5.344 24.736 1.00 93.44 363 ASN A O 1
ATOM 2683 N N . LEU A 1 364 ? -2.989 -3.368 24.037 1.00 93.81 364 LEU A N 1
ATOM 2684 C CA . LEU A 1 364 ? -1.971 -2.569 24.728 1.00 93.81 364 LEU A CA 1
ATOM 2685 C C . LEU A 1 364 ? -2.010 -2.776 26.250 1.00 93.81 364 LEU A C 1
ATOM 2687 O O . LEU A 1 364 ? -0.972 -3.031 26.861 1.00 93.81 364 LEU A O 1
ATOM 2691 N N . ALA A 1 365 ? -3.196 -2.729 26.866 1.00 93.75 365 ALA A N 1
ATOM 2692 C CA . ALA A 1 365 ? -3.335 -2.999 28.299 1.00 93.75 365 ALA A CA 1
ATOM 2693 C C . ALA A 1 365 ? -2.936 -4.441 28.657 1.00 93.75 365 ALA A C 1
ATOM 2695 O O . ALA A 1 365 ? -2.262 -4.666 29.660 1.00 93.75 365 ALA A O 1
ATOM 2696 N N . GLY A 1 366 ? -3.289 -5.414 27.812 1.00 93.56 366 GLY A N 1
ATOM 2697 C CA . GLY A 1 366 ? -2.950 -6.824 28.005 1.00 93.56 366 GLY A CA 1
ATOM 2698 C C . GLY A 1 366 ? -1.455 -7.149 27.896 1.00 93.56 366 GLY A C 1
ATOM 2699 O O . GLY A 1 366 ? -1.036 -8.197 28.399 1.00 93.56 366 GLY A O 1
ATOM 2700 N N . LEU A 1 367 ? -0.663 -6.279 27.257 1.00 93.25 367 LEU A N 1
ATOM 2701 C CA . LEU A 1 367 ? 0.791 -6.411 27.111 1.00 93.25 367 LEU A CA 1
ATOM 2702 C C . LEU A 1 367 ? 1.583 -5.747 28.245 1.00 93.25 367 LEU A C 1
ATOM 2704 O O . LEU A 1 367 ? 2.681 -6.209 28.546 1.00 93.25 367 LEU A O 1
ATOM 2708 N N . ARG A 1 368 ? 1.042 -4.700 28.884 1.00 86.56 368 ARG A N 1
ATOM 2709 C CA . ARG A 1 368 ? 1.759 -3.827 29.836 1.00 86.56 368 ARG A CA 1
ATOM 2710 C C . ARG A 1 368 ? 2.576 -4.576 30.896 1.00 86.56 368 ARG A C 1
ATOM 2712 O O . ARG A 1 368 ? 3.716 -4.205 31.142 1.00 86.56 368 ARG A O 1
ATOM 2719 N N . ASP A 1 369 ? 2.026 -5.653 31.450 1.00 85.69 369 ASP A N 1
ATOM 2720 C CA . ASP A 1 369 ? 2.641 -6.404 32.556 1.00 85.69 369 ASP A CA 1
ATOM 2721 C C . ASP A 1 369 ? 3.297 -7.729 32.110 1.00 85.69 369 ASP A C 1
ATOM 2723 O O . ASP A 1 369 ? 3.702 -8.542 32.939 1.00 85.69 369 ASP A O 1
ATOM 2727 N N . LYS A 1 370 ? 3.384 -7.977 30.795 1.00 93.38 370 LYS A N 1
ATOM 2728 C CA . LYS A 1 370 ? 3.943 -9.213 30.207 1.00 93.38 370 LYS A CA 1
ATOM 2729 C C . LYS A 1 370 ? 5.259 -8.997 29.466 1.00 93.38 370 LYS A C 1
ATOM 2731 O O . LYS A 1 370 ? 5.907 -9.967 29.077 1.00 93.38 370 LYS A O 1
ATOM 2736 N N . LEU A 1 371 ? 5.624 -7.744 29.221 1.00 91.94 371 LEU A N 1
ATOM 2737 C CA . LEU A 1 371 ? 6.789 -7.394 28.424 1.00 91.94 371 LEU A CA 1
ATOM 2738 C C . LEU A 1 371 ? 8.047 -7.263 29.299 1.00 91.94 371 LEU A C 1
ATOM 2740 O O . LEU A 1 371 ? 7.974 -6.745 30.415 1.00 91.94 371 LEU A O 1
ATOM 2744 N N . PRO A 1 372 ? 9.222 -7.691 28.805 1.00 90.06 372 PRO A N 1
ATOM 2745 C CA . PRO A 1 372 ? 10.500 -7.356 29.422 1.00 90.06 372 PRO A CA 1
ATOM 2746 C C . PRO A 1 372 ? 10.678 -5.838 29.540 1.00 90.06 372 PRO A C 1
ATOM 2748 O O . PRO A 1 372 ? 10.285 -5.102 28.640 1.00 90.06 372 PRO A O 1
ATOM 2751 N N . GLY A 1 373 ? 11.357 -5.361 30.588 1.00 88.38 373 GLY A N 1
ATOM 2752 C CA . GLY A 1 373 ? 11.474 -3.919 30.876 1.00 88.38 373 GLY A CA 1
ATOM 2753 C C . GLY A 1 373 ? 12.170 -3.062 29.802 1.00 88.38 373 GLY A C 1
ATOM 2754 O O . GLY A 1 373 ? 12.109 -1.835 29.862 1.00 88.38 373 GLY A O 1
ATOM 2755 N N . TRP A 1 374 ? 12.831 -3.680 28.820 1.00 90.25 374 TRP A N 1
ATOM 2756 C CA . TRP A 1 374 ? 13.423 -2.984 27.673 1.00 90.25 374 TRP A CA 1
ATOM 2757 C C . TRP A 1 374 ? 12.437 -2.780 26.511 1.00 90.25 374 TRP A C 1
ATOM 2759 O O . TRP A 1 374 ? 12.659 -1.891 25.689 1.00 90.25 374 TRP A O 1
ATOM 2769 N N . ILE A 1 375 ? 11.336 -3.538 26.457 1.00 91.75 375 ILE A N 1
ATOM 2770 C CA . ILE A 1 375 ? 10.246 -3.321 25.503 1.00 91.75 375 ILE A CA 1
ATOM 2771 C C . ILE A 1 375 ? 9.257 -2.350 26.139 1.00 91.75 375 ILE A C 1
ATOM 2773 O O . ILE A 1 375 ? 8.598 -2.662 27.129 1.00 91.75 375 ILE A O 1
ATOM 2777 N N . ARG A 1 376 ? 9.155 -1.154 25.562 1.00 90.81 376 ARG A N 1
ATOM 2778 C CA . ARG A 1 376 ? 8.269 -0.095 26.050 1.00 90.81 376 ARG A CA 1
ATOM 2779 C C . ARG A 1 376 ? 7.029 0.004 25.176 1.00 90.81 376 ARG A C 1
ATOM 2781 O O . ARG A 1 376 ? 7.114 -0.127 23.957 1.00 90.81 376 ARG A O 1
ATOM 2788 N N . LEU A 1 377 ? 5.895 0.281 25.807 1.00 91.69 377 LEU A N 1
ATOM 2789 C CA . LEU A 1 377 ? 4.655 0.631 25.122 1.00 91.69 377 LEU A CA 1
ATOM 2790 C C . LEU A 1 377 ? 4.516 2.160 25.070 1.00 91.69 377 LEU A C 1
ATOM 2792 O O . LEU A 1 377 ? 4.884 2.812 26.047 1.00 91.69 377 LEU A O 1
ATOM 2796 N N . PRO A 1 378 ? 3.981 2.737 23.979 1.00 91.31 378 PRO A N 1
ATOM 2797 C CA . PRO A 1 378 ? 3.681 4.164 23.925 1.00 91.31 378 PRO A CA 1
ATOM 2798 C C . PRO A 1 378 ? 2.633 4.571 24.965 1.00 91.31 378 PRO A C 1
ATOM 2800 O O . PRO A 1 378 ? 1.653 3.851 25.195 1.00 91.31 378 PRO A O 1
ATOM 2803 N N . GLU A 1 379 ? 2.793 5.763 25.535 1.00 92.00 379 GLU A N 1
ATOM 2804 C CA . GLU A 1 379 ? 1.776 6.398 26.369 1.00 92.00 379 GLU A CA 1
ATOM 2805 C C . GLU A 1 379 ? 0.462 6.519 25.587 1.00 92.00 379 GLU A C 1
ATOM 2807 O O . GLU A 1 379 ? 0.454 6.912 24.415 1.00 92.00 379 GLU A O 1
ATOM 2812 N N . SER A 1 380 ? -0.647 6.119 26.215 1.00 95.06 380 SER A N 1
ATOM 2813 C CA . SER A 1 380 ? -1.918 5.895 25.520 1.00 95.06 380 SER A CA 1
ATOM 2814 C C . SER A 1 380 ? -3.122 6.334 26.351 1.00 95.06 380 SER A C 1
ATOM 2816 O O . SER A 1 380 ? -3.243 5.981 27.526 1.00 95.06 380 SER A O 1
ATOM 2818 N N . VAL A 1 381 ? -4.059 7.026 25.707 1.00 97.31 381 VAL A N 1
ATOM 2819 C CA . VAL A 1 381 ? -5.388 7.357 26.240 1.00 97.31 381 VAL A CA 1
ATOM 2820 C C . VAL A 1 381 ? -6.420 7.143 25.140 1.00 97.31 381 VAL A C 1
ATOM 2822 O O . VAL A 1 381 ? -6.137 7.403 23.976 1.00 97.31 381 VAL A O 1
ATOM 2825 N N . THR A 1 382 ? -7.619 6.685 25.486 1.00 98.12 382 THR A N 1
ATOM 2826 C CA . THR A 1 382 ? -8.665 6.410 24.494 1.00 98.12 382 THR A CA 1
ATOM 2827 C C . THR A 1 382 ? -9.933 7.196 24.800 1.00 98.12 382 THR A C 1
ATOM 2829 O O . THR A 1 382 ? -10.389 7.256 25.943 1.00 98.12 382 THR A O 1
ATOM 2832 N N . ILE A 1 383 ? -10.526 7.790 23.766 1.00 98.44 383 ILE A N 1
ATOM 2833 C CA . ILE A 1 383 ? -11.902 8.292 23.790 1.00 98.44 383 ILE A CA 1
ATOM 2834 C C . ILE A 1 383 ? -12.814 7.076 23.602 1.00 98.44 383 ILE A C 1
ATOM 2836 O O . ILE A 1 383 ? -12.738 6.440 22.549 1.00 98.44 383 ILE A O 1
ATOM 2840 N N . PRO A 1 384 ? -13.640 6.707 24.595 1.00 97.81 384 PRO A N 1
ATOM 2841 C CA . PRO A 1 384 ? -14.332 5.424 24.605 1.00 97.81 384 PRO A CA 1
ATOM 2842 C C . PRO A 1 384 ? -15.506 5.373 23.619 1.00 97.81 384 PRO A C 1
ATOM 2844 O O . PRO A 1 384 ? -15.967 6.396 23.099 1.00 97.81 384 PRO A O 1
ATOM 2847 N N . PHE A 1 385 ? -16.039 4.169 23.416 1.00 97.38 385 PHE A N 1
ATOM 2848 C CA . PHE A 1 385 ? -17.206 3.928 22.575 1.00 97.38 385 PHE A CA 1
ATOM 2849 C C . PHE A 1 385 ? -18.426 4.770 22.955 1.00 97.38 385 PHE A C 1
ATOM 2851 O O . PHE A 1 385 ? -18.658 5.108 24.119 1.00 97.38 385 PHE A O 1
ATOM 2858 N N . GLY A 1 386 ? -19.246 5.075 21.947 1.00 95.88 386 GLY A N 1
ATOM 2859 C CA . GLY A 1 386 ? -20.491 5.824 22.106 1.00 95.88 386 GLY A CA 1
ATOM 2860 C C . GLY A 1 386 ? -20.301 7.330 22.297 1.00 95.88 386 GLY A C 1
ATOM 2861 O O . GLY A 1 386 ? -21.291 8.045 22.436 1.00 95.88 386 GLY A O 1
ATOM 2862 N N . THR A 1 387 ? -19.059 7.829 22.335 1.00 97.56 387 THR A N 1
ATOM 2863 C CA . THR A 1 387 ? -18.783 9.256 22.555 1.00 97.56 387 THR A CA 1
ATOM 2864 C C . THR A 1 387 ? -19.281 10.120 21.398 1.00 97.56 387 THR A C 1
ATOM 2866 O O . THR A 1 387 ? -19.894 11.154 21.650 1.00 97.56 387 THR A O 1
ATOM 2869 N N . PHE A 1 388 ? -19.084 9.687 20.150 1.00 96.88 388 PHE A N 1
ATOM 2870 C CA . PHE A 1 388 ? -19.594 10.389 18.969 1.00 96.88 388 PHE A CA 1
ATOM 2871 C C . PHE A 1 388 ? -21.120 10.545 19.026 1.00 96.88 388 PHE A C 1
ATOM 2873 O O . PHE A 1 388 ? -21.645 11.655 18.945 1.00 96.88 388 PHE A O 1
ATOM 2880 N N . GLU A 1 389 ? -21.834 9.442 19.261 1.00 96.31 389 GLU A N 1
ATOM 2881 C CA . GLU A 1 389 ? -23.292 9.431 19.368 1.00 96.31 389 GLU A CA 1
ATOM 2882 C C . GLU A 1 389 ? -23.780 10.294 20.542 1.00 96.31 389 GLU A C 1
ATOM 2884 O O . GLU A 1 389 ? -24.743 11.049 20.402 1.00 96.31 389 GLU A O 1
ATOM 2889 N N . HIS A 1 390 ? -23.086 10.235 21.684 1.00 96.88 390 HIS A N 1
ATOM 2890 C CA . HIS A 1 390 ? -23.392 11.062 22.848 1.00 96.88 390 HIS A CA 1
ATOM 2891 C C . HIS A 1 390 ? -23.228 12.560 22.557 1.00 96.88 390 HIS A C 1
ATOM 2893 O O . HIS A 1 390 ? -24.089 13.353 22.935 1.00 96.88 390 HIS A O 1
ATOM 2899 N N . VAL A 1 391 ? -22.155 12.958 21.866 1.00 97.12 391 VAL A N 1
ATOM 2900 C CA . VAL A 1 391 ? -21.890 14.358 21.496 1.00 97.12 391 VAL A CA 1
ATOM 2901 C C . VAL A 1 391 ? -22.914 14.875 20.484 1.00 97.12 391 VAL A C 1
ATOM 2903 O O . VAL A 1 391 ? -23.381 16.007 20.620 1.00 97.12 391 VAL A O 1
ATOM 2906 N N . LEU A 1 392 ? -23.316 14.054 19.510 1.00 96.44 392 LEU A N 1
ATOM 2907 C CA . LEU A 1 392 ? -24.394 14.392 18.576 1.00 96.44 392 LEU A CA 1
ATOM 2908 C C . LEU A 1 392 ? -25.740 14.607 19.284 1.00 96.44 392 LEU A C 1
ATOM 2910 O O . LEU A 1 392 ? -26.539 15.434 18.856 1.00 96.44 392 LEU A O 1
ATOM 2914 N N . GLU A 1 393 ? -26.010 13.855 20.352 1.00 95.38 393 GLU A N 1
ATOM 2915 C CA . GLU A 1 393 ? -27.274 13.925 21.088 1.00 95.38 393 GLU A CA 1
ATOM 2916 C C . GLU A 1 393 ? -27.312 15.032 22.148 1.00 95.38 393 GLU A C 1
ATOM 2918 O O . GLU A 1 393 ? -28.326 15.713 22.287 1.00 95.38 393 GLU A O 1
ATOM 2923 N N . LYS A 1 394 ? -26.224 15.225 22.898 1.00 93.62 394 LYS A N 1
ATOM 2924 C CA . LYS A 1 394 ? -26.174 16.155 24.034 1.00 93.62 394 LYS A CA 1
ATOM 2925 C C . LYS A 1 394 ? -25.979 17.611 23.608 1.00 93.62 394 LYS A C 1
ATOM 2927 O O . LYS A 1 394 ? -26.461 18.519 24.286 1.00 93.62 394 LYS A O 1
ATOM 2932 N N . VAL A 1 395 ? -25.248 17.859 22.521 1.00 94.38 395 VAL A N 1
ATOM 2933 C CA . VAL A 1 395 ? -24.894 19.217 22.091 1.00 94.38 395 VAL A CA 1
ATOM 2934 C C . VAL A 1 395 ? -25.959 19.746 21.135 1.00 94.38 395 VA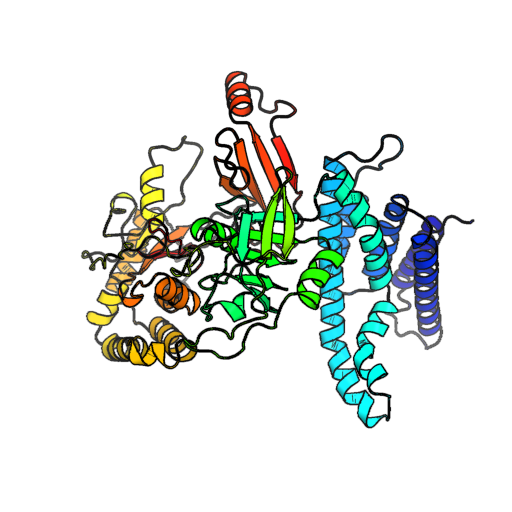L A C 1
ATOM 2936 O O . VAL A 1 395 ? -26.059 19.297 19.999 1.00 94.38 395 VAL A O 1
ATOM 2939 N N . GLY A 1 396 ? -26.730 20.749 21.568 1.00 92.69 396 GLY A N 1
ATOM 2940 C CA . GLY A 1 396 ? -27.837 21.303 20.774 1.00 92.69 396 GLY A CA 1
ATOM 2941 C C . GLY A 1 396 ? -27.435 21.796 19.376 1.00 92.69 396 GLY A C 1
ATOM 2942 O O . GLY A 1 396 ? -28.198 21.617 18.426 1.00 92.69 396 GLY A O 1
ATOM 2943 N N . ALA A 1 397 ? -26.216 22.330 19.225 1.00 94.56 397 ALA A N 1
ATOM 2944 C CA . ALA A 1 397 ? -25.662 22.755 17.934 1.00 94.56 397 ALA A CA 1
ATOM 2945 C C . ALA A 1 397 ? -25.501 21.599 16.924 1.00 94.56 397 ALA A C 1
ATOM 2947 O O . ALA A 1 397 ? -25.539 21.833 15.722 1.00 94.56 397 ALA A O 1
ATOM 2948 N N . ASN A 1 398 ? -25.396 20.352 17.396 1.00 96.94 398 ASN A N 1
ATOM 2949 C CA . ASN A 1 398 ? -25.247 19.165 16.552 1.00 96.94 398 ASN A CA 1
ATOM 2950 C C . ASN A 1 398 ? -26.591 18.531 16.152 1.00 96.94 398 ASN A C 1
ATOM 2952 O O . ASN A 1 398 ? -26.602 17.530 15.442 1.00 96.94 398 ASN A O 1
ATOM 2956 N N . SER A 1 399 ? -27.730 19.078 16.594 1.00 95.81 399 SER A N 1
ATOM 2957 C CA . SER A 1 399 ? -29.051 18.471 16.361 1.00 95.81 399 SER A CA 1
ATOM 2958 C C . SER A 1 399 ? -29.403 18.325 14.874 1.00 95.81 399 SER A C 1
ATOM 2960 O O . SER A 1 399 ? -29.888 17.268 14.468 1.00 95.81 399 SER A O 1
ATOM 2962 N N . ALA A 1 400 ? -29.107 19.344 14.058 1.00 96.56 400 ALA A N 1
ATOM 2963 C CA . ALA A 1 400 ? -29.281 19.291 12.605 1.00 96.56 400 ALA A CA 1
ATOM 2964 C C . ALA A 1 400 ? -28.340 18.257 11.965 1.00 96.56 400 ALA A C 1
ATOM 2966 O O . ALA A 1 400 ? -28.806 17.373 11.249 1.00 96.56 400 ALA A O 1
ATOM 2967 N N . LEU A 1 401 ? -27.049 18.284 12.328 1.00 96.88 401 LEU A N 1
ATOM 2968 C CA . LEU A 1 401 ? -26.049 17.316 11.857 1.00 96.88 401 LEU A CA 1
ATOM 2969 C C . LEU A 1 401 ? -26.465 15.873 12.165 1.00 96.88 401 LEU A C 1
ATOM 2971 O O . LEU A 1 401 ? -26.387 15.009 11.298 1.00 96.88 401 LEU A O 1
ATOM 2975 N N . LYS A 1 402 ? -26.969 15.604 13.378 1.00 96.88 402 LYS A N 1
ATOM 2976 C CA . LYS A 1 402 ? -27.481 14.284 13.776 1.00 96.88 402 LYS A CA 1
ATOM 2977 C C . LYS A 1 402 ? -28.604 13.815 12.849 1.00 96.88 402 LYS A C 1
ATOM 2979 O O . LYS A 1 402 ? -28.592 12.663 12.420 1.00 96.88 402 LYS A O 1
ATOM 2984 N N . ALA A 1 403 ? -29.572 14.685 12.557 1.00 97.00 403 ALA A N 1
ATOM 2985 C CA . ALA A 1 403 ? -30.698 14.355 11.687 1.00 97.00 403 ALA A CA 1
ATOM 2986 C C . ALA A 1 403 ? -30.254 14.125 10.233 1.00 97.00 403 ALA A C 1
ATOM 2988 O O . ALA A 1 403 ? -30.709 13.176 9.594 1.00 97.00 403 ALA A O 1
ATOM 2989 N N . ASP A 1 404 ? -29.340 14.953 9.725 1.00 97.25 404 ASP A N 1
ATOM 2990 C CA . ASP A 1 404 ? -28.824 14.845 8.360 1.00 97.25 404 ASP A CA 1
ATOM 2991 C C . ASP A 1 404 ? -27.955 13.598 8.165 1.00 97.25 404 ASP A C 1
ATOM 2993 O O . ASP A 1 404 ? -28.169 12.857 7.204 1.00 97.25 404 ASP A O 1
ATOM 2997 N N . ILE A 1 405 ? -27.049 13.306 9.106 1.00 96.12 405 ILE A N 1
ATOM 2998 C CA . ILE A 1 405 ? -26.256 12.070 9.108 1.00 96.12 405 ILE A CA 1
ATOM 2999 C C . ILE A 1 405 ? -27.190 10.858 9.162 1.00 96.12 405 ILE A C 1
ATOM 3001 O O . ILE A 1 405 ? -27.024 9.940 8.364 1.00 96.12 405 ILE A O 1
ATOM 3005 N N . ALA A 1 406 ? -28.206 10.849 10.032 1.00 95.25 406 ALA A N 1
ATOM 3006 C CA . ALA A 1 406 ? -29.164 9.741 10.116 1.00 95.25 406 ALA A CA 1
ATOM 3007 C C . ALA A 1 406 ? -29.960 9.533 8.814 1.00 95.25 406 ALA A C 1
ATOM 3009 O O . ALA A 1 406 ? -30.212 8.395 8.427 1.00 95.25 406 ALA A O 1
ATOM 3010 N N . ARG A 1 407 ? -30.331 10.613 8.112 1.00 96.06 407 ARG A N 1
ATOM 3011 C CA . ARG A 1 407 ? -31.000 10.531 6.804 1.00 96.06 407 ARG A CA 1
ATOM 3012 C C . ARG A 1 407 ? -30.0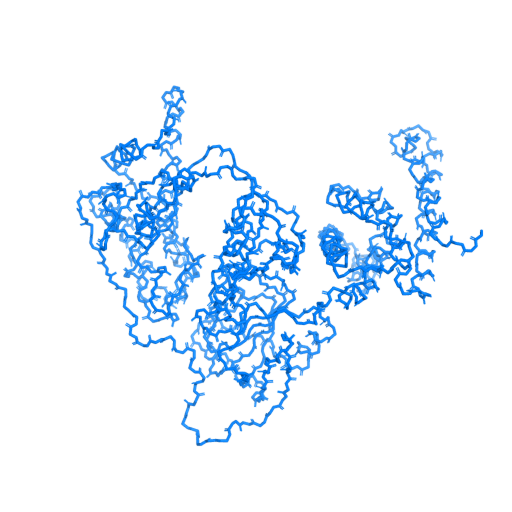70 9.955 5.736 1.00 96.06 407 ARG A C 1
ATOM 3014 O O . ARG A 1 407 ? -30.475 9.049 5.012 1.00 96.06 407 ARG A O 1
ATOM 3021 N N . LEU A 1 408 ? -28.841 10.466 5.646 1.00 95.69 408 LEU A N 1
ATOM 3022 C CA . LEU A 1 408 ? -27.844 10.012 4.671 1.00 95.69 408 LEU A CA 1
ATOM 3023 C C . LEU A 1 408 ? -27.436 8.556 4.893 1.00 95.69 408 LEU A C 1
ATOM 3025 O O . LEU A 1 408 ? -27.212 7.843 3.929 1.00 95.69 408 LEU A O 1
ATOM 3029 N N . THR A 1 409 ? -27.391 8.115 6.150 1.00 93.81 409 THR A N 1
ATOM 3030 C CA . THR A 1 409 ? -26.982 6.757 6.546 1.00 93.81 409 THR A CA 1
ATOM 3031 C C . THR A 1 409 ? -28.151 5.777 6.673 1.00 93.81 409 THR A C 1
ATOM 3033 O O . THR A 1 409 ? -27.969 4.652 7.138 1.00 93.81 409 THR A O 1
ATOM 3036 N N . SER A 1 410 ? -29.358 6.183 6.267 1.00 92.88 410 SER A N 1
ATOM 3037 C CA . SER A 1 410 ? -30.507 5.282 6.188 1.00 92.88 410 SER A CA 1
ATOM 3038 C C . SER A 1 410 ? -30.266 4.195 5.137 1.00 92.88 410 SER A C 1
ATOM 3040 O O . SER A 1 410 ? -29.636 4.449 4.109 1.00 92.88 410 SER A O 1
ATOM 3042 N N . SER A 1 411 ? -30.781 2.987 5.387 1.00 87.25 411 SER A N 1
ATOM 3043 C CA . SER A 1 411 ? -30.619 1.835 4.488 1.00 87.25 411 SER A CA 1
ATOM 3044 C C . SER A 1 411 ? -31.012 2.167 3.052 1.00 87.25 411 SER A C 1
ATOM 3046 O O . SER A 1 411 ? -30.291 1.806 2.129 1.00 87.25 411 SER A O 1
ATOM 3048 N N . ASP A 1 412 ? -32.111 2.898 2.875 1.00 88.44 412 ASP A N 1
ATOM 3049 C CA . ASP A 1 412 ? -32.645 3.240 1.557 1.00 88.44 412 ASP A CA 1
ATOM 3050 C C . ASP A 1 412 ? -31.696 4.191 0.820 1.00 88.44 412 ASP A C 1
ATOM 3052 O O . ASP A 1 412 ? -31.335 3.943 -0.328 1.00 88.44 412 ASP A O 1
ATOM 3056 N N . ARG A 1 413 ? -31.216 5.242 1.503 1.00 90.75 413 ARG A N 1
ATOM 3057 C CA . ARG A 1 413 ? -30.362 6.259 0.880 1.00 90.75 413 ARG A CA 1
ATOM 3058 C C . ARG A 1 413 ? -28.974 5.739 0.532 1.00 90.75 413 ARG A C 1
ATOM 3060 O O . ARG A 1 413 ? -28.443 6.105 -0.517 1.00 90.75 413 ARG A O 1
ATOM 3067 N N . VAL A 1 414 ? -28.386 4.933 1.417 1.00 89.06 414 VAL A N 1
ATOM 3068 C CA . VAL A 1 414 ? -27.064 4.344 1.180 1.00 89.06 414 VAL A CA 1
ATOM 3069 C C . VAL A 1 414 ? -27.148 3.259 0.114 1.00 89.06 414 VAL A C 1
ATOM 3071 O O . VAL A 1 414 ? -26.216 3.129 -0.660 1.00 89.06 414 VAL A O 1
ATOM 3074 N N . SER A 1 415 ? -28.252 2.513 0.016 1.00 85.38 415 SER A N 1
ATOM 3075 C CA . SER A 1 415 ? -28.407 1.503 -1.043 1.00 85.38 415 SER A CA 1
ATOM 3076 C C . SER A 1 415 ? -28.570 2.120 -2.436 1.00 85.38 415 SER A C 1
ATOM 3078 O O . SER A 1 415 ? -28.159 1.504 -3.413 1.00 85.38 415 SER A O 1
ATOM 3080 N N . GLU A 1 416 ? -29.165 3.314 -2.534 1.00 87.94 416 GLU A N 1
ATOM 3081 C CA . GLU A 1 416 ? -29.358 4.029 -3.803 1.00 87.94 416 GLU A CA 1
ATOM 3082 C C . GLU A 1 416 ? -28.044 4.584 -4.371 1.00 87.94 416 GLU A C 1
ATOM 3084 O O . GLU A 1 416 ? -27.724 4.349 -5.532 1.00 87.94 416 GLU A O 1
ATOM 3089 N N . ASP A 1 417 ? -27.277 5.306 -3.551 1.00 90.81 417 ASP A N 1
ATOM 3090 C CA . ASP A 1 417 ? -25.976 5.857 -3.941 1.00 90.81 417 ASP A CA 1
ATOM 3091 C C . ASP A 1 417 ? -25.067 5.936 -2.700 1.00 90.81 417 ASP A C 1
ATOM 3093 O O . ASP A 1 417 ? -25.080 6.951 -1.984 1.00 90.81 417 ASP A O 1
ATOM 3097 N N . PRO A 1 418 ? -24.321 4.848 -2.407 1.00 90.75 418 PRO A N 1
ATOM 3098 C CA . PRO A 1 418 ? -23.440 4.780 -1.249 1.00 90.75 418 PRO A CA 1
ATOM 3099 C C . PRO A 1 418 ? -22.315 5.814 -1.307 1.00 90.75 418 PRO A C 1
ATOM 3101 O O . PRO A 1 418 ? -21.961 6.377 -0.273 1.00 90.75 418 PRO A O 1
ATOM 3104 N N . GLU A 1 419 ? -21.756 6.067 -2.493 1.00 91.12 419 GLU A N 1
ATOM 3105 C CA . GLU A 1 419 ? -20.613 6.965 -2.687 1.00 91.12 419 GLU A CA 1
ATOM 3106 C C . GLU A 1 419 ? -20.980 8.391 -2.278 1.00 91.12 419 GLU A C 1
ATOM 3108 O O . GLU A 1 419 ? -20.347 8.973 -1.394 1.00 91.12 419 GLU A O 1
ATOM 3113 N N . GLU A 1 420 ? -22.061 8.930 -2.844 1.00 94.94 420 GLU A N 1
ATOM 3114 C CA . GLU A 1 420 ? -22.503 10.286 -2.530 1.00 94.94 420 GLU A CA 1
ATOM 3115 C C . GLU A 1 420 ? -23.013 10.401 -1.084 1.00 94.94 420 GLU A C 1
ATOM 3117 O O . GLU A 1 420 ? -22.723 11.382 -0.388 1.00 94.94 420 GLU A O 1
ATOM 3122 N N . ALA A 1 421 ? -23.789 9.418 -0.611 1.00 96.06 421 ALA A N 1
ATOM 3123 C CA . ALA A 1 421 ? -24.391 9.465 0.719 1.00 96.06 421 ALA A CA 1
ATOM 3124 C C . ALA A 1 421 ? -23.337 9.448 1.832 1.00 96.06 421 ALA A C 1
ATOM 3126 O O . ALA A 1 421 ? -23.410 10.247 2.774 1.00 96.06 421 ALA A O 1
ATOM 3127 N N . LEU A 1 422 ? -22.360 8.546 1.721 1.00 95.50 422 LEU A N 1
ATOM 3128 C CA . LEU A 1 422 ? -21.323 8.362 2.726 1.00 95.50 422 LEU A CA 1
ATOM 3129 C C . LEU A 1 422 ? -20.296 9.493 2.699 1.00 95.50 422 LEU A C 1
ATOM 3131 O O . LEU A 1 422 ? -19.904 9.955 3.769 1.00 95.50 422 LEU A O 1
ATOM 3135 N N . GLU A 1 423 ? -19.936 10.018 1.523 1.00 96.56 423 GLU A N 1
ATOM 3136 C CA . GLU A 1 423 ? -19.041 11.178 1.429 1.00 96.56 423 GLU A CA 1
ATOM 3137 C C . GLU A 1 423 ? -19.672 12.423 2.075 1.00 96.56 423 GLU A C 1
ATOM 3139 O O . GLU A 1 423 ? -19.029 13.132 2.854 1.00 96.56 423 GLU A O 1
ATOM 3144 N N . LYS A 1 424 ? -20.978 12.646 1.870 1.00 97.69 424 LYS A N 1
ATOM 3145 C CA . LYS A 1 424 ? -21.707 13.714 2.576 1.00 97.69 424 LYS A CA 1
ATOM 3146 C C . LYS A 1 424 ? -21.777 13.468 4.083 1.00 97.69 424 LYS A C 1
ATOM 3148 O O . LYS A 1 424 ? -21.585 14.403 4.857 1.00 97.69 424 LYS A O 1
ATOM 3153 N N . ALA A 1 425 ? -22.030 12.235 4.526 1.00 97.12 425 ALA A N 1
ATOM 3154 C CA . ALA A 1 425 ? -22.059 11.907 5.953 1.00 97.12 425 ALA A CA 1
ATOM 3155 C C . ALA A 1 425 ? -20.687 12.123 6.617 1.00 97.12 425 ALA A C 1
ATOM 3157 O O . ALA A 1 425 ? -20.611 12.665 7.722 1.00 97.12 425 ALA A O 1
ATOM 3158 N N . LYS A 1 426 ? -19.606 11.768 5.914 1.00 96.94 426 LYS A N 1
ATOM 3159 C CA . LYS A 1 426 ? -18.217 12.015 6.310 1.00 96.94 426 LYS A CA 1
ATOM 3160 C C . LYS A 1 426 ? -17.933 13.509 6.466 1.00 96.94 426 LYS A C 1
ATOM 3162 O O . LYS A 1 426 ? -17.393 13.912 7.495 1.00 96.94 426 LYS A O 1
ATOM 3167 N N . ALA A 1 427 ? -18.355 14.333 5.505 1.00 98.19 427 ALA A N 1
ATOM 3168 C CA . ALA A 1 427 ? -18.222 15.787 5.590 1.00 98.19 427 ALA A CA 1
ATOM 3169 C C . ALA A 1 427 ? -18.970 16.366 6.807 1.00 98.19 427 ALA A C 1
ATOM 3171 O O . ALA A 1 427 ? -18.387 17.114 7.589 1.00 98.19 427 ALA A O 1
ATOM 3172 N N . LEU A 1 428 ? -20.216 15.942 7.051 1.00 98.00 428 LEU A N 1
ATOM 3173 C CA . LEU A 1 428 ? -20.991 16.391 8.217 1.00 98.00 428 LEU A CA 1
ATOM 3174 C C . LEU A 1 428 ? -20.374 15.949 9.553 1.00 98.00 428 LEU A C 1
ATOM 3176 O O . LEU A 1 428 ? -20.432 16.684 10.539 1.00 98.00 428 LEU A O 1
ATOM 3180 N N . ALA A 1 429 ? -19.748 14.771 9.608 1.00 97.19 429 ALA A N 1
ATOM 3181 C CA . ALA A 1 429 ? -19.033 14.315 10.799 1.00 97.19 429 ALA A CA 1
ATOM 3182 C C . ALA A 1 429 ? -17.842 15.230 11.155 1.00 97.19 429 ALA A C 1
ATOM 3184 O O . ALA A 1 429 ? -17.532 15.408 12.336 1.00 97.19 429 ALA A O 1
ATOM 3185 N N . MET A 1 430 ? -17.223 15.875 10.158 1.00 98.06 430 MET A N 1
ATOM 3186 C CA . MET A 1 430 ? -16.156 16.864 10.361 1.00 98.06 430 MET A CA 1
ATOM 3187 C C . MET A 1 430 ? -16.654 18.205 10.920 1.00 98.06 430 MET A C 1
ATOM 3189 O O . MET A 1 430 ? -15.867 18.960 11.504 1.00 98.06 430 MET A O 1
ATOM 3193 N N . GLU A 1 431 ? -17.952 18.488 10.807 1.00 97.62 431 GLU A N 1
ATOM 3194 C CA . GLU A 1 431 ? -18.595 19.709 11.312 1.00 97.62 431 GLU A CA 1
ATOM 3195 C C . GLU A 1 431 ? -19.094 19.582 12.760 1.00 97.62 431 GLU A C 1
ATOM 3197 O O . GLU A 1 431 ? -19.511 20.571 13.366 1.00 97.62 431 GLU A O 1
ATOM 3202 N N . VAL A 1 432 ? -19.020 18.384 13.351 1.00 97.25 432 VAL A N 1
ATOM 3203 C CA . VAL A 1 432 ? -19.486 18.136 14.720 1.00 97.25 432 VAL A CA 1
ATOM 3204 C C . VAL A 1 432 ? -18.795 19.066 15.717 1.00 97.25 432 VAL A C 1
ATOM 3206 O O . VAL A 1 432 ? -17.569 19.131 15.811 1.00 97.25 432 VAL A O 1
ATOM 3209 N N . SER A 1 433 ? -19.604 19.767 16.511 1.00 96.81 433 SER A N 1
ATOM 3210 C CA . SER A 1 433 ? -19.131 20.622 17.596 1.00 96.81 433 SER A CA 1
ATOM 3211 C C . SER A 1 433 ? -18.810 19.778 18.827 1.00 96.81 433 SER A C 1
ATOM 3213 O O . SER A 1 433 ? -19.699 19.154 19.413 1.00 96.81 433 SER A O 1
ATOM 3215 N N . ILE A 1 434 ? -17.542 19.775 19.237 1.00 95.88 434 ILE A N 1
ATOM 3216 C CA . ILE A 1 434 ? -17.071 19.076 20.436 1.00 95.88 434 ILE A CA 1
ATOM 3217 C C . ILE A 1 434 ? -17.256 19.993 21.663 1.00 95.88 434 ILE A C 1
ATOM 3219 O O . ILE A 1 434 ? -16.823 21.149 21.647 1.00 95.88 434 ILE A O 1
ATOM 3223 N N . PRO A 1 435 ? -17.909 19.522 22.745 1.00 95.00 435 PRO A N 1
ATOM 3224 C CA . PRO A 1 435 ? -18.155 20.349 23.920 1.00 95.00 435 PRO A CA 1
ATOM 3225 C C . PRO A 1 435 ? -16.865 20.590 24.720 1.00 95.00 435 PRO A C 1
ATOM 3227 O O . PRO A 1 435 ? -15.996 19.723 24.817 1.00 95.00 435 PRO A O 1
ATOM 3230 N N . SER A 1 436 ? -16.753 21.757 25.363 1.00 91.69 436 SER A N 1
ATOM 3231 C CA . SER A 1 436 ? -15.553 22.149 26.125 1.00 91.69 436 SER A CA 1
ATOM 3232 C C . SER A 1 436 ? -15.208 21.185 27.267 1.00 91.69 436 SER A C 1
ATOM 3234 O O . SER A 1 436 ? -14.031 20.951 27.531 1.00 91.69 436 SER A O 1
ATOM 3236 N N . GLU A 1 437 ? -16.216 20.577 27.900 1.00 94.69 437 GLU A N 1
ATOM 3237 C CA . GLU A 1 437 ? -16.047 19.517 28.907 1.00 94.69 437 GLU A CA 1
ATOM 3238 C C . GLU A 1 437 ? -15.312 18.285 28.356 1.00 94.69 437 GLU A C 1
ATOM 3240 O O . GLU A 1 437 ? -14.457 17.725 29.039 1.00 94.69 437 GLU A O 1
ATOM 3245 N N . MET A 1 438 ? -15.596 17.888 27.111 1.00 95.50 438 MET A N 1
ATOM 3246 C CA . MET A 1 438 ? -14.915 16.775 26.453 1.00 95.50 438 MET A CA 1
ATOM 3247 C C . MET A 1 438 ? -13.471 17.150 26.139 1.00 95.50 438 MET A C 1
ATOM 3249 O O . MET A 1 438 ? -12.568 16.381 26.452 1.00 95.50 438 MET A O 1
ATOM 3253 N N . ARG A 1 439 ? -13.245 18.344 25.577 1.00 92.19 439 ARG A N 1
ATOM 3254 C CA . ARG A 1 439 ? -11.894 18.844 25.282 1.00 92.19 439 ARG A CA 1
ATOM 3255 C C . ARG A 1 439 ? -11.018 18.836 26.537 1.00 92.19 439 ARG A C 1
ATOM 3257 O O . ARG A 1 439 ? -9.913 18.303 26.511 1.00 92.19 439 ARG A O 1
ATOM 3264 N N . ALA A 1 440 ? -11.537 19.371 27.643 1.00 91.44 440 ALA A N 1
ATOM 3265 C CA . ALA A 1 440 ? -10.836 19.392 28.923 1.00 91.44 440 ALA A CA 1
ATOM 3266 C C . ALA A 1 440 ? -10.531 17.975 29.435 1.00 91.44 440 ALA A C 1
ATOM 3268 O O . ALA A 1 440 ? -9.412 17.714 29.866 1.00 91.44 440 ALA A O 1
ATOM 3269 N N . ALA A 1 441 ? -11.491 17.051 29.339 1.00 95.44 441 ALA A N 1
ATOM 3270 C CA . ALA A 1 441 ? -11.303 15.668 29.765 1.00 95.44 441 ALA A CA 1
ATOM 3271 C C . ALA A 1 441 ? -10.280 14.901 28.909 1.00 95.44 441 ALA A C 1
ATOM 3273 O O . ALA A 1 441 ? -9.526 14.100 29.454 1.00 95.44 441 ALA A O 1
ATOM 3274 N N . VAL A 1 442 ? -10.227 15.140 27.594 1.00 94.88 442 VAL A N 1
ATOM 3275 C CA . VAL A 1 442 ? -9.220 14.532 26.705 1.00 94.88 442 VAL A CA 1
ATOM 3276 C C . VAL A 1 442 ? -7.824 15.047 27.043 1.00 94.88 442 VAL A C 1
ATOM 3278 O O . VAL A 1 442 ? -6.918 14.240 27.225 1.00 94.88 442 VAL A O 1
ATOM 3281 N N . VAL A 1 443 ? -7.657 16.364 27.197 1.00 91.12 443 VAL A N 1
ATOM 3282 C CA . VAL A 1 443 ? -6.367 16.967 27.575 1.00 91.12 443 VAL A CA 1
ATOM 3283 C C . VAL A 1 443 ? -5.898 16.467 28.942 1.00 91.12 443 VAL A C 1
ATOM 3285 O O . VAL A 1 443 ? -4.733 16.111 29.103 1.00 91.12 443 VAL A O 1
ATOM 3288 N N . GLU A 1 444 ? -6.801 16.393 29.919 1.00 92.19 444 GLU A N 1
ATOM 3289 C CA . GLU A 1 444 ? -6.468 15.876 31.245 1.00 92.19 444 GLU A CA 1
ATOM 3290 C C . GLU A 1 444 ? -6.128 14.381 31.205 1.00 92.19 444 GLU A C 1
ATOM 3292 O O . GLU A 1 444 ? -5.127 13.966 31.781 1.00 92.19 444 GLU A O 1
ATOM 3297 N N . GLY A 1 445 ? -6.885 13.577 30.452 1.00 95.12 445 GLY A N 1
ATOM 3298 C CA . GLY A 1 445 ? -6.592 12.156 30.265 1.00 95.12 445 GLY A CA 1
ATOM 3299 C C . GLY A 1 445 ? -5.251 11.909 29.566 1.00 95.12 445 GLY A C 1
ATOM 3300 O O . GLY A 1 445 ? -4.530 10.984 29.933 1.00 95.12 445 GLY A O 1
ATOM 3301 N N . MET A 1 446 ? -4.879 12.753 28.598 1.00 94.19 446 MET A N 1
ATOM 3302 C CA . MET A 1 446 ? -3.545 12.738 27.987 1.00 94.19 446 MET A CA 1
ATOM 3303 C C . MET A 1 446 ? -2.460 13.015 29.034 1.00 94.19 446 MET A C 1
ATOM 3305 O O . MET A 1 446 ? -1.501 12.252 29.134 1.00 94.19 446 MET A O 1
ATOM 3309 N N . ARG A 1 447 ? -2.642 14.049 29.864 1.00 91.88 447 ARG A N 1
ATOM 3310 C CA . ARG A 1 447 ? -1.711 14.407 30.942 1.00 91.88 447 ARG A CA 1
ATOM 3311 C C . ARG A 1 447 ? -1.548 13.272 31.959 1.00 91.88 447 ARG A C 1
ATOM 3313 O O . ARG A 1 447 ? -0.424 12.944 32.330 1.00 91.88 447 ARG A O 1
ATOM 3320 N N . GLU A 1 448 ? -2.649 12.659 32.392 1.00 94.06 448 GLU A N 1
ATOM 3321 C CA . GLU A 1 448 ? -2.650 11.512 33.312 1.00 94.06 448 GLU A CA 1
ATOM 3322 C C . GLU A 1 448 ? -1.969 10.275 32.711 1.00 94.06 448 GLU A C 1
ATOM 3324 O O . GLU A 1 448 ? -1.299 9.534 33.428 1.00 94.06 448 GLU A O 1
ATOM 3329 N N . ALA A 1 449 ? -2.091 10.072 31.396 1.00 93.19 449 ALA A N 1
ATOM 3330 C CA . ALA A 1 449 ? -1.426 8.991 30.673 1.00 93.19 449 ALA A CA 1
ATOM 3331 C C . ALA A 1 449 ? 0.074 9.244 30.418 1.00 93.19 449 ALA A C 1
ATOM 3333 O O . ALA A 1 449 ? 0.738 8.381 29.849 1.00 93.19 449 ALA A O 1
ATOM 3334 N N . GLY A 1 450 ? 0.613 10.402 30.820 1.00 91.81 450 GLY A N 1
ATOM 3335 C CA . GLY A 1 450 ? 2.008 10.785 30.572 1.00 91.81 450 GLY A CA 1
ATOM 3336 C C . GLY A 1 450 ? 2.257 11.400 29.191 1.00 91.81 450 GLY A C 1
ATOM 3337 O O . GLY A 1 450 ? 3.407 11.603 28.804 1.00 91.81 450 GLY A O 1
ATOM 3338 N N . ILE A 1 451 ? 1.201 11.731 28.445 1.00 91.56 451 ILE A N 1
ATOM 3339 C CA . ILE A 1 451 ? 1.292 12.436 27.166 1.00 91.56 451 ILE A CA 1
ATOM 3340 C C . ILE A 1 451 ? 1.376 13.940 27.453 1.00 91.56 451 ILE A C 1
ATOM 3342 O O . ILE A 1 451 ? 0.368 14.647 27.503 1.00 91.56 451 ILE A O 1
ATOM 3346 N N . ASP A 1 452 ? 2.601 14.432 27.644 1.00 80.81 452 ASP A N 1
ATOM 3347 C CA . ASP A 1 452 ? 2.891 15.863 27.787 1.00 80.81 452 ASP A CA 1
ATOM 3348 C C . ASP A 1 452 ? 2.874 16.556 26.414 1.00 80.81 452 ASP A C 1
ATOM 3350 O O . ASP A 1 452 ? 3.908 16.802 25.785 1.00 80.81 452 ASP A O 1
ATOM 3354 N N . TRP A 1 453 ? 1.671 16.803 25.888 1.00 77.25 453 TRP A N 1
ATOM 3355 C CA . TRP A 1 453 ? 1.508 17.562 24.652 1.00 77.25 453 TRP A CA 1
ATOM 3356 C C . TRP A 1 453 ? 1.604 19.058 24.951 1.00 77.25 453 TRP A C 1
ATOM 3358 O O . TRP A 1 453 ? 0.672 19.684 25.459 1.00 77.25 453 TRP A O 1
ATOM 3368 N N . ARG A 1 454 ? 2.773 19.623 24.644 1.00 66.00 454 ARG A N 1
ATOM 3369 C CA . ARG A 1 454 ? 3.124 21.025 24.876 1.00 66.00 454 ARG A CA 1
ATOM 3370 C C . ARG A 1 454 ? 2.099 21.983 24.270 1.00 66.00 454 ARG A C 1
ATOM 3372 O O . ARG A 1 454 ? 2.097 22.204 23.060 1.00 66.00 454 ARG A O 1
ATOM 3379 N N . PHE A 1 455 ? 1.363 22.698 25.117 1.00 62.72 455 PHE A N 1
ATOM 3380 C CA . PHE A 1 455 ? 0.782 23.993 24.744 1.00 62.72 455 PHE A CA 1
ATOM 3381 C C . PHE A 1 455 ? 1.819 25.115 24.928 1.00 62.72 455 PHE A C 1
ATOM 3383 O O . PHE A 1 455 ? 1.550 26.135 25.560 1.00 62.72 455 PHE A O 1
ATOM 3390 N N . GLU A 1 456 ? 3.048 24.904 24.444 1.00 56.81 456 GLU A N 1
ATOM 3391 C CA . GLU A 1 456 ? 4.088 25.935 24.445 1.00 56.81 456 GLU A CA 1
ATOM 3392 C C . GLU A 1 456 ? 3.720 27.029 23.427 1.00 56.81 456 GLU A C 1
ATOM 3394 O O . GLU A 1 456 ? 3.455 26.761 22.255 1.00 56.81 456 GLU A O 1
ATOM 3399 N N . GLY A 1 457 ? 3.687 28.285 23.883 1.00 59.09 457 GLY A N 1
ATOM 3400 C CA . GLY A 1 457 ? 3.314 29.450 23.078 1.00 59.09 457 GLY A CA 1
ATOM 3401 C C . GLY A 1 457 ? 2.172 30.270 23.689 1.00 59.09 457 GLY A C 1
ATOM 3402 O O . GLY A 1 457 ? 1.556 29.893 24.680 1.00 59.09 457 GLY A O 1
ATOM 3403 N N . GLY A 1 458 ? 1.898 31.445 23.115 1.00 72.25 458 GLY A N 1
ATOM 3404 C CA . GLY A 1 458 ? 0.771 32.282 23.544 1.00 72.25 458 GLY A CA 1
ATOM 3405 C C . GLY A 1 458 ? -0.594 31.651 23.226 1.00 72.25 458 GLY A C 1
ATOM 3406 O O . GLY A 1 458 ? -0.685 30.639 22.534 1.00 72.25 458 GLY A O 1
ATOM 3407 N N . SER A 1 459 ? -1.679 32.304 23.649 1.00 79.94 459 SER A N 1
ATOM 3408 C CA . SER A 1 459 ? -3.068 31.830 23.476 1.00 79.94 459 SER A CA 1
ATOM 3409 C C . SER A 1 459 ? -3.422 31.350 22.058 1.00 79.94 459 SER A C 1
ATOM 3411 O O . SER A 1 459 ? -4.138 30.367 21.902 1.00 79.94 459 SER A O 1
ATOM 3413 N N . LYS A 1 460 ? -2.878 31.988 21.013 1.00 81.75 460 LYS A N 1
ATOM 3414 C CA . LYS A 1 460 ? -3.096 31.598 19.607 1.00 81.75 460 LYS A CA 1
ATOM 3415 C C . LYS A 1 460 ? -2.482 30.246 19.223 1.00 81.75 460 LYS A C 1
ATOM 3417 O O . LYS A 1 460 ? -3.013 29.570 18.350 1.00 81.75 460 LYS A O 1
ATOM 3422 N N . ALA A 1 461 ? -1.336 29.872 19.793 1.00 81.00 461 ALA A N 1
ATOM 3423 C CA . ALA A 1 461 ? -0.706 28.579 19.504 1.00 81.00 461 ALA A CA 1
ATOM 3424 C C . ALA A 1 461 ? -1.534 27.442 20.106 1.00 81.00 461 ALA A C 1
ATOM 3426 O O . ALA A 1 461 ? -1.869 26.490 19.407 1.00 81.00 461 ALA A O 1
ATOM 3427 N N . ARG A 1 462 ? -1.967 27.639 21.354 1.00 81.25 462 ARG A N 1
ATOM 3428 C CA . ARG A 1 462 ? -2.868 26.731 22.055 1.00 81.25 462 ARG A CA 1
ATOM 3429 C C . ARG A 1 462 ? -4.175 26.498 21.297 1.00 81.25 462 ARG A C 1
ATOM 3431 O O . ARG A 1 462 ? -4.536 25.349 21.087 1.00 81.25 462 ARG A O 1
ATOM 3438 N N . LEU A 1 463 ? -4.841 27.563 20.839 1.00 82.69 463 LEU A N 1
ATOM 3439 C CA . LEU A 1 463 ? -6.082 27.438 20.060 1.00 82.69 463 LEU A CA 1
ATOM 3440 C C . LEU A 1 463 ? -5.889 26.585 18.799 1.00 82.69 463 LEU A C 1
ATOM 3442 O O . LEU A 1 463 ? -6.672 25.675 18.559 1.00 82.69 463 LEU A O 1
ATOM 3446 N N . ARG A 1 464 ? -4.803 26.805 18.047 1.00 85.44 464 ARG A N 1
ATOM 3447 C CA . ARG A 1 464 ? -4.497 26.003 16.850 1.00 85.44 464 ARG A CA 1
ATOM 3448 C C . ARG A 1 464 ? -4.280 24.523 17.168 1.00 85.44 464 ARG A C 1
ATOM 3450 O O . ARG A 1 464 ? -4.743 23.667 16.427 1.00 85.44 464 ARG A O 1
ATOM 3457 N N . GLN A 1 465 ? -3.587 24.207 18.260 1.00 83.88 465 GLN A N 1
ATOM 3458 C CA . GLN A 1 465 ? -3.367 22.817 18.675 1.00 83.88 465 GLN A CA 1
ATOM 3459 C C . GLN A 1 465 ? -4.664 22.153 19.144 1.00 83.88 465 GLN A C 1
ATOM 3461 O O . GLN A 1 465 ? -4.923 20.996 18.827 1.00 83.88 465 GLN A O 1
ATOM 3466 N N . GLU A 1 466 ? -5.496 22.890 19.878 1.00 84.94 466 GLU A N 1
ATOM 3467 C CA . GLU A 1 466 ? -6.819 22.432 20.286 1.00 84.94 466 GLU A CA 1
ATOM 3468 C C . GLU A 1 466 ? -7.718 22.160 19.061 1.00 84.94 466 GLU A C 1
ATOM 3470 O O . GLU A 1 466 ? -8.393 21.133 19.029 1.00 84.94 466 GLU A O 1
ATOM 3475 N N . GLU A 1 467 ? -7.680 23.012 18.030 1.00 89.19 467 GLU A N 1
ATOM 3476 C CA . GLU A 1 467 ? -8.364 22.793 16.743 1.00 89.19 467 GLU A CA 1
ATOM 3477 C C . GLU A 1 467 ? -7.827 21.562 15.996 1.00 89.19 467 GLU A C 1
ATOM 3479 O O . GLU A 1 467 ? -8.609 20.791 15.444 1.00 89.19 467 GLU A O 1
ATOM 3484 N N . GLN A 1 468 ? -6.509 21.334 16.006 1.00 91.06 468 GLN A N 1
ATOM 3485 C CA . GLN A 1 468 ? -5.886 20.156 15.389 1.00 91.06 468 GLN A CA 1
ATOM 3486 C C . GLN A 1 468 ? -6.295 18.849 16.076 1.00 91.06 468 GLN A C 1
ATOM 3488 O O . GLN A 1 468 ? -6.600 17.874 15.391 1.00 91.06 468 GLN A O 1
ATOM 3493 N N . ILE A 1 469 ? -6.337 18.825 17.413 1.00 92.19 469 ILE A N 1
ATOM 3494 C CA . ILE A 1 469 ? -6.808 17.664 18.185 1.00 92.19 469 ILE A CA 1
ATOM 3495 C C . ILE A 1 469 ? -8.267 17.362 17.835 1.00 92.19 469 ILE A C 1
ATOM 3497 O O . ILE A 1 469 ? -8.620 16.214 17.577 1.00 92.19 469 ILE A O 1
ATOM 3501 N N . GLU A 1 470 ? -9.118 18.385 17.777 1.00 94.62 470 GLU A N 1
ATOM 3502 C CA . GLU A 1 470 ? -10.517 18.201 17.396 1.00 94.62 470 GLU A CA 1
ATOM 3503 C C . GLU A 1 470 ? -10.678 17.732 15.960 1.00 94.62 470 GLU A C 1
ATOM 3505 O O . GLU A 1 470 ? -11.484 16.841 15.704 1.00 94.62 470 GLU A O 1
ATOM 3510 N N . ALA A 1 471 ? -9.916 18.299 15.026 1.00 96.44 471 ALA A N 1
ATOM 3511 C CA . ALA A 1 471 ? -9.900 17.833 13.649 1.00 96.44 471 ALA A CA 1
ATOM 3512 C C . ALA A 1 471 ? -9.507 16.351 13.582 1.00 96.44 471 ALA A C 1
ATOM 3514 O O . ALA A 1 471 ? -10.200 15.587 12.922 1.00 96.44 471 ALA A O 1
ATOM 3515 N N . ALA A 1 472 ? -8.481 15.920 14.321 1.00 96.88 472 ALA A N 1
ATOM 3516 C CA . ALA A 1 472 ? -8.048 14.524 14.352 1.00 96.88 472 ALA A CA 1
ATOM 3517 C C . ALA A 1 472 ? -9.114 13.579 14.937 1.00 96.88 472 ALA A C 1
ATOM 3519 O O . ALA A 1 472 ? -9.392 12.535 14.352 1.00 96.88 472 ALA A O 1
ATOM 3520 N N . ILE A 1 473 ? -9.763 13.957 16.046 1.00 97.88 473 ILE A N 1
ATOM 3521 C CA . ILE A 1 473 ? -10.872 13.185 16.636 1.00 97.88 473 ILE A CA 1
ATOM 3522 C C . ILE A 1 473 ? -12.015 13.037 15.627 1.00 97.88 473 ILE A C 1
ATOM 3524 O O . ILE A 1 473 ? -12.517 11.933 15.410 1.00 97.88 473 ILE A O 1
ATOM 3528 N N . LYS A 1 474 ? -12.406 14.144 14.985 1.00 98.12 474 LYS A N 1
ATOM 3529 C CA . LYS A 1 474 ? -13.482 14.155 13.991 1.00 98.12 474 LYS A CA 1
ATOM 3530 C C . LYS A 1 474 ? -13.120 13.344 12.754 1.00 98.12 474 LYS A C 1
ATOM 3532 O O . LYS A 1 474 ? -13.982 12.621 12.276 1.00 98.12 474 LYS A O 1
ATOM 3537 N N . SER A 1 475 ? -11.867 13.373 12.298 1.00 97.94 475 SER A N 1
ATOM 3538 C CA . SER A 1 475 ? -11.398 12.538 11.186 1.00 97.94 475 SER A CA 1
ATOM 3539 C C . SER A 1 475 ? -11.546 11.047 11.487 1.00 97.94 475 SER A C 1
ATOM 3541 O O . SER A 1 475 ? -12.017 10.304 10.630 1.00 97.94 475 SER A O 1
ATOM 3543 N N . VAL A 1 476 ? -11.220 10.609 12.710 1.00 97.62 476 VAL A N 1
ATOM 3544 C CA . VAL A 1 476 ? -11.412 9.207 13.124 1.00 97.62 476 VAL A CA 1
ATOM 3545 C C . VAL A 1 476 ? -12.898 8.850 13.221 1.00 97.62 476 VAL A C 1
ATOM 3547 O O . VAL A 1 476 ? -13.304 7.767 12.819 1.00 97.62 476 VAL A O 1
ATOM 3550 N N . TRP A 1 477 ? -13.756 9.748 13.711 1.00 97.44 477 TRP A N 1
ATOM 3551 C CA . TRP A 1 477 ? -15.204 9.501 13.691 1.00 97.44 477 TRP A CA 1
ATOM 3552 C C . TRP A 1 477 ? -15.777 9.456 12.276 1.00 97.44 477 TRP A C 1
ATOM 3554 O O . TRP A 1 477 ? -16.603 8.596 11.973 1.00 97.44 477 TRP A O 1
ATOM 3564 N N . ALA A 1 478 ? -15.324 10.358 11.411 1.00 97.00 478 ALA A N 1
ATOM 3565 C CA . ALA A 1 478 ? -15.752 10.459 10.027 1.00 97.00 478 ALA A CA 1
ATOM 3566 C C . ALA A 1 478 ? -15.341 9.225 9.213 1.00 97.00 478 ALA A C 1
ATOM 3568 O O . ALA A 1 478 ? -16.051 8.844 8.284 1.00 97.00 478 ALA A O 1
ATOM 3569 N N . SER A 1 479 ? -14.250 8.548 9.584 1.00 95.38 479 SER A N 1
ATOM 3570 C CA . SER A 1 479 ? -13.784 7.358 8.872 1.00 95.38 479 SER A CA 1
ATOM 3571 C C . SER A 1 479 ? -14.706 6.142 8.996 1.00 95.38 479 SER A C 1
ATOM 3573 O O . SER A 1 479 ? -14.659 5.253 8.146 1.00 95.38 479 SER A O 1
ATOM 3575 N N . LYS A 1 480 ? -15.647 6.151 9.955 1.00 93.50 480 LYS A N 1
ATOM 3576 C CA . LYS A 1 480 ? -16.798 5.228 9.981 1.00 93.50 480 LYS A CA 1
ATOM 3577 C C . LYS A 1 480 ? -17.588 5.242 8.664 1.00 93.50 480 LYS A C 1
ATOM 3579 O O . LYS A 1 480 ? -18.169 4.227 8.297 1.00 93.50 480 LYS A O 1
ATOM 3584 N N . PHE A 1 481 ? -17.617 6.382 7.975 1.00 94.69 481 PHE A N 1
ATOM 3585 C CA . PHE A 1 481 ? -18.329 6.584 6.713 1.00 94.69 481 PHE A CA 1
ATOM 3586 C C . PHE A 1 481 ? -17.425 6.404 5.488 1.00 94.69 481 PHE A C 1
ATOM 3588 O O . PHE A 1 481 ? -17.793 6.801 4.391 1.00 94.69 481 PHE A O 1
ATOM 3595 N N . ASN A 1 482 ? -16.231 5.824 5.632 1.00 92.69 482 ASN A N 1
ATOM 3596 C CA . ASN A 1 482 ? -15.437 5.472 4.462 1.00 92.69 482 ASN A CA 1
ATOM 3597 C C . ASN A 1 482 ? -16.182 4.426 3.618 1.00 92.69 482 ASN A C 1
ATOM 3599 O O . ASN A 1 482 ? -16.648 3.411 4.139 1.00 92.69 482 ASN A O 1
ATOM 3603 N N . LEU A 1 483 ? -16.219 4.633 2.301 1.00 89.12 483 LEU A N 1
ATOM 3604 C CA . LEU A 1 483 ? -16.892 3.743 1.352 1.00 89.12 483 LEU A CA 1
ATOM 3605 C C . LEU A 1 483 ? -16.434 2.279 1.481 1.00 89.12 483 LEU A C 1
ATOM 3607 O O . LEU A 1 483 ? -17.252 1.364 1.531 1.00 89.12 483 LEU A O 1
ATOM 3611 N N . ARG A 1 484 ? -15.123 2.059 1.628 1.00 86.38 484 ARG A N 1
ATOM 3612 C CA . ARG A 1 484 ? -14.545 0.724 1.850 1.00 86.38 484 ARG A CA 1
ATOM 3613 C C . ARG A 1 484 ? -15.016 0.064 3.148 1.00 86.38 484 ARG A C 1
ATOM 3615 O O . ARG A 1 484 ? -15.238 -1.140 3.173 1.00 86.38 484 ARG A O 1
ATOM 3622 N N . ALA A 1 485 ? -15.186 0.844 4.221 1.00 89.44 485 ALA A N 1
ATOM 3623 C CA . ALA A 1 485 ? -15.646 0.322 5.503 1.00 89.44 485 ALA A CA 1
ATOM 3624 C C . ALA A 1 485 ? -17.103 -0.133 5.386 1.00 89.44 485 ALA A C 1
ATOM 3626 O O . ALA A 1 485 ? -17.461 -1.202 5.874 1.00 89.44 485 ALA A O 1
ATOM 3627 N N . TYR A 1 486 ? -17.919 0.642 4.664 1.00 90.06 486 TYR A N 1
ATOM 3628 C CA . TYR A 1 486 ? -19.285 0.262 4.332 1.00 90.06 486 TYR A CA 1
ATOM 3629 C C . TYR A 1 486 ? -19.346 -1.034 3.514 1.00 90.06 486 TYR A C 1
ATOM 3631 O O . TYR A 1 486 ? -20.025 -1.966 3.941 1.00 90.06 486 TYR A O 1
ATOM 3639 N N . TYR A 1 487 ? -18.627 -1.130 2.388 1.00 86.69 487 TYR A N 1
ATOM 3640 C CA . TYR A 1 487 ? -18.679 -2.328 1.540 1.00 86.69 487 TYR A CA 1
ATOM 3641 C C . TYR A 1 487 ? -18.178 -3.580 2.260 1.00 86.69 487 TYR A C 1
ATOM 3643 O O . TYR A 1 487 ? -18.813 -4.628 2.151 1.00 86.69 487 TYR A O 1
ATOM 3651 N N . SER A 1 488 ? -17.121 -3.464 3.068 1.00 85.56 488 SER A N 1
ATOM 3652 C CA . SER A 1 488 ? -16.600 -4.597 3.837 1.00 85.56 488 SER A CA 1
ATOM 3653 C C . SER A 1 488 ? -17.605 -5.117 4.871 1.00 85.56 488 SER A C 1
ATOM 3655 O O . SER A 1 488 ? -17.850 -6.323 4.967 1.00 85.56 488 SER A O 1
ATOM 3657 N N . LEU A 1 489 ? -18.287 -4.217 5.587 1.00 87.31 489 LEU A N 1
ATOM 3658 C CA . LEU A 1 489 ? -19.346 -4.592 6.529 1.00 87.31 489 LEU A CA 1
ATOM 3659 C C . LEU A 1 489 ? -20.583 -5.139 5.814 1.00 87.31 489 LEU A C 1
ATOM 3661 O O . LEU A 1 489 ? -21.151 -6.135 6.259 1.00 87.31 489 LEU A O 1
ATOM 3665 N N . HIS A 1 490 ? -20.979 -4.528 4.695 1.00 84.62 490 HIS A N 1
ATOM 3666 C CA . HIS A 1 490 ? -22.105 -4.979 3.882 1.00 84.62 490 HIS A CA 1
ATOM 3667 C C . HIS A 1 490 ? -21.876 -6.407 3.364 1.00 84.62 490 HIS A C 1
ATOM 3669 O O . HIS A 1 490 ? -22.748 -7.263 3.526 1.00 84.62 490 HIS A O 1
ATOM 3675 N N . LYS A 1 491 ? -20.673 -6.691 2.847 1.00 82.75 491 LYS A N 1
ATOM 3676 C CA . LYS A 1 491 ? -20.205 -8.030 2.456 1.00 82.75 491 LYS A CA 1
ATOM 3677 C C . LYS A 1 491 ? -20.289 -9.027 3.614 1.00 82.75 491 LYS A C 1
ATOM 3679 O O . LYS A 1 491 ? -20.801 -10.138 3.483 1.00 82.75 491 LYS A O 1
ATOM 3684 N N . ALA A 1 492 ? -19.857 -8.608 4.802 1.00 81.56 492 ALA A N 1
ATOM 3685 C CA . ALA A 1 492 ? -19.964 -9.411 6.018 1.00 81.56 492 ALA A CA 1
ATOM 3686 C C . ALA A 1 492 ? -21.401 -9.511 6.578 1.00 81.56 492 ALA A C 1
ATOM 3688 O O . ALA A 1 492 ? -21.620 -10.186 7.586 1.00 81.56 492 ALA A O 1
ATOM 3689 N N . LYS A 1 493 ? -22.392 -8.868 5.937 1.00 84.94 493 LYS A N 1
ATOM 3690 C CA . LYS A 1 493 ? -23.790 -8.756 6.393 1.00 84.94 493 LYS A CA 1
ATOM 3691 C C . LYS A 1 493 ? -23.913 -8.139 7.786 1.00 84.94 493 LYS A C 1
ATOM 3693 O O . LYS A 1 493 ? -24.815 -8.470 8.557 1.00 84.94 493 LYS A O 1
ATOM 3698 N N . LEU A 1 494 ? -22.990 -7.239 8.103 1.00 86.06 494 LEU A N 1
ATOM 3699 C CA . LEU A 1 494 ? -22.942 -6.474 9.334 1.00 86.06 494 LEU A CA 1
ATOM 3700 C C . LEU A 1 494 ? -23.557 -5.101 9.089 1.00 86.06 494 LEU A C 1
ATOM 3702 O O . LEU A 1 494 ? -23.288 -4.433 8.093 1.00 86.06 494 LEU A O 1
ATOM 3706 N N . ASN A 1 495 ? -24.387 -4.658 10.026 1.00 86.50 495 ASN A N 1
ATOM 3707 C CA . ASN A 1 495 ? -24.949 -3.322 9.959 1.00 86.50 495 ASN A CA 1
ATOM 3708 C C . ASN A 1 495 ? -23.876 -2.299 10.352 1.00 86.50 495 ASN A C 1
ATOM 3710 O O . ASN A 1 495 ? -23.477 -2.222 11.515 1.00 86.50 495 ASN A O 1
ATOM 3714 N N . PHE A 1 496 ? -23.432 -1.475 9.402 1.00 86.81 496 PHE A N 1
ATOM 3715 C CA . PHE A 1 496 ? -22.407 -0.463 9.671 1.00 86.81 496 PHE A CA 1
ATOM 3716 C C . PHE A 1 496 ? -22.845 0.589 10.702 1.00 86.81 496 PHE A C 1
ATOM 3718 O O . PHE A 1 496 ? -22.011 1.210 11.367 1.00 86.81 496 PHE A O 1
ATOM 3725 N N . MET A 1 497 ? -24.153 0.747 10.919 1.00 87.50 497 MET A N 1
ATOM 3726 C CA . MET A 1 497 ? -24.672 1.623 11.965 1.00 87.50 497 MET A CA 1
ATOM 3727 C C . MET A 1 497 ? -24.460 1.074 13.374 1.00 87.50 497 MET A C 1
ATOM 3729 O O . MET A 1 497 ? -24.504 1.865 14.317 1.00 87.50 497 MET A O 1
ATOM 3733 N N . ASP A 1 498 ? -24.144 -0.213 13.538 1.00 90.12 498 ASP A N 1
ATOM 3734 C CA . ASP A 1 498 ? -23.811 -0.824 14.832 1.00 90.12 498 ASP A CA 1
ATOM 3735 C C . ASP A 1 498 ? -22.347 -0.585 15.235 1.00 90.12 498 ASP A C 1
ATOM 3737 O O . ASP A 1 498 ? -21.988 -0.747 16.408 1.00 90.12 498 ASP A O 1
ATOM 3741 N N . VAL A 1 499 ? -21.516 -0.111 14.298 1.00 91.69 499 VAL A N 1
ATOM 3742 C CA . VAL A 1 499 ? -20.130 0.280 14.568 1.00 91.69 499 VAL A CA 1
ATOM 3743 C C . VAL A 1 499 ? -20.103 1.491 15.499 1.00 91.69 499 VAL A C 1
ATOM 3745 O O . VAL A 1 499 ? -20.777 2.506 15.280 1.00 91.69 499 VAL A O 1
ATOM 3748 N N . ARG A 1 500 ? -19.321 1.391 16.567 1.00 93.69 500 ARG A N 1
ATOM 3749 C CA . ARG A 1 500 ? -19.016 2.455 17.521 1.00 93.69 500 ARG A CA 1
ATOM 3750 C C . ARG A 1 500 ? -17.522 2.709 17.449 1.00 93.69 500 ARG A C 1
ATOM 3752 O O . ARG A 1 500 ? -16.724 1.802 17.665 1.00 93.69 500 ARG A O 1
ATOM 3759 N N . MET A 1 501 ? -17.156 3.947 17.139 1.00 94.81 501 MET A N 1
ATOM 3760 C CA . MET A 1 501 ? -15.760 4.341 16.996 1.00 94.81 501 MET A CA 1
ATOM 3761 C C . MET A 1 501 ? -15.224 4.851 18.335 1.00 94.81 501 MET A C 1
ATOM 3763 O O . MET A 1 501 ? -15.717 5.854 18.858 1.00 94.81 501 MET A O 1
ATOM 3767 N N . ALA A 1 502 ? -14.232 4.158 18.891 1.00 96.94 502 ALA A N 1
ATOM 3768 C CA . ALA A 1 502 ? -13.348 4.726 19.903 1.00 96.94 502 ALA A CA 1
ATOM 3769 C C . ALA A 1 502 ? -12.130 5.355 19.210 1.00 96.94 502 ALA A C 1
ATOM 3771 O O . ALA A 1 502 ? -11.808 5.006 18.073 1.00 96.94 502 ALA A O 1
ATOM 3772 N N . VAL A 1 503 ? -11.470 6.297 19.886 1.00 98.19 503 VAL A N 1
ATOM 3773 C CA . VAL A 1 503 ? -10.291 6.994 19.348 1.00 98.19 503 VAL A CA 1
ATOM 3774 C C . VAL A 1 503 ? -9.116 6.773 20.281 1.00 98.19 503 VAL A C 1
ATOM 3776 O O . VAL A 1 503 ? -9.082 7.344 21.370 1.00 98.19 503 VAL A O 1
ATOM 3779 N N . LEU A 1 504 ? -8.166 5.943 19.862 1.00 97.62 504 LEU A N 1
ATOM 3780 C CA . LEU A 1 504 ? -6.927 5.692 20.591 1.00 97.62 504 LEU A CA 1
ATOM 3781 C C . LEU A 1 504 ? -5.914 6.793 20.262 1.00 97.62 504 LEU A C 1
ATOM 3783 O O . LEU A 1 504 ? -5.528 6.969 19.109 1.00 97.62 504 LEU A O 1
ATOM 3787 N N . ILE A 1 505 ? -5.474 7.523 21.280 1.00 97.38 505 ILE A N 1
ATOM 3788 C CA . ILE A 1 505 ? -4.522 8.628 21.179 1.00 97.38 505 ILE A CA 1
ATOM 3789 C C . ILE A 1 505 ? -3.186 8.160 21.745 1.00 97.38 505 ILE A C 1
ATOM 3791 O O . ILE A 1 505 ? -3.116 7.727 22.898 1.00 97.38 505 ILE A O 1
ATOM 3795 N N . GLN A 1 506 ? -2.128 8.257 20.943 1.00 94.94 506 GLN A N 1
ATOM 3796 C CA . GLN A 1 506 ? -0.779 7.854 21.342 1.00 94.94 506 GLN A CA 1
ATOM 3797 C C . GLN A 1 506 ? 0.261 8.866 20.880 1.00 94.94 506 GLN A C 1
ATOM 3799 O O . GLN A 1 506 ? 0.086 9.558 19.874 1.00 94.94 506 GLN A O 1
ATOM 3804 N N . LYS A 1 507 ? 1.395 8.895 21.576 1.00 90.12 507 LYS A N 1
ATOM 3805 C CA . LYS A 1 507 ? 2.596 9.546 21.058 1.00 90.12 507 LYS A CA 1
ATOM 3806 C C . LYS A 1 507 ? 3.176 8.721 19.909 1.00 90.12 507 LYS A C 1
ATOM 3808 O O . LYS A 1 507 ? 3.385 7.516 20.049 1.00 90.12 507 LYS A O 1
ATOM 3813 N N . VAL A 1 508 ? 3.454 9.364 18.776 1.00 90.19 508 VAL A N 1
ATOM 3814 C CA . VAL A 1 508 ? 4.137 8.706 17.657 1.00 90.19 508 VAL A CA 1
ATOM 3815 C C . VAL A 1 508 ? 5.592 8.477 18.036 1.00 90.19 508 VAL A C 1
ATOM 3817 O O . VAL A 1 508 ? 6.310 9.405 18.411 1.00 90.19 508 VAL A O 1
ATOM 3820 N N . VAL A 1 509 ? 6.045 7.234 17.906 1.00 88.56 509 VAL A N 1
ATOM 3821 C CA . VAL A 1 509 ? 7.462 6.901 18.042 1.00 88.56 509 VAL A CA 1
ATOM 3822 C C . VAL A 1 509 ? 8.183 7.371 16.781 1.00 88.56 509 VAL A C 1
ATOM 3824 O O . VAL A 1 509 ? 7.877 6.905 15.685 1.00 88.56 509 VAL A O 1
ATOM 3827 N N . ASN A 1 510 ? 9.155 8.276 16.929 1.00 86.81 510 ASN A N 1
ATOM 3828 C CA . ASN A 1 510 ? 10.033 8.679 15.829 1.00 86.81 510 ASN A CA 1
ATOM 3829 C C . ASN A 1 510 ? 11.024 7.545 15.519 1.00 86.81 510 ASN A C 1
ATOM 3831 O O . ASN A 1 510 ? 12.153 7.508 16.014 1.00 86.81 510 ASN A O 1
ATOM 3835 N N . ALA A 1 511 ? 10.538 6.560 14.773 1.00 89.94 511 ALA A N 1
ATOM 3836 C CA . ALA A 1 511 ? 11.253 5.338 14.474 1.00 89.94 511 ALA A CA 1
ATOM 3837 C C . ALA A 1 511 ? 12.190 5.529 13.273 1.00 89.94 511 ALA A C 1
ATOM 3839 O O . ALA A 1 511 ? 11.795 6.040 12.227 1.00 89.94 511 ALA A O 1
ATOM 3840 N N . LYS A 1 512 ? 13.441 5.068 13.405 1.00 93.12 512 LYS A N 1
ATOM 3841 C CA . LYS A 1 512 ? 14.344 4.914 12.249 1.00 93.12 512 LYS A CA 1
ATOM 3842 C C . LYS A 1 512 ? 13.950 3.716 11.390 1.00 93.12 512 LYS A C 1
ATOM 3844 O O . LYS A 1 512 ? 14.097 3.768 10.172 1.00 93.12 512 LYS A O 1
ATOM 3849 N N . TYR A 1 513 ? 13.456 2.669 12.045 1.00 95.31 513 TYR A N 1
ATOM 3850 C CA . TYR A 1 513 ? 12.950 1.455 11.430 1.00 95.31 513 TYR A CA 1
ATOM 3851 C C . TYR A 1 513 ? 11.673 1.034 12.137 1.00 95.31 513 TYR A C 1
ATOM 3853 O O . TYR A 1 513 ? 11.581 1.139 13.362 1.00 95.31 513 TYR A O 1
ATOM 3861 N N . ALA A 1 514 ? 10.733 0.515 11.368 1.00 95.62 514 ALA A N 1
ATOM 3862 C CA . ALA A 1 514 ? 9.537 -0.133 11.865 1.00 95.62 514 ALA A CA 1
ATOM 3863 C C . ALA A 1 514 ? 9.467 -1.542 11.284 1.00 95.62 514 ALA A C 1
ATOM 3865 O O . ALA A 1 514 ? 10.026 -1.809 10.220 1.00 95.62 514 ALA A O 1
ATOM 3866 N N . PHE A 1 515 ? 8.803 -2.443 11.996 1.00 95.75 515 PHE A N 1
ATOM 3867 C CA . PHE A 1 515 ? 8.709 -3.834 11.590 1.00 95.75 515 PHE A CA 1
ATOM 3868 C C . PHE A 1 515 ? 7.383 -4.447 12.015 1.00 95.75 515 PHE A C 1
ATOM 3870 O O . PHE A 1 515 ? 6.751 -3.988 12.971 1.00 95.75 515 PHE A O 1
ATOM 3877 N N . VAL A 1 516 ? 7.003 -5.519 11.329 1.00 94.62 516 VAL A N 1
ATOM 3878 C CA . VAL A 1 516 ? 5.947 -6.433 11.763 1.00 94.62 516 VAL A CA 1
ATOM 3879 C C . VAL A 1 516 ? 6.553 -7.830 11.840 1.00 94.62 516 VAL A C 1
ATOM 3881 O O . VAL A 1 516 ? 7.301 -8.244 10.958 1.00 94.62 516 VAL A O 1
ATOM 3884 N N . ILE A 1 517 ? 6.257 -8.538 12.931 1.00 94.50 517 ILE A N 1
ATOM 3885 C CA . ILE A 1 517 ? 6.728 -9.903 13.173 1.00 94.50 517 ILE A CA 1
ATOM 3886 C C . ILE A 1 517 ? 5.523 -10.825 13.282 1.00 94.50 517 ILE A C 1
ATOM 3888 O O . ILE A 1 517 ? 4.620 -10.589 14.084 1.00 94.50 517 ILE A O 1
ATOM 3892 N N . HIS A 1 518 ? 5.565 -11.919 12.533 1.00 93.00 518 HIS A N 1
ATOM 3893 C CA . HIS A 1 518 ? 4.696 -13.067 12.718 1.00 93.00 518 HIS A CA 1
ATOM 3894 C C . HIS A 1 518 ? 5.487 -14.192 13.379 1.00 93.00 518 HIS A C 1
ATOM 3896 O O . HIS A 1 518 ? 6.512 -14.643 12.876 1.00 93.00 518 HIS A O 1
ATOM 3902 N N . THR A 1 519 ? 4.999 -14.678 14.519 1.00 93.69 519 THR A N 1
ATOM 3903 C CA . THR A 1 519 ? 5.612 -15.802 15.245 1.00 93.69 519 THR A CA 1
ATOM 3904 C C . THR A 1 519 ? 5.218 -17.161 14.665 1.00 93.69 519 THR A C 1
ATOM 3906 O O . THR A 1 519 ? 5.455 -18.190 15.277 1.00 93.69 519 THR A O 1
ATOM 3909 N N . THR A 1 520 ? 4.552 -17.205 13.525 1.00 91.94 520 THR A N 1
ATOM 3910 C CA . THR A 1 520 ? 4.278 -18.406 12.733 1.00 91.94 520 THR A CA 1
ATOM 3911 C C . THR A 1 520 ? 4.361 -17.934 11.301 1.00 91.94 520 THR A C 1
ATOM 3913 O O . THR A 1 520 ? 3.746 -16.909 10.995 1.00 91.94 520 THR A O 1
ATOM 3916 N N . ASN A 1 521 ? 5.134 -18.607 10.452 1.00 89.94 521 ASN A N 1
ATOM 3917 C CA . ASN A 1 521 ? 5.334 -18.131 9.090 1.00 89.94 521 ASN A CA 1
ATOM 3918 C C . ASN A 1 521 ? 3.963 -18.016 8.383 1.00 89.94 521 ASN A C 1
ATOM 3920 O O . ASN A 1 521 ? 3.252 -19.015 8.262 1.00 89.94 521 ASN A O 1
ATOM 3924 N N . PRO A 1 522 ? 3.559 -16.811 7.937 1.00 85.25 522 PRO A N 1
ATOM 3925 C CA . PRO A 1 522 ? 2.225 -16.572 7.388 1.00 85.25 522 PRO A CA 1
ATOM 3926 C C . PRO A 1 522 ? 2.031 -17.136 5.971 1.00 85.25 522 PRO A C 1
ATOM 3928 O O . PRO A 1 522 ? 0.900 -17.168 5.489 1.00 85.25 522 PRO A O 1
ATOM 3931 N N . SER A 1 523 ? 3.111 -17.545 5.301 1.00 80.88 523 SER A N 1
ATOM 3932 C CA . SER A 1 523 ? 3.099 -18.156 3.970 1.00 80.88 523 SER A CA 1
ATOM 3933 C C . SER A 1 523 ? 3.070 -19.686 4.053 1.00 80.88 523 SER A C 1
ATOM 3935 O O . SER A 1 523 ? 2.267 -20.327 3.378 1.00 80.88 523 SER A O 1
ATOM 3937 N N . THR A 1 524 ? 3.886 -20.284 4.930 1.00 82.94 524 THR A N 1
ATOM 3938 C CA . THR A 1 524 ? 4.008 -21.752 5.052 1.00 82.94 524 THR A CA 1
ATOM 3939 C C . THR A 1 524 ? 3.152 -22.358 6.166 1.00 82.94 524 THR A C 1
ATOM 3941 O O . THR A 1 524 ? 2.884 -23.559 6.154 1.00 82.94 524 THR A O 1
ATOM 3944 N N . GLY A 1 525 ? 2.725 -21.553 7.142 1.00 85.56 525 GLY A N 1
ATOM 3945 C CA . GLY A 1 525 ? 2.058 -22.018 8.359 1.00 85.56 525 GLY A CA 1
ATOM 3946 C C . GLY A 1 525 ? 3.000 -22.653 9.389 1.00 85.56 525 GLY A C 1
ATOM 3947 O O . GLY A 1 525 ? 2.520 -23.210 10.378 1.00 85.56 525 GLY A O 1
ATOM 3948 N N . ASP A 1 526 ? 4.321 -22.590 9.189 1.00 89.31 526 ASP A N 1
ATOM 3949 C CA . ASP A 1 526 ? 5.284 -23.198 10.108 1.00 89.31 526 ASP A CA 1
ATOM 3950 C C . ASP A 1 526 ? 5.369 -22.424 11.435 1.00 89.31 526 ASP A C 1
ATOM 3952 O O . ASP A 1 526 ? 5.836 -21.284 11.509 1.00 89.31 526 ASP A O 1
ATOM 3956 N N . ALA A 1 527 ? 4.918 -23.061 12.518 1.00 93.94 527 ALA A N 1
ATOM 3957 C CA . ALA A 1 527 ? 4.963 -22.511 13.871 1.00 93.94 527 ALA A CA 1
ATOM 3958 C C . ALA A 1 527 ? 6.371 -22.538 14.495 1.00 93.94 527 ALA A C 1
ATOM 3960 O O . ALA A 1 527 ? 6.586 -21.914 15.541 1.00 93.94 527 ALA A O 1
ATOM 3961 N N . GLY A 1 528 ? 7.318 -23.265 13.897 1.00 93.25 528 GLY A N 1
ATOM 3962 C CA . GLY A 1 528 ? 8.734 -23.285 14.262 1.00 93.25 528 GLY A CA 1
ATOM 3963 C C . GLY A 1 528 ? 9.513 -22.068 13.764 1.00 93.25 528 GLY A C 1
ATOM 3964 O O . GLY A 1 528 ? 10.600 -21.805 14.273 1.00 93.25 528 GLY A O 1
ATOM 3965 N N . GLU A 1 529 ? 8.936 -21.288 12.852 1.00 92.69 529 GLU A N 1
ATOM 3966 C CA . GLU A 1 529 ? 9.607 -20.191 12.163 1.00 92.69 529 GLU A CA 1
ATOM 3967 C C . GLU A 1 529 ? 8.985 -18.829 12.514 1.00 92.69 529 GLU A C 1
ATOM 3969 O O . GLU A 1 529 ? 7.770 -18.679 12.677 1.00 92.69 529 GLU A O 1
ATOM 3974 N N . VAL A 1 530 ? 9.839 -17.820 12.669 1.00 93.88 530 VAL A N 1
ATOM 3975 C CA . VAL A 1 530 ? 9.459 -16.409 12.784 1.00 93.88 530 VAL A CA 1
ATOM 3976 C C . VAL A 1 530 ? 9.665 -15.755 11.427 1.00 93.88 530 VAL A C 1
ATOM 3978 O O . VAL A 1 530 ? 10.739 -15.894 10.855 1.00 93.88 530 VAL A O 1
ATOM 3981 N N . TYR A 1 531 ? 8.677 -15.003 10.950 1.00 94.25 531 TYR A N 1
ATOM 3982 C CA . TYR A 1 531 ? 8.794 -14.172 9.754 1.00 94.25 531 TYR A CA 1
ATOM 3983 C C . TYR A 1 531 ? 8.743 -12.693 10.138 1.00 94.25 531 TYR A C 1
ATOM 3985 O O . TYR A 1 531 ? 7.898 -12.289 10.943 1.00 94.25 531 TYR A O 1
ATOM 3993 N N . CYS A 1 532 ? 9.644 -11.886 9.583 1.00 95.56 532 CYS A N 1
ATOM 3994 C CA . CYS A 1 532 ? 9.753 -10.464 9.885 1.00 95.56 532 CYS A CA 1
ATOM 3995 C C . CYS A 1 532 ? 9.899 -9.643 8.604 1.00 95.56 532 CYS A C 1
ATOM 3997 O O . CYS A 1 532 ? 10.695 -9.996 7.735 1.00 95.56 532 CYS A O 1
ATOM 3999 N N . GLU A 1 533 ? 9.187 -8.518 8.537 1.00 96.38 533 GLU A N 1
ATOM 4000 C CA . GLU A 1 533 ? 9.399 -7.470 7.536 1.00 96.38 533 GLU A CA 1
ATOM 4001 C C . GLU A 1 533 ? 9.785 -6.163 8.223 1.00 96.38 533 GLU A C 1
ATOM 4003 O O . GLU A 1 533 ? 9.173 -5.765 9.217 1.00 96.38 533 GLU A O 1
ATOM 4008 N N . VAL A 1 534 ? 10.794 -5.483 7.679 1.00 96.81 534 VAL A N 1
ATOM 4009 C CA . VAL A 1 534 ? 11.373 -4.252 8.219 1.00 96.81 534 VAL A CA 1
ATOM 4010 C C . VAL A 1 534 ? 11.412 -3.171 7.142 1.00 96.81 534 VAL A C 1
ATOM 4012 O O . VAL A 1 534 ? 11.883 -3.386 6.023 1.00 96.81 534 VAL A O 1
ATOM 4015 N N . VAL A 1 535 ? 10.973 -1.969 7.508 1.00 96.19 535 VAL A N 1
ATOM 4016 C CA . VAL A 1 535 ? 11.006 -0.767 6.666 1.00 96.19 535 VAL A CA 1
ATOM 4017 C C . VAL A 1 535 ? 11.720 0.378 7.371 1.00 96.19 535 VAL A C 1
ATOM 4019 O O . VAL A 1 535 ? 11.863 0.395 8.595 1.00 96.19 535 VAL A O 1
ATOM 4022 N N . LYS A 1 536 ? 12.173 1.358 6.588 1.00 94.62 536 LYS A N 1
ATOM 4023 C CA . LYS A 1 536 ? 12.791 2.583 7.098 1.00 94.62 536 LYS A CA 1
ATOM 4024 C C . LYS A 1 536 ? 11.715 3.639 7.377 1.00 94.62 536 LYS A C 1
ATOM 4026 O O . LYS A 1 536 ? 10.860 3.892 6.532 1.00 94.62 536 LYS A O 1
ATOM 4031 N N . GLY A 1 537 ? 11.799 4.290 8.533 1.00 94.69 537 GLY A N 1
ATOM 4032 C CA . GLY A 1 537 ? 10.795 5.248 8.995 1.00 94.69 537 GLY A CA 1
ATOM 4033 C C . GLY A 1 537 ? 9.602 4.578 9.682 1.00 94.69 537 GLY A C 1
ATOM 4034 O O . GLY A 1 537 ? 9.751 3.560 10.358 1.00 94.69 537 GLY A O 1
ATOM 4035 N N . LEU A 1 538 ? 8.420 5.180 9.545 1.00 93.75 538 LEU A N 1
ATOM 4036 C CA . LEU A 1 538 ? 7.179 4.715 10.167 1.00 93.75 538 LEU A CA 1
ATOM 4037 C C . LEU A 1 538 ? 6.643 3.430 9.526 1.00 93.75 538 LEU A C 1
ATOM 4039 O O . LEU A 1 538 ? 6.754 3.225 8.319 1.00 93.75 538 LEU A O 1
ATOM 4043 N N . GLY A 1 539 ? 5.976 2.606 10.341 1.00 92.31 539 GLY A N 1
ATOM 4044 C CA . GLY A 1 539 ? 5.401 1.322 9.919 1.00 92.31 539 GLY A CA 1
ATOM 4045 C C . GLY A 1 539 ? 4.312 1.428 8.853 1.00 92.31 539 GLY A C 1
ATOM 4046 O O . GLY A 1 539 ? 4.042 0.440 8.182 1.00 92.31 539 GLY A O 1
ATOM 4047 N N . GLU A 1 540 ? 3.748 2.619 8.640 1.00 90.69 540 GLU A N 1
ATOM 4048 C CA . GLU A 1 540 ? 2.780 2.884 7.567 1.00 90.69 540 GLU A CA 1
ATOM 4049 C C . GLU A 1 540 ? 3.350 2.570 6.175 1.00 90.69 540 GLU A C 1
ATOM 4051 O O . GLU A 1 540 ? 2.629 2.106 5.302 1.00 90.69 540 GLU A O 1
ATOM 4056 N N . VAL A 1 541 ? 4.668 2.716 5.990 1.00 92.25 541 VAL A N 1
ATOM 4057 C CA . VAL A 1 541 ? 5.357 2.336 4.743 1.00 92.25 541 VAL A CA 1
ATOM 4058 C C . VAL A 1 541 ? 5.188 0.846 4.422 1.00 92.25 541 VAL A C 1
ATOM 4060 O O . VAL A 1 541 ? 5.143 0.465 3.254 1.00 92.25 541 VAL A O 1
ATOM 4063 N N . LEU A 1 542 ? 5.120 0.010 5.461 1.00 91.44 542 LEU A N 1
ATOM 4064 C CA . LEU A 1 542 ? 4.936 -1.433 5.348 1.00 91.44 542 LEU A CA 1
ATOM 4065 C C . LEU A 1 542 ? 3.454 -1.780 5.194 1.00 91.44 542 LEU A C 1
ATOM 4067 O O . LEU A 1 542 ? 3.052 -2.418 4.226 1.00 91.44 542 LEU A O 1
ATOM 4071 N N . VAL A 1 543 ? 2.622 -1.337 6.140 1.00 87.62 543 VAL A N 1
ATOM 4072 C CA . VAL A 1 543 ? 1.219 -1.777 6.187 1.00 87.62 543 VAL A CA 1
ATOM 4073 C C . VAL A 1 543 ? 0.351 -1.147 5.092 1.00 87.62 543 VAL A C 1
ATOM 4075 O O . VAL A 1 543 ? -0.568 -1.806 4.606 1.00 87.62 543 VAL A O 1
ATOM 4078 N N . GLY A 1 544 ? 0.686 0.075 4.662 1.00 85.38 544 GLY A N 1
ATOM 4079 C CA . GLY A 1 544 ? 0.018 0.834 3.599 1.00 85.38 544 GLY A CA 1
ATOM 4080 C C . GLY A 1 544 ? 0.510 0.516 2.184 1.00 85.38 544 GLY A C 1
ATOM 4081 O O . GLY A 1 544 ? 0.187 1.247 1.257 1.00 85.38 544 GLY A O 1
ATOM 4082 N N . ASN A 1 545 ? 1.299 -0.552 2.008 1.00 84.19 545 ASN A N 1
ATOM 4083 C CA . ASN A 1 545 ? 1.633 -1.112 0.696 1.00 84.19 545 ASN A CA 1
ATOM 4084 C C . ASN A 1 545 ? 2.341 -0.138 -0.278 1.00 84.19 545 ASN A C 1
ATOM 4086 O O . ASN A 1 545 ? 2.075 -0.108 -1.480 1.00 84.19 545 ASN A O 1
ATOM 4090 N N . TYR A 1 546 ? 3.281 0.667 0.229 1.00 89.94 546 TYR A N 1
ATOM 4091 C CA . TYR A 1 546 ? 4.086 1.551 -0.623 1.00 89.94 546 TYR A CA 1
ATOM 4092 C C . TYR A 1 546 ? 4.914 0.739 -1.640 1.00 89.94 546 TYR A C 1
ATOM 4094 O O . TYR A 1 546 ? 5.429 -0.313 -1.265 1.00 89.94 546 TYR A O 1
ATOM 4102 N N . PRO A 1 547 ? 5.141 1.215 -2.879 1.00 87.12 547 PRO A N 1
ATOM 4103 C CA . PRO A 1 547 ? 5.848 0.441 -3.903 1.00 87.12 547 PRO A CA 1
ATOM 4104 C C . PRO A 1 547 ? 7.263 -0.015 -3.512 1.00 87.12 547 PRO A C 1
ATOM 4106 O O . PRO A 1 547 ? 8.054 0.741 -2.938 1.00 87.12 547 PRO A O 1
ATOM 4109 N N . GLY A 1 548 ? 7.603 -1.245 -3.906 1.00 88.56 548 GLY A N 1
ATOM 4110 C CA . GLY A 1 548 ? 8.851 -1.929 -3.554 1.00 88.56 548 GLY A CA 1
ATOM 4111 C C . GLY A 1 548 ? 8.682 -2.859 -2.354 1.00 88.56 548 GLY A C 1
ATOM 4112 O O . GLY A 1 548 ? 7.615 -2.924 -1.756 1.00 88.56 548 GLY A O 1
ATOM 4113 N N . ARG A 1 549 ? 9.740 -3.577 -1.983 1.00 89.50 549 ARG A N 1
ATOM 4114 C CA . ARG A 1 549 ? 9.697 -4.619 -0.947 1.00 89.50 549 ARG A CA 1
ATOM 4115 C C . ARG A 1 549 ? 10.370 -4.167 0.339 1.00 89.50 549 ARG A C 1
ATOM 4117 O O . ARG A 1 549 ? 11.373 -3.447 0.301 1.00 89.50 549 ARG A O 1
ATOM 4124 N N . ALA A 1 550 ? 9.840 -4.594 1.477 1.00 94.44 550 ALA A N 1
ATOM 4125 C CA . ALA A 1 550 ? 10.531 -4.500 2.755 1.00 94.44 550 ALA A CA 1
ATOM 4126 C C . ALA A 1 550 ? 11.783 -5.402 2.798 1.00 94.44 550 ALA A C 1
ATOM 4128 O O . ALA A 1 550 ? 11.931 -6.347 2.015 1.00 94.44 550 ALA A O 1
ATOM 4129 N N . LEU A 1 551 ? 12.691 -5.122 3.741 1.00 95.50 551 LEU A N 1
ATOM 4130 C CA . LEU A 1 551 ? 13.677 -6.124 4.148 1.00 95.50 551 LEU A CA 1
ATOM 4131 C C . LEU A 1 551 ? 12.896 -7.248 4.821 1.00 95.50 551 LEU A C 1
ATOM 4133 O O . LEU A 1 551 ? 12.222 -6.980 5.814 1.00 95.50 551 LEU A O 1
ATOM 4137 N N . SER A 1 552 ? 12.995 -8.472 4.319 1.00 94.62 552 SER A N 1
ATOM 4138 C CA . SER A 1 552 ? 12.310 -9.604 4.931 1.00 94.62 552 SER A CA 1
ATOM 4139 C C . SER A 1 552 ? 13.251 -10.752 5.230 1.00 94.62 552 SER A C 1
ATOM 4141 O O . SER A 1 552 ? 14.237 -10.969 4.521 1.00 94.62 552 SER A O 1
ATOM 4143 N N . PHE A 1 553 ? 12.968 -11.453 6.322 1.00 93.69 553 PHE A N 1
ATOM 4144 C CA . PHE A 1 553 ? 13.760 -12.592 6.753 1.00 93.69 553 PHE A CA 1
ATOM 4145 C C . PHE A 1 553 ? 12.938 -13.578 7.575 1.00 93.69 553 PHE A C 1
ATOM 4147 O O . PHE A 1 553 ? 11.964 -13.200 8.240 1.00 93.69 553 PHE A O 1
ATOM 4154 N N . THR A 1 554 ? 13.382 -14.831 7.574 1.00 93.56 554 THR A N 1
ATOM 4155 C CA . THR A 1 554 ? 12.909 -15.854 8.500 1.00 93.56 554 THR A CA 1
ATOM 4156 C C . THR A 1 554 ? 13.962 -16.213 9.541 1.00 93.56 554 THR A C 1
ATOM 4158 O O . THR A 1 554 ? 15.158 -15.950 9.381 1.00 93.56 554 THR A O 1
ATOM 4161 N N . CYS A 1 555 ? 13.505 -16.772 10.660 1.00 92.44 555 CYS A N 1
ATOM 4162 C CA . CYS A 1 555 ? 14.360 -17.253 11.738 1.00 92.44 555 CYS A CA 1
ATOM 4163 C C . CYS A 1 555 ? 13.756 -18.500 12.395 1.00 92.44 555 CYS A C 1
ATOM 4165 O O . CYS A 1 555 ? 12.589 -18.490 12.800 1.00 92.44 555 CYS A O 1
ATOM 4167 N N . ASP A 1 556 ? 14.558 -19.557 12.545 1.00 90.44 556 ASP A N 1
ATOM 4168 C CA . ASP A 1 556 ? 14.161 -20.765 13.275 1.00 90.44 556 ASP A CA 1
ATOM 4169 C C . ASP A 1 556 ? 14.164 -20.506 14.791 1.00 90.44 556 ASP A C 1
ATOM 4171 O O . ASP A 1 556 ? 15.159 -20.083 15.389 1.00 90.44 556 ASP A O 1
ATOM 4175 N N . LYS A 1 557 ? 13.039 -20.791 15.452 1.00 91.06 557 LYS A N 1
ATOM 4176 C CA . LYS A 1 557 ? 12.877 -20.519 16.887 1.00 91.06 557 LYS A CA 1
ATOM 4177 C C . LYS A 1 557 ? 13.772 -21.374 17.776 1.00 91.06 557 LYS A C 1
ATOM 4179 O O . LYS A 1 557 ? 14.102 -20.937 18.878 1.00 91.06 557 LYS A O 1
ATOM 4184 N N . ARG A 1 558 ? 14.131 -22.592 17.355 1.00 88.38 558 ARG A N 1
ATOM 4185 C CA . ARG A 1 558 ? 15.008 -23.472 18.146 1.00 88.38 558 ARG A CA 1
ATOM 4186 C C . ARG A 1 558 ? 16.435 -22.946 18.101 1.00 88.38 558 ARG A C 1
ATOM 4188 O O . ARG A 1 558 ? 17.079 -22.881 19.144 1.00 88.38 558 ARG A O 1
ATOM 4195 N N . ALA A 1 559 ? 16.892 -22.517 16.927 1.00 85.12 559 ALA A N 1
ATOM 4196 C CA . ALA A 1 559 ? 18.169 -21.843 16.749 1.00 85.12 559 ALA A CA 1
ATOM 4197 C C . ALA A 1 559 ? 18.228 -20.550 17.575 1.00 85.12 559 ALA A C 1
ATOM 4199 O O . ALA A 1 559 ? 19.196 -20.339 18.303 1.00 85.12 559 ALA A O 1
ATOM 4200 N N . LEU A 1 560 ? 17.162 -19.740 17.551 1.00 83.94 560 LEU A N 1
ATOM 4201 C CA . LEU A 1 560 ? 17.067 -18.518 18.354 1.00 83.94 560 LEU A CA 1
ATOM 4202 C C . LEU A 1 560 ? 17.135 -18.798 19.865 1.00 83.94 560 LEU A C 1
ATOM 4204 O O . LEU A 1 560 ? 17.846 -18.104 20.593 1.00 83.94 560 LEU A O 1
ATOM 4208 N N . ALA A 1 561 ? 16.429 -19.827 20.343 1.00 84.12 561 ALA A N 1
ATOM 4209 C CA . ALA A 1 561 ? 16.476 -20.233 21.747 1.00 84.12 561 ALA A CA 1
ATOM 4210 C C . ALA A 1 561 ? 17.887 -20.694 22.158 1.00 84.12 561 ALA A C 1
ATOM 4212 O O . ALA A 1 561 ? 18.419 -20.224 23.162 1.00 84.12 561 ALA A O 1
ATOM 4213 N N . ALA A 1 562 ? 18.532 -21.533 21.341 1.00 83.94 562 ALA A N 1
ATOM 4214 C CA . ALA A 1 562 ? 19.892 -22.010 21.591 1.00 83.94 562 ALA A CA 1
ATOM 4215 C C . ALA A 1 562 ? 20.939 -20.875 21.577 1.00 83.94 562 ALA A C 1
ATOM 4217 O O . ALA A 1 562 ? 21.879 -20.869 22.378 1.00 83.94 562 ALA A O 1
ATOM 4218 N N . ALA A 1 563 ? 20.773 -19.881 20.700 1.00 80.62 563 ALA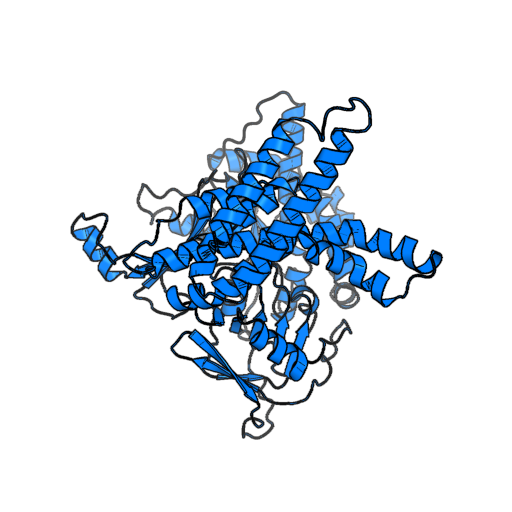 A N 1
ATOM 4219 C CA . ALA A 1 563 ? 21.618 -18.688 20.657 1.00 80.62 563 ALA A CA 1
ATOM 4220 C C . ALA A 1 563 ? 21.451 -17.831 21.926 1.00 80.62 563 ALA A C 1
ATOM 4222 O O . ALA A 1 563 ? 22.440 -17.415 22.534 1.00 80.62 563 ALA A O 1
ATOM 4223 N N . SER A 1 564 ? 20.208 -17.650 22.389 1.00 78.06 564 SER A N 1
ATOM 4224 C CA . SER A 1 564 ? 19.915 -16.927 23.631 1.00 78.06 564 SER A CA 1
ATOM 4225 C C . SER A 1 564 ? 20.501 -17.613 24.870 1.00 78.06 564 SER A C 1
ATOM 4227 O O . SER A 1 564 ? 20.918 -16.921 25.796 1.00 78.06 564 SER A O 1
ATOM 4229 N N . GLU A 1 565 ? 20.530 -18.947 24.910 1.00 80.50 565 GLU A N 1
ATOM 4230 C CA . GLU A 1 565 ? 21.100 -19.718 26.026 1.00 80.50 565 GLU A CA 1
ATOM 4231 C C . GLU A 1 565 ? 22.634 -19.703 26.034 1.00 80.50 565 GLU A C 1
ATOM 4233 O O . GLU A 1 565 ? 23.252 -19.656 27.097 1.00 80.50 565 GLU A O 1
ATOM 4238 N N . SER A 1 566 ? 23.259 -19.723 24.854 1.00 76.44 566 SER A N 1
ATOM 4239 C CA . SER A 1 566 ? 24.721 -19.728 24.712 1.00 76.44 566 SER A CA 1
ATOM 4240 C C . SER A 1 566 ? 25.360 -18.336 24.809 1.00 76.44 566 SER A C 1
ATOM 4242 O O . SER A 1 566 ? 26.586 -18.230 24.855 1.00 76.44 566 SER A O 1
ATOM 4244 N N . GLY A 1 567 ? 24.553 -17.268 24.846 1.00 71.56 567 GLY A N 1
ATOM 4245 C CA . GLY A 1 567 ? 25.028 -15.881 24.846 1.00 71.56 567 GLY A CA 1
ATOM 4246 C C . GLY A 1 567 ? 25.707 -15.469 23.535 1.00 71.56 567 GLY A C 1
ATOM 4247 O O . GLY A 1 567 ? 26.394 -14.450 23.494 1.00 71.56 567 GLY A O 1
ATOM 4248 N N . GLN A 1 568 ? 25.551 -16.261 22.470 1.00 66.81 568 GLN A N 1
ATOM 4249 C CA . GLN A 1 568 ? 26.054 -15.938 21.141 1.00 66.81 568 GLN A CA 1
ATOM 4250 C C . GLN A 1 568 ? 24.991 -15.135 20.391 1.00 66.81 568 GLN A C 1
ATOM 4252 O O . GLN A 1 568 ? 24.019 -15.687 19.889 1.00 66.81 568 GLN A O 1
ATOM 4257 N N . GLU A 1 569 ? 25.191 -13.821 20.289 1.00 59.81 569 GLU A N 1
ATOM 4258 C CA . GLU A 1 569 ? 24.261 -12.915 19.593 1.00 59.81 569 GLU A CA 1
ATOM 4259 C C . GLU A 1 569 ? 24.164 -13.180 18.076 1.00 59.81 569 GLU A C 1
ATOM 4261 O O . GLU A 1 569 ? 23.236 -12.709 17.423 1.00 59.81 569 GLU A O 1
ATOM 4266 N N . GLN A 1 570 ? 25.100 -13.946 17.502 1.00 55.72 570 GLN A N 1
ATOM 4267 C CA . GLN A 1 570 ? 25.154 -14.265 16.074 1.00 55.72 570 GLN A CA 1
ATOM 4268 C C . GLN A 1 570 ? 25.572 -15.724 15.856 1.00 55.72 570 GLN A C 1
ATOM 4270 O O . GLN A 1 570 ? 26.755 -16.034 15.716 1.00 55.72 570 GLN A O 1
ATOM 4275 N N . ALA A 1 571 ? 24.599 -16.633 15.797 1.00 56.06 571 ALA A N 1
ATOM 4276 C CA . ALA A 1 571 ? 24.822 -17.948 15.208 1.00 56.06 571 ALA A CA 1
ATOM 4277 C C . ALA A 1 571 ? 24.698 -17.829 13.678 1.00 56.06 571 ALA A C 1
ATOM 4279 O O . ALA A 1 571 ? 23.658 -17.412 13.161 1.00 56.06 571 ALA A O 1
ATOM 4280 N N . ALA A 1 572 ? 25.761 -18.170 12.946 1.00 56.25 572 ALA A N 1
ATOM 4281 C CA . ALA A 1 572 ? 25.724 -18.225 11.485 1.00 56.25 572 ALA A CA 1
ATOM 4282 C C . ALA A 1 572 ? 24.609 -19.184 11.022 1.00 56.25 572 ALA A C 1
ATOM 4284 O O . ALA A 1 572 ? 24.535 -20.316 11.499 1.00 56.25 572 ALA A O 1
ATOM 4285 N N . GLY A 1 573 ? 23.741 -18.725 10.114 1.00 65.38 573 GLY A N 1
ATOM 4286 C CA . GLY A 1 573 ? 22.609 -19.505 9.593 1.00 65.38 573 GLY A CA 1
ATOM 4287 C C . GLY A 1 573 ? 21.305 -19.420 10.401 1.00 65.38 573 GLY A C 1
ATOM 4288 O O . GLY A 1 573 ? 20.354 -20.110 10.059 1.00 65.38 573 GLY A O 1
ATOM 4289 N N . MET A 1 574 ? 21.233 -18.588 11.450 1.00 77.06 574 MET A N 1
ATOM 4290 C CA . MET A 1 574 ? 19.992 -18.371 12.216 1.00 77.06 574 MET A CA 1
ATOM 4291 C C . MET A 1 574 ? 18.949 -17.544 11.452 1.00 77.06 574 MET A C 1
ATOM 4293 O O . MET A 1 574 ? 17.752 -17.770 11.607 1.00 77.06 574 MET A O 1
ATOM 4297 N N . ILE A 1 575 ? 19.407 -16.566 10.671 1.00 87.00 575 ILE A N 1
ATOM 4298 C CA . ILE A 1 575 ? 18.559 -15.649 9.909 1.00 87.00 575 ILE A CA 1
ATOM 4299 C C . ILE A 1 575 ? 18.737 -15.965 8.432 1.00 87.00 575 ILE A C 1
ATOM 4301 O O . ILE A 1 575 ? 19.863 -15.948 7.933 1.00 87.00 575 ILE A O 1
ATOM 4305 N N . GLN A 1 576 ? 17.630 -16.211 7.744 1.00 90.12 576 GLN A N 1
ATOM 4306 C CA . GLN A 1 576 ? 17.600 -16.361 6.298 1.00 90.12 576 GLN A CA 1
ATOM 4307 C C . GLN A 1 576 ? 16.969 -15.111 5.689 1.00 90.12 576 GLN A C 1
ATOM 4309 O O . GLN A 1 576 ? 15.813 -14.797 5.964 1.00 90.12 576 GLN A O 1
ATOM 4314 N N . ILE A 1 577 ? 17.743 -14.370 4.894 1.00 92.06 577 ILE A N 1
ATOM 4315 C CA . ILE A 1 577 ? 17.242 -13.195 4.176 1.00 92.06 577 ILE A CA 1
ATOM 4316 C C . ILE A 1 577 ? 16.378 -13.664 3.004 1.00 92.06 577 ILE A C 1
ATOM 4318 O O . ILE A 1 577 ? 16.844 -14.401 2.138 1.00 92.06 577 ILE A O 1
ATOM 4322 N N . GLU A 1 578 ? 15.134 -13.197 2.977 1.00 90.19 578 GLU A N 1
ATOM 4323 C CA . GLU A 1 578 ? 14.148 -13.504 1.936 1.00 90.19 578 GLU A CA 1
ATOM 4324 C C . GLU A 1 578 ? 14.056 -12.379 0.895 1.00 90.19 578 GLU A C 1
ATOM 4326 O O . GLU A 1 578 ? 13.816 -12.618 -0.288 1.00 90.19 578 GLU A O 1
ATOM 4331 N N . SER A 1 579 ? 14.277 -11.126 1.307 1.00 91.62 579 SER A N 1
ATOM 4332 C CA . SER A 1 579 ? 14.400 -9.994 0.383 1.00 91.62 579 SER A CA 1
ATOM 4333 C C . SER A 1 579 ? 15.165 -8.833 0.992 1.00 91.62 579 SER A C 1
ATOM 4335 O O . SER A 1 579 ? 14.967 -8.506 2.159 1.00 91.62 579 SER A O 1
ATOM 4337 N N . PHE A 1 580 ? 15.970 -8.147 0.181 1.00 94.19 580 PHE A N 1
ATOM 4338 C CA . PHE A 1 580 ? 16.524 -6.841 0.538 1.00 94.19 580 PHE A CA 1
ATOM 4339 C C . PHE A 1 580 ? 15.510 -5.718 0.284 1.00 94.19 580 PHE A C 1
ATOM 4341 O O . PHE A 1 580 ? 14.634 -5.858 -0.574 1.00 94.19 580 PHE A O 1
ATOM 4348 N N . PRO A 1 581 ? 15.611 -4.595 1.019 1.00 93.25 581 PRO A N 1
ATOM 4349 C CA . PRO A 1 581 ? 14.654 -3.514 0.899 1.00 93.25 581 PRO A CA 1
ATOM 4350 C C . PRO A 1 581 ? 14.796 -2.843 -0.464 1.00 93.25 581 PRO A C 1
ATOM 4352 O O . PRO A 1 581 ? 15.863 -2.338 -0.816 1.00 93.25 581 PRO A O 1
ATOM 4355 N N . SER A 1 582 ? 13.694 -2.790 -1.201 1.00 93.25 582 SER A N 1
ATOM 4356 C CA . SER A 1 582 ? 13.625 -2.106 -2.483 1.00 93.25 582 SER A CA 1
ATOM 4357 C C . SER A 1 582 ? 12.662 -0.931 -2.476 1.00 93.25 582 SER A C 1
ATOM 4359 O O . SER A 1 582 ? 12.481 -0.356 -3.528 1.00 93.25 582 SER A O 1
ATOM 4361 N N . LYS A 1 583 ? 12.063 -0.512 -1.353 1.00 92.56 583 LYS A N 1
ATOM 4362 C CA . LYS A 1 583 ? 11.217 0.701 -1.302 1.00 92.56 583 LYS A CA 1
ATOM 4363 C C . LYS A 1 583 ? 12.032 1.994 -1.440 1.00 92.56 583 LYS A C 1
ATOM 4365 O O . LYS A 1 583 ? 13.079 2.143 -0.812 1.00 92.56 583 LYS A O 1
ATOM 4370 N N . SER A 1 584 ? 11.506 2.957 -2.200 1.00 89.75 584 SER A N 1
ATOM 4371 C CA . SER A 1 584 ? 12.122 4.286 -2.402 1.00 89.75 584 SER A CA 1
ATOM 4372 C C . SER A 1 584 ? 11.640 5.338 -1.390 1.00 89.75 584 SER A C 1
ATOM 4374 O O . SER A 1 584 ? 12.198 6.429 -1.304 1.00 89.75 584 SER A O 1
ATOM 4376 N N . VAL A 1 585 ? 10.608 5.017 -0.604 1.00 89.69 585 VAL A N 1
ATOM 4377 C CA . VAL A 1 585 ? 9.953 5.942 0.329 1.00 89.69 585 VAL A CA 1
ATOM 4378 C C . VAL A 1 585 ? 10.174 5.487 1.767 1.00 89.69 585 VAL A C 1
ATOM 4380 O O . VAL A 1 585 ? 10.033 4.311 2.095 1.00 89.69 585 VAL A O 1
ATOM 4383 N N . GLY A 1 586 ? 10.497 6.443 2.636 1.00 92.62 586 GLY A N 1
ATOM 4384 C CA . GLY A 1 586 ? 10.432 6.291 4.086 1.00 92.62 586 GLY A CA 1
ATOM 4385 C C . GLY A 1 586 ? 9.664 7.466 4.676 1.00 92.62 586 GLY A C 1
ATOM 4386 O O . GLY A 1 586 ? 9.912 8.611 4.297 1.00 92.62 586 GLY A O 1
ATOM 4387 N N . LEU A 1 587 ? 8.738 7.196 5.594 1.00 93.38 587 LEU A N 1
ATOM 4388 C CA . LEU A 1 587 ? 7.949 8.234 6.255 1.00 93.38 587 LEU A CA 1
ATOM 4389 C C . LEU A 1 587 ? 8.599 8.616 7.581 1.00 93.38 587 LEU A C 1
ATOM 4391 O O . LEU A 1 587 ? 8.881 7.751 8.409 1.00 93.38 587 LEU A O 1
ATOM 4395 N N . TYR A 1 588 ? 8.807 9.911 7.796 1.00 92.44 588 TYR A N 1
ATOM 4396 C CA . TYR A 1 588 ? 9.382 10.450 9.026 1.00 92.44 588 TYR A CA 1
ATOM 4397 C C . TYR A 1 588 ? 8.538 11.627 9.482 1.00 92.44 588 TYR A C 1
ATOM 4399 O O . TYR A 1 588 ? 8.152 12.469 8.673 1.00 92.44 588 TYR A O 1
ATOM 4407 N N . LEU A 1 589 ? 8.269 11.691 10.781 1.00 88.62 589 LEU A N 1
ATOM 4408 C CA . LEU A 1 589 ? 7.494 12.768 11.378 1.00 88.62 589 LEU A CA 1
ATOM 4409 C C . LEU A 1 589 ? 8.298 13.429 12.500 1.00 88.62 589 LEU A C 1
ATOM 4411 O O . LEU A 1 589 ? 9.054 12.745 13.202 1.00 88.62 589 LEU A O 1
ATOM 4415 N N . PRO A 1 590 ? 8.129 14.747 12.710 1.00 86.00 590 PRO A N 1
ATOM 4416 C CA . PRO A 1 590 ? 8.518 15.363 13.971 1.00 86.00 590 PRO A CA 1
ATOM 4417 C C . PRO A 1 590 ? 7.698 14.761 15.124 1.00 86.00 590 PRO A C 1
ATOM 4419 O O . PRO A 1 590 ? 6.746 14.008 14.908 1.00 86.00 590 PRO A O 1
ATOM 4422 N N . GLU A 1 591 ? 8.048 15.104 16.364 1.00 84.62 591 GLU A N 1
ATOM 4423 C CA . GLU A 1 591 ? 7.277 14.693 17.541 1.00 84.62 591 GLU A CA 1
ATOM 4424 C C . GLU A 1 591 ? 5.791 15.043 17.365 1.00 84.62 591 GLU A C 1
ATOM 4426 O O . GLU A 1 591 ? 5.426 16.207 17.211 1.00 84.62 591 GLU A O 1
ATOM 4431 N N . SER A 1 592 ? 4.951 14.009 17.324 1.00 89.19 592 SER A N 1
ATOM 4432 C CA . SER A 1 592 ? 3.549 14.103 16.918 1.00 89.19 592 SER A CA 1
ATOM 4433 C C . SER A 1 592 ? 2.681 13.164 17.747 1.00 89.19 592 SER A C 1
ATOM 4435 O O . SER A 1 592 ? 3.170 12.214 18.366 1.00 89.19 592 SER A O 1
ATOM 4437 N N . LEU A 1 593 ? 1.375 13.410 17.719 1.00 92.00 593 LEU A N 1
ATOM 4438 C CA . LEU A 1 593 ? 0.362 12.488 18.217 1.00 92.00 593 LEU A CA 1
ATOM 4439 C C . LEU A 1 593 ? -0.297 11.766 17.050 1.00 92.00 593 LEU A C 1
ATOM 4441 O O . LEU A 1 593 ? -0.475 12.343 15.979 1.00 92.00 593 LEU A O 1
ATOM 4445 N N . ILE A 1 594 ? -0.700 10.526 17.288 1.00 93.75 594 ILE A N 1
ATOM 4446 C CA . ILE A 1 594 ? -1.548 9.767 16.379 1.00 93.75 594 ILE A CA 1
ATOM 4447 C C . ILE A 1 594 ? -2.887 9.495 17.051 1.00 93.75 594 ILE A C 1
ATOM 4449 O O . ILE A 1 594 ? -2.944 9.118 18.221 1.00 93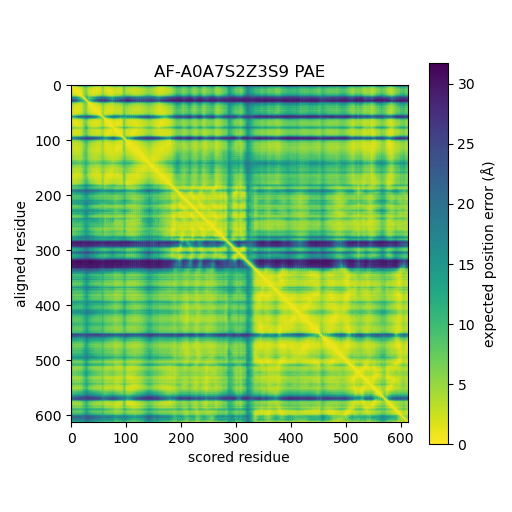.75 594 ILE A O 1
ATOM 4453 N N . PHE A 1 595 ? -3.954 9.698 16.285 1.00 96.44 595 PHE A N 1
ATOM 4454 C CA . PHE A 1 595 ? -5.331 9.400 16.651 1.00 96.44 595 PHE A CA 1
ATOM 4455 C C . PHE A 1 595 ? -5.763 8.244 15.759 1.00 96.44 595 PHE A C 1
ATOM 4457 O O . PHE A 1 595 ? -5.808 8.387 14.540 1.00 96.44 595 PHE A O 1
ATOM 4464 N N . ARG A 1 596 ? -5.996 7.079 16.354 1.00 94.94 596 ARG A N 1
ATOM 4465 C CA . ARG A 1 596 ? -6.265 5.834 15.638 1.00 94.94 596 ARG A CA 1
ATOM 4466 C C . ARG A 1 596 ? -7.703 5.410 15.871 1.00 94.94 596 ARG A C 1
ATOM 4468 O O . ARG A 1 596 ? -8.203 5.506 16.994 1.00 94.94 596 ARG A O 1
ATOM 4475 N N . SER A 1 597 ? -8.321 4.893 14.819 1.00 94.75 597 SER A N 1
ATOM 4476 C CA . SER A 1 597 ? -9.526 4.079 14.919 1.00 94.75 597 SER A CA 1
ATOM 4477 C C . SER A 1 597 ? -9.280 2.914 15.882 1.00 94.75 597 SER A C 1
ATOM 4479 O O . SER A 1 597 ? -8.197 2.320 15.888 1.00 94.75 597 SER A O 1
ATOM 4481 N N . ASP A 1 598 ? -10.248 2.658 16.756 1.00 94.62 598 ASP A N 1
ATOM 4482 C CA . ASP A 1 598 ? -10.268 1.521 17.681 1.00 94.62 598 ASP A CA 1
ATOM 4483 C C . ASP A 1 598 ? -11.706 1.006 17.803 1.00 94.62 598 ASP A C 1
ATOM 4485 O O . ASP A 1 598 ? -12.308 0.999 18.877 1.00 94.62 598 ASP A O 1
ATOM 4489 N N . SER A 1 599 ? -12.319 0.695 16.660 1.00 92.38 599 SER A N 1
ATOM 4490 C CA . SER A 1 599 ? -13.738 0.358 16.592 1.00 92.38 599 SER A CA 1
ATOM 4491 C C . SER A 1 599 ? -14.048 -1.052 17.115 1.00 92.38 599 SER A C 1
ATOM 4493 O O . SER A 1 599 ? -13.201 -1.942 17.193 1.00 92.38 599 SER A O 1
ATOM 4495 N N . ASN A 1 600 ? -15.319 -1.285 17.433 1.00 90.00 600 ASN A N 1
ATOM 4496 C CA . ASN A 1 600 ? -15.888 -2.617 17.681 1.00 90.00 600 ASN A CA 1
ATOM 4497 C C . ASN A 1 600 ? -16.099 -3.446 16.392 1.00 90.00 600 ASN A C 1
ATOM 4499 O O . ASN A 1 600 ? -16.700 -4.515 16.459 1.00 90.00 600 ASN A O 1
ATOM 4503 N N . GLY A 1 601 ? -15.659 -2.942 15.234 1.00 83.50 601 GLY A N 1
ATOM 4504 C CA . GLY A 1 601 ? -15.810 -3.566 13.921 1.00 83.50 601 GLY A CA 1
ATOM 4505 C C . GLY A 1 601 ? -14.484 -3.727 13.177 1.00 83.50 601 GLY A C 1
ATOM 4506 O O . GLY A 1 601 ? -14.496 -3.722 11.954 1.00 83.50 601 GLY A O 1
ATOM 4507 N N . GLU A 1 602 ? -13.352 -3.800 13.882 1.00 78.38 602 GLU A N 1
ATOM 4508 C CA . GLU A 1 602 ? -12.018 -4.004 13.289 1.00 78.38 602 GLU A CA 1
ATOM 4509 C C . GLU A 1 602 ? -11.498 -5.434 13.449 1.00 78.38 602 GLU A C 1
ATOM 4511 O O . GLU A 1 602 ? -11.049 -6.017 12.472 1.00 78.38 602 GLU A O 1
ATOM 4516 N N . ASP A 1 603 ? -11.607 -6.016 14.643 1.00 70.62 603 ASP A N 1
ATOM 4517 C CA . ASP A 1 603 ? -11.056 -7.342 14.950 1.00 70.62 603 ASP A CA 1
ATOM 4518 C C . ASP A 1 603 ? -12.173 -8.264 15.455 1.00 70.62 603 ASP A C 1
ATOM 4520 O O . ASP A 1 603 ? -12.352 -8.467 16.661 1.00 70.62 603 ASP A O 1
ATOM 4524 N N . LEU A 1 604 ? -12.972 -8.783 14.522 1.00 75.75 604 LEU A N 1
ATOM 4525 C CA . LEU A 1 604 ? -14.031 -9.751 14.803 1.00 75.75 604 LEU A CA 1
ATOM 4526 C C . LEU A 1 604 ? -13.556 -11.149 14.397 1.00 75.75 604 LEU A C 1
ATOM 4528 O O . LEU A 1 604 ? -12.781 -11.321 13.460 1.00 75.75 604 LEU A O 1
ATOM 4532 N N . GLU A 1 605 ? -14.018 -12.186 15.089 1.00 68.25 605 GLU A N 1
ATOM 4533 C CA . GLU A 1 605 ? -13.644 -13.554 14.725 1.00 68.25 605 GLU A CA 1
ATOM 4534 C C . GLU A 1 605 ? -14.125 -13.877 13.297 1.00 68.25 605 GLU A C 1
ATOM 4536 O O . GLU A 1 605 ? -15.324 -13.878 13.017 1.00 68.25 605 GLU A O 1
ATOM 4541 N N . GLY A 1 606 ? -13.183 -14.120 12.381 1.00 65.75 606 GLY A N 1
ATOM 4542 C CA . GLY A 1 606 ? -13.472 -14.367 10.965 1.00 65.75 606 GLY A CA 1
ATOM 4543 C C . GLY A 1 606 ? -13.741 -13.117 10.116 1.00 65.75 606 GLY A C 1
ATOM 4544 O O . GLY A 1 606 ? -14.146 -13.272 8.968 1.00 65.75 606 GLY A O 1
ATOM 4545 N N . TYR A 1 607 ? -13.520 -11.906 10.637 1.00 75.56 607 TYR A N 1
ATOM 4546 C CA . TYR A 1 607 ? -13.603 -10.654 9.879 1.00 75.56 607 TYR A CA 1
ATOM 4547 C C . TYR A 1 607 ? -12.515 -9.671 10.327 1.00 75.56 607 TYR A C 1
ATOM 4549 O O . TYR A 1 607 ? -12.396 -9.361 11.512 1.00 75.56 607 TYR A O 1
ATOM 4557 N N . ALA A 1 608 ? -11.750 -9.139 9.373 1.00 72.81 608 ALA A N 1
ATOM 4558 C CA . ALA A 1 608 ? -10.694 -8.172 9.650 1.00 72.81 608 ALA A CA 1
ATOM 4559 C C . ALA A 1 608 ? -10.953 -6.846 8.942 1.00 72.81 608 ALA A C 1
ATOM 4561 O O . ALA A 1 608 ? -10.783 -6.724 7.733 1.00 72.81 608 ALA A O 1
ATOM 4562 N N . GLY A 1 609 ? -11.283 -5.831 9.733 1.00 74.69 609 GLY A N 1
ATOM 4563 C CA . GLY A 1 609 ? -11.410 -4.444 9.303 1.00 74.69 609 GLY A CA 1
ATOM 4564 C C . GLY A 1 609 ? -10.098 -3.657 9.343 1.00 74.69 609 GLY A C 1
ATOM 4565 O O . GLY A 1 609 ? -10.119 -2.424 9.363 1.00 74.69 609 GLY A O 1
ATOM 4566 N N . ALA A 1 610 ? -8.953 -4.346 9.388 1.00 72.75 610 ALA A N 1
ATOM 4567 C CA . ALA A 1 610 ? -7.639 -3.716 9.394 1.00 72.75 610 ALA A CA 1
ATOM 4568 C C . ALA A 1 610 ? -7.459 -2.821 8.156 1.00 72.75 610 ALA A C 1
ATOM 4570 O O . ALA A 1 610 ? -7.678 -3.244 7.017 1.00 72.75 610 ALA A O 1
ATOM 4571 N N . GLY A 1 611 ? -7.074 -1.568 8.396 1.00 77.94 611 GLY A N 1
ATOM 4572 C CA . GLY A 1 611 ? -6.879 -0.571 7.347 1.00 77.94 611 GLY A CA 1
ATOM 4573 C C . GLY A 1 611 ? -8.164 -0.016 6.726 1.00 77.94 611 GLY A C 1
ATOM 4574 O O . GLY A 1 611 ? -8.057 0.686 5.736 1.00 77.94 611 GLY A O 1
ATOM 4575 N N . LEU A 1 612 ? -9.369 -0.294 7.250 1.00 85.25 612 LEU A N 1
ATOM 4576 C CA . LEU A 1 612 ? -10.616 0.273 6.699 1.00 85.25 612 LEU A CA 1
ATOM 4577 C C . LEU A 1 612 ? -10.935 1.690 7.214 1.00 85.25 612 LEU A C 1
ATOM 4579 O O . LEU A 1 612 ? -11.505 2.509 6.480 1.00 85.25 612 LEU A O 1
ATOM 4583 N N . TYR A 1 613 ? -10.564 1.981 8.462 1.00 88.44 613 TYR A N 1
ATOM 4584 C CA . TYR A 1 613 ? -10.952 3.186 9.206 1.00 88.44 613 TYR A CA 1
ATOM 4585 C C . TYR A 1 613 ? -9.788 4.112 9.504 1.00 88.44 613 TYR A C 1
ATOM 4587 O O . TYR A 1 613 ? -8.734 3.606 9.949 1.00 88.44 613 TYR A O 1
#

Nearest PDB structures (foldseek):
  5hv2-assembly1_A  TM=6.843E-01  e=5.555E-06  Listeria monocytogenes
  7lf6-assembly1_B  TM=2.978E-01  e=3.110E+00  Homo sapiens
  7p3r-assembly1_C  TM=2.036E-01  e=7.114E+00  Vibrio cholerae O1 biovar El Tor str. N16961

Radius of gyration: 28.32 Å; Cα contacts (8 Å, |Δi|>4): 1060; chains: 1; bounding box: 72×67×74 Å

Solvent-accessible surface area (backbone atoms only — not comparable to full-atom values): 33098 Å² total; per-residue (Å²): 123,100,48,58,54,62,52,37,38,54,45,40,54,51,45,52,52,50,59,72,68,34,40,88,76,53,92,66,75,92,49,62,32,54,52,48,51,52,49,45,54,51,41,52,52,51,39,46,57,43,47,58,62,49,59,78,73,49,69,79,71,45,62,65,44,49,59,44,40,46,51,44,32,44,79,74,42,79,94,37,63,64,52,51,52,36,44,54,53,59,72,67,49,81,83,73,74,89,80,65,77,50,43,67,56,22,32,47,50,44,19,43,49,55,37,46,53,50,52,49,48,54,50,51,52,49,45,41,70,63,43,38,63,50,33,64,65,50,26,66,82,71,70,49,57,67,69,59,36,75,41,42,41,59,53,54,45,61,74,37,56,60,35,54,44,53,52,48,47,67,65,44,48,66,56,32,30,58,52,40,69,51,62,58,33,45,59,36,11,49,53,85,51,61,61,44,74,20,39,28,37,27,31,39,68,39,44,60,81,42,34,76,45,47,43,78,52,32,20,34,38,40,23,62,36,69,65,38,76,52,50,85,31,51,33,48,50,31,41,40,26,61,44,62,66,38,62,78,8,32,40,28,53,40,28,45,60,63,47,17,23,30,32,24,41,74,39,65,70,60,48,49,49,48,46,73,75,59,28,39,75,58,70,84,76,77,70,95,55,61,46,66,86,55,86,74,46,29,31,40,40,33,61,43,98,83,51,39,72,44,80,44,82,46,75,75,79,93,65,79,92,67,81,76,66,67,75,61,67,56,70,95,74,72,73,65,67,65,50,56,58,81,89,61,54,39,37,38,56,95,55,40,39,84,71,35,41,17,63,65,52,33,51,53,46,69,39,69,89,71,52,59,92,86,64,79,79,70,46,40,27,28,30,30,22,22,44,64,63,48,42,33,68,71,34,74,87,22,46,64,51,46,54,52,37,52,54,31,67,29,72,69,45,29,70,74,39,44,68,65,24,25,52,52,34,24,54,48,37,61,66,58,66,78,55,70,70,46,56,52,36,39,55,49,29,29,48,76,35,67,45,81,75,76,64,74,66,59,75,70,49,37,52,54,52,52,50,49,53,51,51,45,54,24,52,44,54,18,26,70,37,29,65,58,35,44,46,54,28,52,74,68,73,40,65,68,83,39,54,32,56,13,40,39,36,31,58,52,76,81,38,71,57,24,70,54,74,37,73,34,22,79,64,80,65,41,66,59,26,32,30,38,39,37,40,51,13,40,50,59,48,46,35,54,30,47,70,47,36,46,28,26,34,39,32,44,48,67,54,50,51,53,26,66,74,69,71,42,96,72,58,90,82,40,67,45,81,75,36,43,59,19,48,90,70,62,46,82,65,74,96,44,76,43,70,36,61,19,30,62,64,28,86,46,89,68,44,62,37,64,78,42,88

Foldseek 3Di:
DPDLLVLLQVLLVVLVVLVVVCLCPDPPDDDSVVVSVVSNLVSQQVSLVSLVVVLVPDAQVLLSNQLSLLSQVVSVDPPCVLSVVLNVQSVPQDPPPDPDAALVSLQSNLLSLLSLVVSLVVVLVVLCVPVLVVLVVPQVVVVHDPVCSVCVSVVVSCSGSSVSNVSSSVRHNVVSCVNNVNDQKAWLADAPDQKDKAQAEAEDQEQQLCLQAAAPEAYEYLYADYQLLGAHHHNDQEYEYQFDAESQANVNVRCNLLNHTYMHGPDPVVSVCCHVPGHDYFDNDGADDHGDRHPSWMWMWGQDPSRDIDIDTDDDPPDPPPPPSVCSQQPLDFAQAQQADDPAQKDFLVPQDPSWFFDVSVVLSVCPVVDDPVDDDFQKMKGTWNPLVVLCPVPPVNVVLNVLLCVLLDPVNCSVPLPVSLVVNLVSLLVRDDDPVSLVRHVVNCVVSVNCPDPPDPPVSVVVVSNVVSNQVSNQVSLLSFSNVVSQCVSNVYRSVSKTWMKMKGKDDQDQKDKDKDCAPSRPRRNQKIKMFMDGTDCCCNHSRAGWGTFIKMFGNVVVVVCVVVVPPDDPPRIGTSHHTNGPDHDGDDGDMHIDTRMSQADINSGHCPSSD

Secondary structure (DSSP, 8-state):
---HHHHHHHHHHHHHHHHHTTTTT---STTHHHHHHHHHHHHHHHHHHHHHHHHTT-SGGGHHHHHHHHHHHHHT-SS-HHHHHHHHHHHTS----SS---HHHHHHHHHHHHHHHHHHHHHHHHHHHHHHHHHHHHTGGGT--HHHHHTHHHHHHHTSHHHHHHHHHHHHHHHHHHHTT--SEEEEE--SSSEEEESEEEEEEEGGGGTT-EEEEEEEEEEEE--S-PPPPEEEEEEEESS---TTSHHHHHHHHTT-EEEEE--HHHHHHHHHHTPEEPP---SSS-B-------EEEEE-TTS-EEEEE-PPPSS--S---------TT-----PPP-S-S-EEGGG--TTTS-HHHHHHHHHTTTS-TTSPPPPEEEE-TTHHHHHHHH-GGGHHHHHHHHHHTSHHHHHH-HHHHHHHHHHHHHTPPPPHHHHHHHHHHHHHTT------SSHHHHHHHHHHHHHHHHHHHHGGG-HHHHHHHHHTT--GGG----EEEEEPP--SEEEEEESS-TTT--TTEEEEEEEEB-THHHHTT-SS--EEEEEEHHHHHHHHHHT-S--TTSEEEEE-------B--SS-EEEEE--TTSEETTEE-TTT-

pLDDT: mean 85.82, std 12.97, range [32.34, 98.44]